Protein AF-0000000085120200 (afdb_homodimer)

Structure (mmCIF, N/CA/C/O backbone):
data_AF-0000000085120200-model_v1
#
loop_
_entity.id
_entity.type
_entity.pdbx_description
1 polymer 'Damage-control phosphatase ARMT1-like metal-binding domain-containing protein'
#
loop_
_atom_site.group_PDB
_atom_site.id
_atom_site.type_symbol
_atom_site.label_atom_id
_atom_site.label_alt_id
_atom_site.label_comp_id
_atom_site.label_asym_id
_atom_site.label_entity_id
_atom_site.label_seq_id
_atom_site.pdbx_PDB_ins_code
_atom_site.Cartn_x
_atom_site.Cartn_y
_atom_site.Cartn_z
_atom_site.occupancy
_atom_site.B_iso_or_equiv
_atom_site.auth_seq_id
_atom_site.auth_comp_id
_atom_site.auth_asym_id
_atom_site.auth_atom_id
_atom_site.pdbx_PDB_model_num
ATOM 1 N N . MET A 1 1 ? 2.83 42.094 -42.969 1 25.25 1 MET A N 1
ATOM 2 C CA . MET A 1 1 ? 2.012 41.875 -41.781 1 25.25 1 MET A CA 1
ATOM 3 C C . MET A 1 1 ? 2.387 40.562 -41.094 1 25.25 1 MET A C 1
ATOM 5 O O . MET A 1 1 ? 2.035 39.469 -41.562 1 25.25 1 MET A O 1
ATOM 9 N N . GLU A 1 2 ? 3.58 40.375 -40.406 1 23.52 2 GLU A N 1
ATOM 10 C CA . GLU A 1 2 ? 4.512 39.312 -40.062 1 23.52 2 GLU A CA 1
ATOM 11 C C . GLU A 1 2 ? 4.051 38.531 -38.812 1 23.52 2 GLU A C 1
ATOM 13 O O . GLU A 1 2 ? 3.889 39.125 -37.75 1 23.52 2 GLU A O 1
ATOM 18 N N . TYR A 1 3 ? 3.156 37.469 -39 1 24.97 3 TYR A N 1
ATOM 19 C CA . TYR A 1 3 ? 2.498 36.562 -38.062 1 24.97 3 TYR A CA 1
ATOM 20 C C . TYR A 1 3 ? 3.52 35.875 -37.188 1 24.97 3 TYR A C 1
ATOM 22 O O . TYR A 1 3 ? 4.375 35.125 -37.656 1 24.97 3 TYR A O 1
ATOM 30 N N . THR A 1 4 ? 4.016 36.5 -36.031 1 23.78 4 THR A N 1
ATOM 31 C CA . THR A 1 4 ? 4.977 36.031 -35.062 1 23.78 4 THR A CA 1
ATOM 32 C C . THR A 1 4 ? 4.445 34.781 -34.344 1 23.78 4 THR A C 1
ATOM 34 O O . THR A 1 4 ? 3.367 34.812 -33.75 1 23.78 4 THR A O 1
ATOM 37 N N . THR A 1 5 ? 4.723 33.562 -34.812 1 23.44 5 THR A N 1
ATOM 38 C CA . THR A 1 5 ? 4.41 32.219 -34.375 1 23.44 5 THR A CA 1
ATOM 39 C C . THR A 1 5 ? 4.852 32 -32.906 1 23.44 5 THR A C 1
ATOM 41 O O . THR A 1 5 ? 6.047 32.062 -32.625 1 23.44 5 THR A O 1
ATOM 44 N N . GLN A 1 6 ? 4.105 32.531 -31.938 1 22.28 6 GLN A N 1
ATOM 45 C CA . GLN A 1 6 ? 4.355 32.406 -30.5 1 22.28 6 GLN A CA 1
ATOM 46 C C . GLN A 1 6 ? 4.516 30.938 -30.094 1 22.28 6 GLN A C 1
ATOM 48 O O . GLN A 1 6 ? 3.645 30.125 -30.375 1 22.28 6 GLN A O 1
ATOM 53 N N . ASN A 1 7 ? 5.715 30.406 -30.016 1 22.16 7 ASN A N 1
ATOM 54 C CA . ASN A 1 7 ? 6.191 29.094 -29.594 1 22.16 7 ASN A CA 1
ATOM 55 C C . ASN A 1 7 ? 5.688 28.734 -28.203 1 22.16 7 ASN A C 1
ATOM 57 O O . ASN A 1 7 ? 6.051 29.375 -27.219 1 22.16 7 ASN A O 1
ATOM 61 N N . ARG A 1 8 ? 4.355 28.281 -28.094 1 25.14 8 ARG A N 1
ATOM 62 C CA . ARG A 1 8 ? 3.734 27.766 -26.875 1 25.14 8 ARG A CA 1
ATOM 63 C C . ARG A 1 8 ? 4.57 26.641 -26.266 1 25.14 8 ARG A C 1
ATOM 65 O O . ARG A 1 8 ? 4.699 25.562 -26.859 1 25.14 8 ARG A O 1
ATOM 72 N N . SER A 1 9 ? 5.723 26.984 -25.594 1 22.52 9 SER A N 1
ATOM 73 C CA . SER A 1 9 ? 6.484 26 -24.844 1 22.52 9 SER A CA 1
ATOM 74 C C . SER A 1 9 ? 5.602 25.25 -23.844 1 22.52 9 SER A C 1
ATOM 76 O O . SER A 1 9 ? 5.039 25.859 -22.938 1 22.52 9 SER A O 1
ATOM 78 N N . ILE A 1 10 ? 4.867 24.328 -24.25 1 23.06 10 ILE A N 1
ATOM 79 C CA . ILE A 1 10 ? 4.074 23.391 -23.469 1 23.06 10 ILE A CA 1
ATOM 80 C C . ILE A 1 10 ? 4.949 22.766 -22.391 1 23.06 10 ILE A C 1
ATOM 82 O O . ILE A 1 10 ? 5.883 22.016 -22.688 1 23.06 10 ILE A O 1
ATOM 86 N N . ILE A 1 11 ? 5.25 23.453 -21.312 1 24.36 11 ILE A N 1
ATOM 87 C CA . ILE A 1 11 ? 5.945 22.844 -20.188 1 24.36 11 ILE A CA 1
ATOM 88 C C . ILE A 1 11 ? 5.148 21.641 -19.672 1 24.36 11 ILE A C 1
ATOM 90 O O . ILE A 1 11 ? 4.035 21.797 -19.172 1 24.36 11 ILE A O 1
ATOM 94 N N . THR A 1 12 ? 5.156 20.469 -20.359 1 23.61 12 THR A N 1
ATOM 95 C CA . THR A 1 12 ? 4.629 19.188 -19.922 1 23.61 12 THR A CA 1
ATOM 96 C C . THR A 1 12 ? 5.086 18.875 -18.5 1 23.61 12 THR A C 1
ATOM 98 O O . THR A 1 12 ? 6.238 19.125 -18.141 1 23.61 12 THR A O 1
ATOM 101 N N . SER A 1 13 ? 4.207 18.922 -17.578 1 26.67 13 SER A N 1
ATOM 102 C CA . SER A 1 13 ? 4.309 18.516 -16.188 1 26.67 13 SER A CA 1
ATOM 103 C C . SER A 1 13 ? 5.051 17.188 -16.047 1 26.67 13 SER A C 1
ATOM 105 O O . SER A 1 13 ? 4.633 16.172 -16.594 1 26.67 13 SER A O 1
ATOM 107 N N . ILE A 1 14 ? 6.332 17.141 -16.094 1 26.02 14 ILE A N 1
ATOM 108 C CA . ILE A 1 14 ? 7.133 15.922 -15.969 1 26.02 14 ILE A CA 1
ATOM 109 C C . ILE A 1 14 ? 6.875 15.289 -14.602 1 26.02 14 ILE A C 1
ATOM 111 O O . ILE A 1 14 ? 7.133 15.906 -13.562 1 26.02 14 ILE A O 1
ATOM 115 N N . PRO A 1 15 ? 5.949 14.406 -14.5 1 27.86 15 PRO A N 1
ATOM 116 C CA . PRO A 1 15 ? 5.938 13.664 -13.234 1 27.86 15 PRO A CA 1
ATOM 117 C C . PRO A 1 15 ? 7.34 13.305 -12.75 1 27.86 15 PRO A C 1
ATOM 119 O O . PRO A 1 15 ? 8.25 13.117 -13.555 1 27.86 15 PRO A O 1
ATOM 122 N N . LEU A 1 16 ? 7.703 13.953 -11.828 1 29.66 16 LEU A N 1
ATOM 123 C CA . LEU A 1 16 ? 8.984 13.531 -11.266 1 29.66 16 LEU A CA 1
ATOM 124 C C . LEU A 1 16 ? 9.109 12.008 -11.305 1 29.66 16 LEU A C 1
ATOM 126 O O . LEU A 1 16 ? 8.492 11.312 -10.492 1 29.66 16 LEU A O 1
ATOM 130 N N . LEU A 1 17 ? 9.102 11.531 -12.5 1 27.16 17 LEU A N 1
ATOM 131 C CA . LEU A 1 17 ? 9.555 10.141 -12.539 1 27.16 17 LEU A CA 1
ATOM 132 C C . LEU A 1 17 ? 10.859 9.977 -11.766 1 27.16 17 LEU A C 1
ATOM 134 O O . LEU A 1 17 ? 11.898 10.516 -12.156 1 27.16 17 LEU A O 1
ATOM 138 N N . ILE A 1 18 ? 10.781 10.094 -10.555 1 27.16 18 ILE A N 1
ATOM 139 C CA . ILE A 1 18 ? 12.008 9.609 -9.93 1 27.16 18 ILE A CA 1
ATOM 140 C C . ILE A 1 18 ? 12.648 8.539 -10.812 1 27.16 18 ILE A C 1
ATOM 142 O O . ILE A 1 18 ? 12.102 7.441 -10.961 1 27.16 18 ILE A O 1
ATOM 146 N N . VAL A 1 19 ? 13.234 9.062 -11.859 1 24.73 19 VAL A N 1
ATOM 147 C CA . VAL A 1 19 ? 14.094 8.164 -12.617 1 24.73 19 VAL A CA 1
ATOM 148 C C . VAL A 1 19 ? 14.977 7.363 -11.656 1 24.73 19 VAL A C 1
ATOM 150 O O . VAL A 1 19 ? 15.812 7.93 -10.961 1 24.73 19 VAL A O 1
ATOM 153 N N . TYR A 1 20 ? 14.406 6.406 -11.07 1 25.09 20 TYR A N 1
ATOM 154 C CA . TYR A 1 20 ? 15.383 5.43 -10.602 1 25.09 20 TYR A CA 1
ATOM 155 C C . TYR A 1 20 ? 16.453 5.191 -11.656 1 25.09 20 TYR A C 1
ATOM 157 O O . TYR A 1 20 ? 16.156 4.887 -12.812 1 25.09 20 TYR A O 1
ATOM 165 N N . SER A 1 21 ? 17.406 6.191 -11.828 1 24.86 21 SER A N 1
ATOM 166 C CA . SER A 1 21 ? 18.516 5.664 -12.617 1 24.86 21 SER A CA 1
ATOM 167 C C . SER A 1 21 ? 18.625 4.148 -12.469 1 24.86 21 SER A C 1
ATOM 169 O O . SER A 1 21 ? 18.594 3.623 -11.359 1 24.86 21 SER A O 1
ATOM 171 N N . PRO A 1 22 ? 18.344 3.547 -13.516 1 24.45 22 PRO A N 1
ATOM 172 C CA . PRO A 1 22 ? 18.828 2.166 -13.477 1 24.45 22 PRO A CA 1
ATOM 173 C C . PRO A 1 22 ? 20.266 2.061 -12.992 1 24.45 22 PRO A C 1
ATOM 175 O O . PRO A 1 22 ? 21.188 2.535 -13.672 1 24.45 22 PRO A O 1
ATOM 178 N N . VAL A 1 23 ? 20.75 2.635 -11.906 1 25.48 23 VAL A N 1
ATOM 179 C CA . VAL A 1 23 ? 22.047 2 -11.688 1 25.48 23 VAL A CA 1
ATOM 180 C C . VAL A 1 23 ? 22.062 0.609 -12.312 1 25.48 23 VAL A C 1
ATOM 182 O O . VAL A 1 23 ? 21.234 -0.239 -11.977 1 25.48 23 VAL A O 1
ATOM 185 N N . GLY A 1 24 ? 22.297 0.597 -13.586 1 23.91 24 GLY A N 1
ATOM 186 C CA . GLY A 1 24 ? 22.656 -0.611 -14.312 1 23.91 24 GLY A CA 1
ATOM 187 C C . GLY A 1 24 ? 23.328 -1.654 -13.445 1 23.91 24 GLY A C 1
ATOM 188 O O . GLY A 1 24 ? 24.562 -1.801 -13.484 1 23.91 24 GLY A O 1
ATOM 189 N N . HIS A 1 25 ? 23.141 -1.604 -12.148 1 26.19 25 HIS A N 1
ATOM 190 C CA . HIS A 1 25 ? 23.766 -2.875 -11.797 1 26.19 25 HIS A CA 1
ATOM 191 C C . HIS A 1 25 ? 23.219 -4.016 -12.648 1 26.19 25 HIS A C 1
ATOM 193 O O . HIS A 1 25 ? 22 -4.199 -12.734 1 26.19 25 HIS A O 1
ATOM 199 N N . HIS A 1 26 ? 23.75 -4.199 -13.82 1 24.19 26 HIS A N 1
ATOM 200 C CA . HIS A 1 26 ? 23.547 -5.523 -14.398 1 24.19 26 HIS A CA 1
ATOM 201 C C . HIS A 1 26 ? 23.062 -6.512 -13.352 1 24.19 26 HIS A C 1
ATOM 203 O O . HIS A 1 26 ? 23.672 -6.645 -12.289 1 24.19 26 HIS A O 1
ATOM 209 N N . ALA A 1 27 ? 21.844 -6.543 -13.383 1 29.69 27 ALA A N 1
ATOM 210 C CA . ALA A 1 27 ? 21.469 -7.77 -12.68 1 29.69 27 ALA A CA 1
ATOM 211 C C . ALA A 1 27 ? 22.516 -8.859 -12.883 1 29.69 27 ALA A C 1
ATOM 213 O O . ALA A 1 27 ? 22.719 -9.336 -14.008 1 29.69 27 ALA A O 1
ATOM 214 N N . GLU A 1 28 ? 23.703 -8.688 -12.336 1 27.97 28 GLU A N 1
ATOM 215 C CA . GLU A 1 28 ? 24.469 -9.922 -12.492 1 27.97 28 GLU A CA 1
ATOM 216 C C . GLU A 1 28 ? 23.547 -11.141 -12.492 1 27.97 28 GLU A C 1
ATOM 218 O O . GLU A 1 28 ? 22.578 -11.188 -11.742 1 27.97 28 GLU A O 1
ATOM 223 N N . PRO A 1 29 ? 23.406 -11.797 -13.617 1 29.69 29 PRO A N 1
ATOM 224 C CA . PRO A 1 29 ? 22.703 -13.07 -13.477 1 29.69 29 PRO A CA 1
ATOM 225 C C . PRO A 1 29 ? 22.734 -13.602 -12.047 1 29.69 29 PRO A C 1
ATOM 227 O O . PRO A 1 29 ? 23.672 -13.305 -11.289 1 29.69 29 PRO A O 1
ATOM 230 N N . CYS A 1 30 ? 21.422 -13.812 -11.484 1 33.12 30 CYS A N 1
ATOM 231 C CA . CYS A 1 30 ? 21.531 -14.633 -10.281 1 33.12 30 CYS A CA 1
ATOM 232 C C . CYS A 1 30 ? 22.781 -15.492 -10.312 1 33.12 30 CYS A C 1
ATOM 234 O O . CYS A 1 30 ? 22.922 -16.375 -11.156 1 33.12 30 CYS A O 1
ATOM 236 N N . GLU A 1 31 ? 23.828 -15.102 -10.297 1 33.31 31 GLU A N 1
ATOM 237 C CA . GLU A 1 31 ? 24.781 -16.172 -10.039 1 33.31 31 GLU A CA 1
ATOM 238 C C . GLU A 1 31 ? 24.125 -17.328 -9.297 1 33.31 31 GLU A C 1
ATOM 240 O O . GLU A 1 31 ? 23.141 -17.141 -8.578 1 33.31 31 GLU A O 1
ATOM 245 N N . GLN A 1 32 ? 24.312 -18.609 -9.594 1 38.47 32 GLN A N 1
ATOM 246 C CA . GLN A 1 32 ? 23.703 -19.906 -9.273 1 38.47 32 GLN A CA 1
ATOM 247 C C . GLN A 1 32 ? 22.891 -19.828 -7.988 1 38.47 32 GLN A C 1
ATOM 249 O O . GLN A 1 32 ? 21.797 -20.391 -7.906 1 38.47 32 GLN A O 1
ATOM 254 N N . GLY A 1 33 ? 23.438 -19.609 -6.625 1 44.25 33 GLY A N 1
ATOM 255 C CA . GLY A 1 33 ? 23.016 -19.984 -5.281 1 44.25 33 GLY A CA 1
ATOM 256 C C . GLY A 1 33 ? 22.109 -18.953 -4.641 1 44.25 33 GLY A C 1
ATOM 257 O O . GLY A 1 33 ? 21.828 -19.031 -3.441 1 44.25 33 GLY A O 1
ATOM 258 N N . ASP A 1 34 ? 21.828 -17.641 -5.016 1 60.22 34 ASP A N 1
ATOM 259 C CA . ASP A 1 34 ? 21.438 -16.625 -4.051 1 60.22 34 ASP A CA 1
ATOM 260 C C . ASP A 1 34 ? 19.922 -16.531 -3.938 1 60.22 34 ASP A C 1
ATOM 262 O O . ASP A 1 34 ? 19.234 -16.234 -4.918 1 60.22 34 ASP A O 1
ATOM 266 N N . ARG A 1 35 ? 19.266 -17.188 -3.014 1 77.5 35 ARG A N 1
ATOM 267 C CA . ARG A 1 35 ? 17.875 -17.125 -2.574 1 77.5 35 ARG A CA 1
ATOM 268 C C . ARG A 1 35 ? 17.391 -15.688 -2.436 1 77.5 35 ARG A C 1
ATOM 270 O O . ARG A 1 35 ? 18.156 -14.812 -2.016 1 77.5 35 ARG A O 1
ATOM 277 N N . VAL A 1 36 ? 16.203 -15.57 -3.1 1 83 36 VAL A N 1
ATOM 278 C CA . VAL A 1 36 ? 15.547 -14.289 -2.828 1 83 36 VAL A CA 1
ATOM 279 C C . VAL A 1 36 ? 15.172 -14.211 -1.35 1 83 36 VAL A C 1
ATOM 281 O O . VAL A 1 36 ? 14.391 -15.023 -0.852 1 83 36 VAL A O 1
ATOM 284 N N . 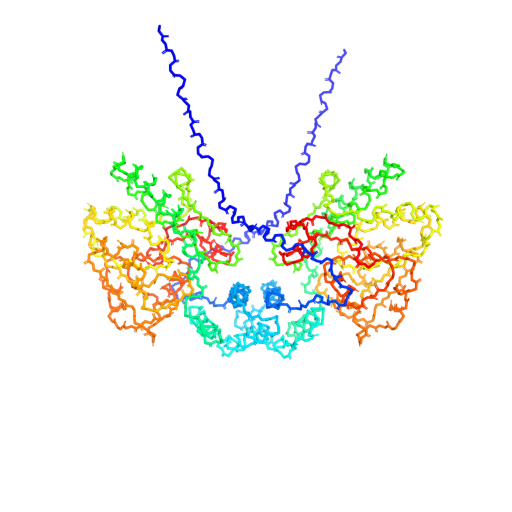LYS A 1 37 ? 15.742 -13.297 -0.727 1 87.75 37 LYS A N 1
ATOM 285 C CA . LYS A 1 37 ? 15.547 -13.18 0.715 1 87.75 37 LYS A CA 1
ATOM 286 C C . LYS A 1 37 ? 14.359 -12.273 1.033 1 87.75 37 LYS A C 1
ATOM 288 O O . LYS A 1 37 ? 14.078 -11.32 0.302 1 87.75 37 LYS A O 1
ATOM 293 N N . VAL A 1 38 ? 13.711 -12.625 2.158 1 90.44 38 VAL A N 1
ATOM 294 C CA . VAL A 1 38 ? 12.641 -11.789 2.68 1 90.44 38 VAL A CA 1
ATOM 295 C C . VAL A 1 38 ? 13.203 -10.445 3.135 1 90.44 38 VAL A C 1
ATOM 297 O O . VAL A 1 38 ? 14.242 -10.398 3.801 1 90.44 38 VAL A O 1
ATOM 300 N N . LYS A 1 39 ? 12.57 -9.422 2.738 1 92 39 LYS A N 1
ATOM 301 C CA . LYS A 1 39 ? 12.93 -8.062 3.135 1 92 39 LYS A CA 1
ATOM 302 C C . LYS A 1 39 ? 11.891 -7.48 4.09 1 92 39 LYS A C 1
ATOM 304 O O . LYS A 1 39 ? 10.789 -8.023 4.23 1 92 39 LYS A O 1
ATOM 309 N N . PRO A 1 40 ? 12.227 -6.355 4.762 1 93.94 40 PRO A N 1
ATOM 310 C CA . PRO A 1 40 ? 11.25 -5.703 5.633 1 93.94 40 PRO A CA 1
ATOM 311 C C . PRO A 1 40 ? 9.93 -5.414 4.922 1 93.94 40 PRO A C 1
ATOM 313 O O . PRO A 1 40 ? 8.859 -5.605 5.496 1 93.94 40 PRO A O 1
ATOM 316 N N . LEU A 1 41 ? 10.062 -5.031 3.697 1 93.44 41 LEU A N 1
ATOM 317 C CA . LEU A 1 41 ? 8.867 -4.703 2.934 1 93.44 41 LEU A CA 1
ATOM 318 C C . LEU A 1 41 ? 7.984 -5.934 2.746 1 93.44 41 LEU A C 1
ATOM 320 O O . LEU A 1 41 ? 6.758 -5.828 2.729 1 93.44 41 LEU A O 1
ATOM 324 N N . CYS A 1 42 ? 8.555 -7.086 2.572 1 94.5 42 CYS A N 1
ATOM 325 C CA . CYS A 1 42 ? 7.793 -8.32 2.459 1 94.5 42 CYS A CA 1
ATOM 326 C C . CYS A 1 42 ? 6.98 -8.586 3.723 1 94.5 42 CYS A C 1
ATOM 328 O O . CYS A 1 42 ? 5.793 -8.906 3.648 1 94.5 42 CYS A O 1
ATOM 330 N N . ALA A 1 43 ? 7.648 -8.453 4.82 1 95.5 43 ALA A N 1
ATOM 331 C CA . ALA A 1 43 ? 6.984 -8.656 6.105 1 95.5 43 ALA A CA 1
ATOM 332 C C . ALA A 1 43 ? 5.875 -7.633 6.32 1 95.5 43 ALA A C 1
ATOM 334 O O . ALA A 1 43 ? 4.785 -7.977 6.777 1 95.5 43 ALA A O 1
ATOM 335 N N . ALA A 1 44 ? 6.172 -6.406 6.023 1 95.75 44 ALA A N 1
ATOM 336 C CA . ALA A 1 44 ? 5.18 -5.344 6.172 1 95.75 44 ALA A CA 1
ATOM 337 C C . ALA A 1 44 ? 3.973 -5.59 5.273 1 95.75 44 ALA A C 1
ATOM 339 O O . ALA A 1 44 ? 2.83 -5.363 5.68 1 95.75 44 ALA A O 1
ATOM 340 N N . CYS A 1 45 ? 4.23 -6.031 4.109 1 95.25 45 CYS A N 1
ATOM 341 C CA . CYS A 1 45 ? 3.145 -6.316 3.176 1 95.25 45 CYS A CA 1
ATOM 342 C C . CYS A 1 45 ? 2.285 -7.473 3.674 1 95.25 45 CYS A C 1
ATOM 344 O O . CYS A 1 45 ? 1.066 -7.469 3.492 1 95.25 45 CYS A O 1
ATOM 346 N N . THR A 1 46 ? 2.924 -8.43 4.215 1 96.31 46 THR A N 1
ATOM 347 C CA . THR A 1 46 ? 2.188 -9.531 4.824 1 96.31 46 THR A CA 1
ATOM 348 C C . THR A 1 46 ? 1.244 -9.016 5.91 1 96.31 46 THR A C 1
ATOM 350 O O . THR A 1 46 ? 0.064 -9.375 5.934 1 96.31 46 THR A O 1
ATOM 353 N N . LEU A 1 47 ? 1.733 -8.164 6.727 1 96.56 47 LEU A N 1
ATOM 354 C CA . LEU A 1 47 ? 0.932 -7.598 7.809 1 96.56 47 LEU A CA 1
ATOM 355 C C . LEU A 1 47 ? -0.173 -6.703 7.258 1 96.56 47 LEU A C 1
ATOM 357 O O . LEU A 1 47 ? -1.282 -6.676 7.797 1 96.56 47 LEU A O 1
ATOM 361 N N . LEU A 1 48 ? 0.178 -5.996 6.258 1 95.31 48 LEU A N 1
ATOM 362 C CA . LEU A 1 48 ? -0.82 -5.148 5.617 1 95.31 48 LEU A CA 1
ATOM 363 C C . LEU A 1 48 ? -1.981 -5.98 5.082 1 95.31 48 LEU A C 1
ATOM 365 O O . LEU A 1 48 ? -3.146 -5.613 5.262 1 95.31 48 LEU A O 1
ATOM 369 N N . THR A 1 49 ? -1.647 -7.082 4.449 1 95.62 49 THR A N 1
ATOM 370 C CA . THR A 1 49 ? -2.676 -7.969 3.918 1 95.62 49 THR A CA 1
ATOM 371 C C . THR A 1 49 ? -3.566 -8.492 5.039 1 95.62 49 THR A C 1
ATOM 373 O O . THR A 1 49 ? -4.793 -8.508 4.91 1 95.62 49 THR A O 1
ATOM 376 N N . ARG A 1 50 ? -2.971 -8.891 6.152 1 96.75 50 ARG A N 1
ATOM 377 C CA . ARG A 1 50 ? -3.734 -9.367 7.301 1 96.75 50 ARG A CA 1
ATOM 378 C C . ARG A 1 50 ? -4.637 -8.266 7.852 1 96.75 50 ARG A C 1
ATOM 380 O O . ARG A 1 50 ? -5.785 -8.531 8.219 1 96.75 50 ARG A O 1
ATOM 387 N N . ALA A 1 51 ? -4.105 -7.062 7.883 1 94.75 51 ALA A N 1
ATOM 388 C CA . ALA A 1 51 ? -4.895 -5.938 8.375 1 94.75 51 ALA A CA 1
ATOM 389 C C . ALA A 1 51 ? -6.121 -5.699 7.496 1 94.75 51 ALA A C 1
ATOM 391 O O . ALA A 1 51 ? -7.219 -5.465 8 1 94.75 51 ALA A O 1
ATOM 392 N N . ARG A 1 52 ? -5.922 -5.773 6.238 1 92.25 52 ARG A N 1
ATOM 393 C CA . ARG A 1 52 ? -7.023 -5.594 5.297 1 92.25 52 ARG A CA 1
ATOM 394 C C . ARG A 1 52 ? -8.078 -6.68 5.477 1 92.25 52 ARG A C 1
ATOM 396 O O . ARG A 1 52 ? -9.281 -6.402 5.406 1 92.25 52 ARG A O 1
ATOM 403 N N . GLU A 1 53 ? -7.621 -7.844 5.688 1 93.94 53 GLU A N 1
ATOM 404 C CA . GLU A 1 53 ? -8.539 -8.961 5.883 1 93.94 53 GLU A CA 1
ATOM 405 C C . GLU A 1 53 ? -9.352 -8.781 7.164 1 93.94 53 GLU A C 1
ATOM 407 O O . GLU A 1 53 ? -10.555 -9.055 7.18 1 93.94 53 GLU A O 1
ATOM 412 N N . LEU A 1 54 ? -8.703 -8.344 8.227 1 92.44 54 LEU A N 1
ATOM 413 C CA . LEU A 1 54 ? -9.406 -8.094 9.477 1 92.44 54 LEU A CA 1
ATOM 414 C C . LEU A 1 54 ? -10.492 -7.035 9.297 1 92.44 54 LEU A C 1
ATOM 416 O O . LEU A 1 54 ? -11.555 -7.121 9.914 1 92.44 54 LEU A O 1
ATOM 420 N N . GLU A 1 55 ? -10.195 -6.055 8.477 1 85.56 55 GLU A N 1
ATOM 421 C CA . GLU A 1 55 ? -11.148 -4.973 8.25 1 85.56 55 GLU A CA 1
ATOM 422 C C . GLU A 1 55 ? -12.398 -5.48 7.531 1 85.56 55 GLU A C 1
ATOM 424 O O . GLU A 1 55 ? -13.492 -4.957 7.742 1 85.56 55 GLU A O 1
ATOM 429 N N . LYS A 1 56 ? -12.195 -6.445 6.73 1 81.69 56 LYS A N 1
ATOM 430 C CA . LYS A 1 56 ? -13.305 -6.961 5.93 1 81.69 56 LYS A CA 1
ATOM 431 C C . LYS A 1 56 ? -14.164 -7.93 6.742 1 81.69 56 LYS A C 1
ATOM 433 O O . LYS A 1 56 ? -15.289 -8.25 6.348 1 81.69 56 LYS A O 1
ATOM 438 N N . LEU A 1 57 ? -13.562 -8.461 7.75 1 81.38 57 LEU A N 1
ATOM 439 C CA . LEU A 1 57 ? -14.297 -9.438 8.539 1 81.38 57 LEU A CA 1
ATOM 440 C C . LEU A 1 57 ? -15.312 -8.758 9.445 1 81.38 57 LEU A C 1
ATOM 442 O O . LEU A 1 57 ? -14.977 -7.816 10.172 1 81.38 57 LEU A O 1
ATOM 446 N N . SER A 1 58 ? -16.516 -8.977 9.078 1 64.5 58 SER A N 1
ATOM 447 C CA . SER A 1 58 ? -17.688 -8.43 9.742 1 64.5 58 SER A CA 1
ATOM 448 C C . SER A 1 58 ? -17.828 -8.969 11.164 1 64.5 58 SER A C 1
ATOM 450 O O . SER A 1 58 ? -17.453 -10.109 11.438 1 64.5 58 SER A O 1
ATOM 452 N N . GLY A 1 59 ? -17.797 -8.039 12.109 1 67.31 59 GLY A N 1
ATOM 453 C CA . GLY A 1 59 ? -18.172 -8.492 13.438 1 67.31 59 GLY A CA 1
ATOM 454 C C . GLY A 1 59 ? -17.172 -8.086 14.508 1 67.31 59 GLY A C 1
ATOM 455 O O . GLY A 1 59 ? -17.438 -8.219 15.703 1 67.31 59 GLY A O 1
ATOM 456 N N . LEU A 1 60 ? -16.094 -7.781 13.984 1 75.81 60 LEU A N 1
ATOM 457 C CA . LEU A 1 60 ? -15.148 -7.359 15.016 1 75.81 60 LEU A CA 1
ATOM 458 C C . LEU A 1 60 ? -15.242 -5.859 15.258 1 75.81 60 LEU A C 1
ATOM 460 O O . LEU A 1 60 ? -15.281 -5.074 14.312 1 75.81 60 LEU A O 1
ATOM 464 N N . ASN A 1 61 ? -15.477 -5.594 16.484 1 83.94 61 ASN A N 1
ATOM 465 C CA . ASN A 1 61 ? -15.328 -4.176 16.781 1 83.94 61 ASN A CA 1
ATOM 466 C C . ASN A 1 61 ? -13.875 -3.727 16.656 1 83.94 61 ASN A C 1
ATOM 468 O O . ASN A 1 61 ? -12.977 -4.555 16.5 1 83.94 61 ASN A O 1
ATOM 472 N N . VAL A 1 62 ? -13.633 -2.494 16.672 1 82.31 62 VAL A N 1
ATOM 473 C CA . VAL A 1 62 ? -12.328 -1.907 16.375 1 82.31 62 VAL A CA 1
ATOM 474 C C . VAL A 1 62 ? -11.305 -2.389 17.406 1 82.31 62 VAL A C 1
ATOM 476 O O . VAL A 1 62 ? -10.172 -2.719 17.047 1 82.31 62 VAL A O 1
ATOM 479 N N . GLU A 1 63 ? -11.688 -2.486 18.641 1 86.56 63 GLU A N 1
ATOM 480 C CA . GLU A 1 63 ? -10.773 -2.9 19.688 1 86.56 63 GLU A CA 1
ATOM 481 C C . GLU A 1 63 ? -10.344 -4.352 19.516 1 86.56 63 GLU A C 1
ATOM 483 O O . GLU A 1 63 ? -9.156 -4.672 19.625 1 86.56 63 GLU A O 1
ATOM 488 N N . ASP A 1 64 ? -11.273 -5.168 19.188 1 89.56 64 ASP A N 1
ATOM 489 C CA . ASP A 1 64 ? -10.969 -6.578 18.953 1 89.56 64 ASP A CA 1
ATOM 490 C C . ASP A 1 64 ? -10.117 -6.766 17.703 1 89.56 64 ASP A C 1
ATOM 492 O O . ASP A 1 64 ? -9.227 -7.617 17.688 1 89.56 64 ASP A O 1
ATOM 496 N N . SER A 1 65 ? -10.438 -6.004 16.766 1 92.19 65 SER A N 1
ATOM 497 C CA . SER A 1 65 ? -9.672 -6.094 15.523 1 92.19 65 SER A CA 1
ATOM 498 C C . SER A 1 65 ? -8.219 -5.676 15.734 1 92.19 65 SER A C 1
ATOM 500 O O . SER A 1 65 ? -7.301 -6.297 15.195 1 92.19 65 SER A O 1
ATOM 502 N N . LEU A 1 66 ? -8.039 -4.648 16.516 1 92.56 66 LEU A N 1
ATOM 503 C CA . LEU A 1 66 ? -6.688 -4.184 16.797 1 92.56 66 LEU A CA 1
ATOM 504 C C . LEU A 1 66 ? -5.926 -5.215 17.625 1 92.56 66 LEU A C 1
ATOM 506 O O . LEU A 1 66 ? -4.742 -5.453 17.391 1 92.56 66 LEU A O 1
ATOM 510 N N . ALA A 1 67 ? -6.617 -5.758 18.594 1 93.19 67 ALA A N 1
ATOM 511 C CA . ALA A 1 67 ? -6.004 -6.809 19.406 1 93.19 67 ALA A CA 1
ATOM 512 C C . ALA A 1 67 ? -5.633 -8.016 18.547 1 93.19 67 ALA A C 1
ATOM 514 O O . ALA A 1 67 ? -4.582 -8.625 18.75 1 93.19 67 ALA A O 1
ATOM 515 N N . SER A 1 68 ? -6.547 -8.359 17.641 1 94.19 68 SER A N 1
ATOM 516 C CA . SER A 1 68 ? -6.273 -9.453 16.703 1 94.19 68 SER A CA 1
ATOM 517 C C . SER A 1 68 ? -5.039 -9.156 15.859 1 94.19 68 SER A C 1
ATOM 519 O O . SER A 1 68 ? -4.18 -10.023 15.688 1 94.19 68 SER A O 1
ATOM 521 N N . PHE A 1 69 ? -4.988 -7.914 15.383 1 96.31 69 PHE A N 1
ATOM 522 C CA . PHE A 1 69 ? -3.846 -7.527 14.562 1 96.31 69 PHE A CA 1
ATOM 523 C C . PHE A 1 69 ? -2.555 -7.594 15.367 1 96.31 69 PHE A C 1
ATOM 525 O O . PHE A 1 69 ? -1.524 -8.047 14.867 1 96.31 69 PHE A O 1
ATOM 532 N N . ARG A 1 70 ? -2.574 -7.145 16.547 1 94.88 70 ARG A N 1
ATOM 533 C CA . ARG A 1 70 ? -1.402 -7.219 17.422 1 94.88 70 ARG A CA 1
ATOM 534 C C . ARG A 1 70 ? -0.917 -8.656 17.562 1 94.88 70 ARG A C 1
ATOM 536 O O . ARG A 1 70 ? 0.282 -8.93 17.469 1 94.88 70 ARG A O 1
ATOM 543 N N . SER A 1 71 ? -1.824 -9.547 17.797 1 94.88 71 SER A N 1
ATOM 544 C CA . SER A 1 71 ? -1.492 -10.961 17.938 1 94.88 71 SER A CA 1
ATOM 545 C C . SER A 1 71 ? -0.867 -11.508 16.656 1 94.88 71 SER A C 1
ATOM 547 O O . SER A 1 71 ? 0.096 -12.281 16.719 1 94.88 71 SER A O 1
ATOM 549 N N . ILE A 1 72 ? -1.397 -11.156 15.57 1 96.06 72 ILE A N 1
ATOM 550 C CA . ILE A 1 72 ? -0.87 -11.594 14.281 1 96.06 72 ILE A CA 1
ATOM 551 C C . ILE A 1 72 ? 0.541 -11.039 14.086 1 96.06 72 ILE A C 1
ATOM 553 O O . ILE A 1 72 ? 1.452 -11.773 13.703 1 96.06 72 ILE A O 1
ATOM 557 N N . ALA A 1 73 ? 0.681 -9.742 14.359 1 95.38 73 ALA A N 1
ATOM 558 C CA . ALA A 1 73 ? 1.989 -9.109 14.227 1 95.38 73 ALA A CA 1
ATOM 559 C C . ALA A 1 73 ? 3.021 -9.789 15.125 1 95.38 73 ALA A C 1
ATOM 561 O O . ALA A 1 73 ? 4.176 -9.969 14.727 1 95.38 73 ALA A O 1
ATOM 562 N N . GLU A 1 74 ? 2.613 -10.164 16.281 1 93.25 74 GLU A N 1
ATOM 563 C CA . GLU A 1 74 ? 3.498 -10.875 17.203 1 93.25 74 GLU A CA 1
ATOM 564 C C . GLU A 1 74 ? 3.936 -12.219 16.609 1 93.25 74 GLU A C 1
ATOM 566 O O . GLU A 1 74 ? 5.105 -12.594 16.719 1 93.25 74 GLU A O 1
ATOM 571 N N . SER A 1 75 ? 3.021 -12.906 16.094 1 92.38 75 SER A N 1
ATOM 572 C CA . SER A 1 75 ? 3.338 -14.195 15.469 1 92.38 75 SER A CA 1
ATOM 573 C C . SER A 1 75 ? 4.332 -14.023 14.328 1 92.38 75 SER A C 1
ATOM 575 O O . SER A 1 75 ? 5.266 -14.82 14.188 1 92.38 75 SER A O 1
ATOM 577 N N . VAL A 1 76 ? 4.102 -13.023 13.523 1 93.12 76 VAL A N 1
ATOM 578 C CA . VAL A 1 76 ? 5.012 -12.727 12.422 1 93.12 76 VAL A CA 1
ATOM 579 C C . VAL A 1 76 ? 6.402 -12.406 12.969 1 93.12 76 VAL A C 1
ATOM 581 O O . VAL A 1 76 ? 7.406 -12.898 12.453 1 93.12 76 VAL A O 1
ATOM 584 N N . GLY A 1 77 ? 6.445 -11.633 14.023 1 91 77 GLY A N 1
ATOM 585 C CA . GLY A 1 77 ? 7.707 -11.242 14.633 1 91 77 GLY A CA 1
ATOM 586 C C . GLY A 1 77 ? 8.531 -12.43 15.109 1 91 77 GLY A C 1
ATOM 587 O O . GLY A 1 77 ? 9.758 -12.422 14.992 1 91 77 GLY A O 1
ATOM 588 N N . VAL A 1 78 ? 7.887 -13.406 15.57 1 90.94 78 VAL A N 1
ATOM 589 C CA . VAL A 1 78 ? 8.555 -14.594 16.094 1 90.94 78 VAL A CA 1
ATOM 590 C C . VAL A 1 78 ? 9.281 -15.32 14.961 1 90.94 78 VAL A C 1
ATOM 592 O O . VAL A 1 78 ? 10.352 -15.883 15.164 1 90.94 78 VAL A O 1
ATOM 595 N N . TYR A 1 79 ? 8.781 -15.258 13.797 1 91.25 79 TYR A N 1
ATOM 596 C CA . TYR A 1 79 ? 9.305 -16.031 12.68 1 91.25 79 TYR A CA 1
ATOM 597 C C . TYR A 1 79 ? 10.289 -15.211 11.859 1 91.25 79 TYR A C 1
ATOM 599 O O . TYR A 1 79 ? 10.992 -15.742 10.992 1 91.25 79 TYR A O 1
ATOM 607 N N . LEU A 1 80 ? 10.289 -13.906 12.148 1 92.44 80 LEU A N 1
ATOM 608 C CA . LEU A 1 80 ? 11.117 -13.031 11.328 1 92.44 80 LEU A CA 1
ATOM 609 C C . LEU A 1 80 ? 12.594 -13.227 11.625 1 92.44 80 LEU A C 1
ATOM 611 O O . LEU A 1 80 ? 13.203 -12.422 12.336 1 92.44 80 LEU A O 1
ATOM 615 N N . GLY A 1 81 ? 13.156 -14.25 11.07 1 89.31 81 GLY A N 1
ATOM 616 C CA . GLY A 1 81 ? 14.578 -14.531 11.117 1 89.31 81 GLY A CA 1
ATOM 617 C C . GLY A 1 81 ? 15.266 -14.391 9.773 1 89.31 81 GLY A C 1
ATOM 618 O O . GLY A 1 81 ? 14.602 -14.219 8.75 1 89.31 81 GLY A O 1
ATOM 619 N N . PRO A 1 82 ? 16.578 -14.406 9.773 1 86.75 82 PRO A N 1
ATOM 620 C CA . PRO A 1 82 ? 17.344 -14.141 8.555 1 86.75 82 PRO A CA 1
ATOM 621 C C . PRO A 1 82 ? 17.062 -15.148 7.445 1 86.75 82 PRO A C 1
ATOM 623 O O . PRO A 1 82 ? 17.25 -14.844 6.262 1 86.75 82 PRO A O 1
ATOM 626 N N . ASP A 1 83 ? 16.578 -16.328 7.805 1 89.06 83 ASP A N 1
ATOM 627 C CA . ASP A 1 83 ? 16.422 -17.375 6.789 1 89.06 83 ASP A CA 1
ATOM 628 C C . ASP A 1 83 ? 14.945 -17.656 6.523 1 89.06 83 ASP A C 1
ATOM 630 O O . ASP A 1 83 ? 14.609 -18.656 5.879 1 89.06 83 ASP A O 1
ATOM 634 N N . ILE A 1 84 ? 14.141 -16.797 7.012 1 92.69 84 ILE A N 1
ATOM 635 C CA . ILE A 1 84 ? 12.711 -17.031 6.863 1 92.69 84 ILE A CA 1
ATOM 636 C C . ILE A 1 84 ? 12.336 -17 5.383 1 92.69 84 ILE A C 1
ATOM 638 O O . ILE A 1 84 ? 12.867 -16.188 4.625 1 92.69 84 ILE A O 1
ATOM 642 N N . GLU A 1 85 ? 11.484 -17.938 5 1 94.38 85 GLU A N 1
ATOM 643 C CA . GLU A 1 85 ? 10.875 -17.906 3.676 1 94.38 85 GLU A CA 1
ATOM 644 C C . GLU A 1 85 ? 9.539 -17.172 3.701 1 94.38 85 GLU A C 1
ATOM 646 O O . GLU A 1 85 ? 8.758 -17.328 4.641 1 94.38 85 GLU A O 1
ATOM 651 N N . LEU A 1 86 ? 9.336 -16.422 2.674 1 95.38 86 LEU A N 1
ATOM 652 C CA . LEU A 1 86 ? 8.117 -15.609 2.619 1 95.38 86 LEU A CA 1
ATOM 653 C C . LEU A 1 86 ? 6.879 -16.5 2.715 1 95.38 86 LEU A C 1
ATOM 655 O O . LEU A 1 86 ? 5.898 -16.125 3.369 1 95.38 86 LEU A O 1
ATOM 659 N N . SER A 1 87 ? 6.895 -17.641 2.012 1 97.38 87 SER A N 1
ATOM 660 C CA . SER A 1 87 ? 5.758 -18.547 2.039 1 97.38 87 SER A CA 1
ATOM 661 C C . SER A 1 87 ? 5.453 -19.016 3.459 1 97.38 87 SER A C 1
ATOM 663 O O . SER A 1 87 ? 4.285 -19.141 3.838 1 97.38 87 SER A O 1
ATOM 665 N N . LEU A 1 88 ? 6.465 -19.281 4.211 1 96.5 88 LEU A N 1
ATOM 666 C CA . LEU A 1 88 ? 6.258 -19.688 5.594 1 96.5 88 LEU A CA 1
ATOM 667 C C . LEU A 1 88 ? 5.695 -18.531 6.426 1 96.5 88 LEU A C 1
ATOM 669 O O . LEU A 1 88 ? 4.77 -18.734 7.215 1 96.5 88 LEU A O 1
ATOM 673 N N . LEU A 1 89 ? 6.238 -17.391 6.258 1 96.38 89 LEU A N 1
ATOM 674 C CA . LEU A 1 89 ? 5.75 -16.203 6.957 1 96.38 89 LEU A CA 1
ATOM 675 C C . LEU A 1 89 ? 4.273 -15.969 6.664 1 96.38 89 LEU A C 1
ATOM 677 O O . LEU A 1 89 ? 3.49 -15.688 7.578 1 96.38 89 LEU A O 1
ATOM 681 N N . ALA A 1 90 ? 3.932 -16.016 5.398 1 97.19 90 ALA A N 1
ATOM 682 C CA . ALA A 1 90 ? 2.543 -15.852 4.984 1 97.19 90 ALA A CA 1
ATOM 683 C C . ALA A 1 90 ? 1.651 -16.922 5.598 1 97.19 90 ALA A C 1
ATOM 685 O O . ALA A 1 90 ? 0.544 -16.641 6.059 1 97.19 90 ALA A O 1
ATOM 686 N N . THR A 1 91 ? 2.131 -18.141 5.605 1 97.81 91 THR A N 1
ATOM 687 C CA . THR A 1 91 ? 1.377 -19.266 6.148 1 97.81 91 THR A CA 1
ATOM 688 C C . THR A 1 91 ? 1.062 -19.047 7.625 1 97.81 91 THR A C 1
ATOM 690 O O . THR A 1 91 ? -0.096 -19.141 8.039 1 97.81 91 THR A O 1
ATOM 693 N N . VAL A 1 92 ? 2.053 -18.688 8.406 1 96.81 92 VAL A N 1
ATOM 694 C CA . VAL A 1 92 ? 1.871 -18.562 9.844 1 96.81 92 VAL A CA 1
ATOM 695 C C . VAL A 1 92 ? 0.975 -17.359 10.156 1 96.81 92 VAL A C 1
ATOM 697 O O . VAL A 1 92 ? 0.129 -17.438 11.047 1 96.81 92 VAL A O 1
ATOM 700 N N . SER A 1 93 ? 1.162 -16.312 9.461 1 97.31 93 SER A N 1
ATOM 701 C CA . SER A 1 93 ? 0.353 -15.125 9.695 1 97.31 93 SER A CA 1
ATOM 702 C C . SER A 1 93 ? -1.119 -15.391 9.398 1 97.31 93 SER A C 1
ATOM 704 O O . SER A 1 93 ? -1.995 -14.984 10.172 1 97.31 93 SER A O 1
ATOM 706 N N . PHE A 1 94 ? -1.399 -16.047 8.312 1 97.94 94 PHE A N 1
ATOM 707 C CA . PHE A 1 94 ? -2.785 -16.297 7.93 1 97.94 94 PHE A CA 1
ATOM 708 C C . PHE A 1 94 ? -3.428 -17.312 8.852 1 97.94 94 PHE A C 1
ATOM 710 O O . PHE A 1 94 ? -4.605 -17.203 9.203 1 97.94 94 PHE A O 1
ATOM 717 N N . ARG A 1 95 ? -2.668 -18.359 9.203 1 97.25 95 ARG A N 1
ATOM 718 C CA . ARG A 1 95 ? -3.174 -19.328 10.164 1 97.25 95 ARG A CA 1
ATOM 719 C C . ARG A 1 95 ? -3.572 -18.656 11.469 1 97.25 95 ARG A C 1
ATOM 721 O O . ARG A 1 95 ? -4.605 -18.984 12.055 1 97.25 95 ARG A O 1
ATOM 728 N N . ARG A 1 96 ? -2.721 -17.766 11.883 1 96.25 96 ARG A N 1
ATOM 729 C CA . ARG A 1 96 ? -3.037 -17.031 13.102 1 96.25 96 ARG A CA 1
ATOM 730 C C . ARG A 1 96 ? -4.316 -16.219 12.938 1 96.25 96 ARG A C 1
ATOM 732 O O . ARG A 1 96 ? -5.16 -16.188 13.836 1 96.25 96 ARG A O 1
ATOM 739 N N . LEU A 1 97 ? -4.477 -15.555 11.812 1 96.5 97 LEU A N 1
ATOM 740 C CA . LEU A 1 97 ? -5.699 -14.805 11.531 1 96.5 97 LEU A CA 1
ATOM 741 C C . LEU A 1 97 ? -6.922 -15.719 11.602 1 96.5 97 LEU A C 1
ATOM 743 O O . LEU A 1 97 ? -7.891 -15.398 12.297 1 96.5 97 LEU A O 1
ATOM 747 N N . LYS A 1 98 ? -6.824 -16.875 10.906 1 96.12 98 LYS A N 1
ATOM 748 C CA . LYS A 1 98 ? -7.938 -17.812 10.906 1 96.12 98 LYS A CA 1
ATOM 749 C C . LYS A 1 98 ? -8.281 -18.266 12.32 1 96.12 98 LYS A C 1
ATOM 751 O O . LYS A 1 98 ? -9.461 -18.359 12.68 1 96.12 98 LYS A O 1
ATOM 756 N N . SER A 1 99 ? -7.258 -18.469 13.062 1 95.31 99 SER A N 1
ATOM 757 C CA . SER A 1 99 ? -7.453 -18.953 14.422 1 95.31 99 SER A CA 1
ATOM 758 C C . SER A 1 99 ? -8.164 -17.906 15.281 1 95.31 99 SER A C 1
ATOM 760 O O . SER A 1 99 ? -9.055 -18.234 16.062 1 95.31 99 SER A O 1
ATOM 762 N N . ILE A 1 100 ? -7.844 -16.688 15.148 1 93.56 100 ILE A N 1
ATOM 763 C CA . ILE A 1 100 ? -8.367 -15.609 15.977 1 93.56 100 ILE A CA 1
ATOM 764 C C . ILE A 1 100 ? -9.812 -15.312 15.578 1 93.56 100 ILE A C 1
ATOM 766 O O . ILE A 1 100 ? -10.68 -15.141 16.438 1 93.56 100 ILE A O 1
ATOM 770 N N . VAL A 1 101 ? -10.055 -15.297 14.289 1 92.69 101 VAL A N 1
ATOM 771 C CA . VAL A 1 101 ? -11.359 -14.836 13.844 1 92.69 101 VAL A CA 1
ATOM 772 C C . VAL A 1 101 ? -12.336 -16.016 13.797 1 92.69 101 VAL A C 1
ATOM 774 O O . VAL A 1 101 ? -13.547 -15.82 13.734 1 92.69 101 VAL A O 1
ATOM 777 N N . GLY A 1 102 ? -11.852 -17.234 13.688 1 92.94 102 GLY A N 1
ATOM 778 C CA . GLY A 1 102 ? -12.68 -18.438 13.672 1 92.94 102 GLY A CA 1
ATOM 779 C C . GLY A 1 102 ? -13.383 -18.656 12.344 1 92.94 102 GLY A C 1
ATOM 780 O O . GLY A 1 102 ? -14.508 -19.156 12.312 1 92.94 102 GLY A O 1
ATOM 781 N N . VAL A 1 103 ? -12.875 -18.141 11.359 1 91.88 103 VAL A N 1
ATOM 782 C CA . VAL A 1 103 ? -13.406 -18.281 10.016 1 91.88 103 VAL A CA 1
ATOM 783 C C . VAL A 1 103 ? -12.375 -18.984 9.125 1 91.88 103 VAL A C 1
ATOM 785 O O . VAL A 1 103 ? -11.211 -18.578 9.07 1 91.88 103 VAL A O 1
ATOM 788 N N . ASP A 1 104 ? -12.766 -19.984 8.531 1 93 104 ASP A N 1
ATOM 789 C CA . ASP A 1 104 ? -11.844 -20.781 7.715 1 93 104 ASP A CA 1
ATOM 790 C C . ASP A 1 104 ? -11.562 -20.094 6.383 1 93 104 ASP A C 1
ATOM 792 O O . ASP A 1 104 ? -10.406 -19.859 6.023 1 93 104 ASP A O 1
ATOM 796 N N . ASP A 1 105 ? -12.641 -19.781 5.66 1 95.19 105 ASP A N 1
ATOM 797 C CA . ASP A 1 105 ? -12.477 -19.094 4.379 1 95.19 105 ASP A CA 1
ATOM 798 C C . ASP A 1 105 ? -12.875 -17.625 4.484 1 95.19 105 ASP A C 1
ATOM 800 O O . ASP A 1 105 ? -14.023 -17.266 4.199 1 95.19 105 ASP A O 1
ATOM 804 N N . VAL A 1 106 ? -11.93 -16.828 4.723 1 93.88 106 VAL A N 1
ATOM 805 C CA . VAL A 1 106 ? -12.102 -15.398 4.945 1 93.88 106 VAL A CA 1
ATOM 806 C C . VAL A 1 106 ? -12.547 -14.727 3.648 1 93.88 106 VAL A C 1
ATOM 808 O O . VAL A 1 106 ? -13.102 -13.625 3.674 1 93.88 106 VAL A O 1
ATOM 811 N N . TYR A 1 107 ? -12.398 -15.375 2.512 1 95.5 107 TYR A N 1
ATOM 812 C CA . TYR A 1 107 ? -12.664 -14.781 1.209 1 95.5 107 TYR A CA 1
ATOM 813 C C . TYR A 1 107 ? -13.93 -15.375 0.59 1 95.5 107 TYR A C 1
ATOM 815 O O . TYR A 1 107 ? -14.219 -15.141 -0.585 1 95.5 107 TYR A O 1
ATOM 823 N N . ALA A 1 108 ? -14.664 -16.109 1.318 1 95.12 108 ALA A N 1
ATOM 824 C CA . ALA A 1 108 ? -15.82 -16.828 0.788 1 95.12 108 ALA A CA 1
ATOM 825 C C . ALA A 1 108 ? -16.812 -15.867 0.149 1 95.12 108 ALA A C 1
ATOM 827 O O . ALA A 1 108 ? -17.266 -16.094 -0.974 1 95.12 108 ALA A O 1
ATOM 828 N N . GLU A 1 109 ? -17.141 -14.781 0.827 1 93.69 109 GLU A N 1
ATOM 829 C CA . GLU A 1 109 ? -18.172 -13.859 0.371 1 93.69 109 GLU A CA 1
ATOM 830 C C . GLU A 1 109 ? -17.75 -13.141 -0.909 1 93.69 109 GLU A C 1
ATOM 832 O O . GLU A 1 109 ? -18.531 -13.047 -1.858 1 93.69 109 GLU A O 1
ATOM 837 N N . ILE A 1 110 ? -16.547 -12.688 -0.898 1 94.81 110 ILE A N 1
ATOM 838 C CA . ILE A 1 110 ? -16.094 -11.938 -2.064 1 94.81 110 ILE A CA 1
ATOM 839 C C . ILE A 1 110 ? -15.953 -12.875 -3.26 1 94.81 110 ILE A C 1
ATOM 841 O O . ILE A 1 110 ? -16.203 -12.477 -4.402 1 94.81 110 ILE A O 1
ATOM 845 N N . LYS A 1 111 ? -15.531 -14.102 -3.068 1 96.44 111 LYS A N 1
ATOM 846 C CA . LYS A 1 111 ? -15.477 -15.086 -4.145 1 96.44 111 LYS A CA 1
ATOM 847 C C . LYS A 1 111 ? -16.859 -15.312 -4.754 1 96.44 111 LYS A C 1
ATOM 849 O O . LYS A 1 111 ? -17.016 -15.312 -5.977 1 96.44 111 LYS A O 1
ATOM 854 N N . LYS A 1 112 ? -17.797 -15.477 -3.879 1 96.75 112 LYS A N 1
ATOM 855 C CA . LYS A 1 112 ? -19.172 -15.688 -4.328 1 96.75 112 LYS A CA 1
ATOM 856 C C . LYS A 1 112 ? -19.688 -14.492 -5.121 1 96.75 112 LYS A C 1
ATOM 858 O O . LYS A 1 112 ? -20.344 -14.664 -6.148 1 96.75 112 LYS A O 1
ATOM 863 N N . GLU A 1 113 ? -19.375 -13.383 -4.672 1 96.38 113 GLU A N 1
ATOM 864 C CA . GLU A 1 113 ? -19.828 -12.148 -5.305 1 96.38 113 GLU A CA 1
ATOM 865 C C . GLU A 1 113 ? -19.234 -11.992 -6.703 1 96.38 113 GLU A C 1
ATOM 867 O O . GLU A 1 113 ? -19.922 -11.555 -7.629 1 96.38 113 GLU A O 1
ATOM 872 N N . LEU A 1 114 ? -18.016 -12.406 -6.895 1 97.62 114 LEU A N 1
ATOM 873 C CA . LEU A 1 114 ? -17.297 -12.125 -8.125 1 97.62 114 LEU A CA 1
ATOM 874 C C . LEU A 1 114 ? -17.469 -13.25 -9.141 1 97.62 114 LEU A C 1
ATOM 876 O O . LEU A 1 114 ? -17.281 -13.055 -10.336 1 97.62 114 LEU A O 1
ATOM 880 N N . GLU A 1 115 ? -17.828 -14.43 -8.719 1 98.31 115 GLU A N 1
ATOM 881 C CA . GLU A 1 115 ? -17.812 -15.633 -9.531 1 98.31 115 GLU A CA 1
ATOM 882 C C . GLU A 1 115 ? -18.641 -15.453 -10.805 1 98.31 115 GLU A C 1
ATOM 884 O O . GLU A 1 115 ? -18.188 -15.773 -11.898 1 98.31 115 GLU A O 1
ATOM 889 N N . PRO A 1 116 ? -19.906 -14.836 -10.711 1 98.5 116 PRO A N 1
ATOM 890 C CA . PRO A 1 116 ? -20.703 -14.703 -11.93 1 98.5 116 PRO A CA 1
ATOM 891 C C . PRO A 1 116 ? -20 -13.852 -12.992 1 98.5 116 PRO A C 1
ATOM 893 O O . PRO A 1 116 ? -19.969 -14.227 -14.164 1 98.5 116 PRO A O 1
ATOM 896 N N . ALA A 1 117 ? -19.438 -12.773 -12.594 1 98.5 117 ALA A N 1
ATOM 897 C CA . ALA A 1 117 ? -18.75 -11.891 -13.531 1 98.5 117 ALA A CA 1
ATOM 898 C C . ALA A 1 117 ? -17.516 -12.57 -14.117 1 98.5 117 ALA A C 1
ATOM 900 O O . ALA A 1 117 ? -17.203 -12.398 -15.297 1 98.5 117 ALA A O 1
ATOM 901 N N . VAL A 1 118 ? -16.844 -13.328 -13.352 1 98.69 118 VAL A N 1
ATOM 902 C CA . VAL A 1 118 ? -15.656 -14.039 -13.805 1 98.69 118 VAL A CA 1
ATOM 903 C C . VAL A 1 118 ? -16.047 -15.094 -14.836 1 98.69 118 VAL A C 1
ATOM 905 O O . VAL A 1 118 ? -15.398 -15.219 -15.883 1 98.69 118 VAL A O 1
ATOM 908 N N . ARG A 1 119 ? -17.062 -15.859 -14.57 1 98.75 119 ARG A N 1
ATOM 909 C CA . ARG A 1 119 ? -17.531 -16.875 -15.5 1 98.75 119 ARG A CA 1
ATOM 910 C C . ARG A 1 119 ? -17.922 -16.266 -16.844 1 98.75 119 ARG A C 1
ATOM 912 O O . ARG A 1 119 ? -17.594 -16.812 -17.906 1 98.75 119 ARG A O 1
ATOM 919 N N . GLU A 1 120 ? -18.625 -15.133 -16.703 1 98.75 120 GLU A N 1
ATOM 920 C CA . GLU A 1 120 ? -19 -14.445 -17.938 1 98.75 120 GLU A CA 1
ATOM 921 C C . GLU A 1 120 ? -17.781 -14.016 -18.734 1 98.75 120 GLU A C 1
ATOM 923 O O . GLU A 1 120 ? -17.734 -14.195 -19.953 1 98.75 120 GLU A O 1
ATOM 928 N N . ALA A 1 121 ? -16.844 -13.469 -18.078 1 98.81 121 ALA A N 1
ATOM 929 C CA . ALA A 1 121 ? -15.625 -13.031 -18.734 1 98.81 121 ALA A CA 1
ATOM 930 C C . ALA A 1 121 ? -14.891 -14.203 -19.375 1 98.81 121 ALA A C 1
ATOM 932 O O . ALA A 1 121 ? -14.477 -14.125 -20.531 1 98.81 121 ALA A O 1
ATOM 933 N N . VAL A 1 122 ? -14.781 -15.281 -18.703 1 98.81 122 VAL A N 1
ATOM 934 C CA . VAL A 1 122 ? -14.078 -16.469 -19.188 1 98.81 122 VAL A CA 1
ATOM 935 C C . VAL A 1 122 ? -14.789 -17.031 -20.406 1 98.81 122 VAL A C 1
ATOM 937 O O . VAL A 1 122 ? -14.141 -17.516 -21.344 1 98.81 122 VAL A O 1
ATOM 940 N N . GLU A 1 123 ? -16.078 -16.938 -20.391 1 98.81 123 GLU A N 1
ATOM 941 C CA . GLU A 1 123 ? -16.844 -17.406 -21.531 1 98.81 123 GLU A CA 1
ATOM 942 C C . GLU A 1 123 ? -16.516 -16.609 -22.797 1 98.81 123 GLU A C 1
ATOM 944 O O . GLU A 1 123 ? -16.391 -17.172 -23.875 1 98.81 123 GLU A O 1
ATOM 949 N N . THR A 1 124 ? -16.406 -15.281 -22.609 1 98.88 124 THR A N 1
ATOM 950 C CA . THR A 1 124 ? -16.047 -14.461 -23.75 1 98.88 124 THR A CA 1
ATOM 951 C C . THR A 1 124 ? -14.664 -14.852 -24.281 1 98.88 124 THR A C 1
ATOM 953 O O . THR A 1 124 ? -14.422 -14.836 -25.484 1 98.88 124 THR A O 1
ATOM 956 N N . ILE A 1 125 ? -13.789 -15.164 -23.453 1 98.94 125 ILE A N 1
ATOM 957 C CA . ILE A 1 125 ? -12.438 -15.578 -23.828 1 98.94 125 ILE A CA 1
ATOM 958 C C . ILE A 1 125 ? -12.492 -16.922 -24.547 1 98.94 125 ILE A C 1
ATOM 960 O O . ILE A 1 125 ? -11.836 -17.109 -25.562 1 98.94 125 ILE A O 1
ATOM 964 N N . ASN A 1 126 ? -13.258 -17.812 -23.984 1 98.81 126 ASN A N 1
ATOM 965 C CA . ASN A 1 126 ? -13.422 -19.125 -24.609 1 98.81 126 ASN A CA 1
ATOM 966 C C . ASN A 1 126 ? -13.969 -19.016 -26.031 1 98.81 126 ASN A C 1
ATOM 968 O O . ASN A 1 126 ? -13.516 -19.719 -26.922 1 98.81 126 ASN A O 1
ATOM 972 N N . GLU A 1 127 ? -14.961 -18.141 -26.203 1 98.75 127 GLU A N 1
ATOM 973 C CA . GLU A 1 127 ? -15.547 -17.938 -27.531 1 98.75 127 GLU A CA 1
ATOM 974 C C . GLU A 1 127 ? -14.484 -17.484 -28.531 1 98.75 127 GLU A C 1
ATOM 976 O O . GLU A 1 127 ? -14.445 -17.969 -29.656 1 98.75 127 GLU A O 1
ATOM 981 N N . LYS A 1 128 ? -13.711 -16.625 -28.094 1 98.62 128 LYS A N 1
ATOM 982 C CA . LYS A 1 128 ? -12.641 -16.156 -28.984 1 98.62 128 LYS A CA 1
ATOM 983 C C . LYS A 1 128 ? -11.617 -17.266 -29.219 1 98.62 128 LYS A C 1
ATOM 985 O O . LYS A 1 128 ? -11.125 -17.438 -30.328 1 98.62 128 LYS A O 1
ATOM 990 N N . LEU A 1 129 ? -11.297 -17.922 -28.188 1 98.56 129 LEU A N 1
ATOM 991 C CA . LEU A 1 129 ? -10.312 -19 -28.25 1 98.56 129 LEU A CA 1
ATOM 992 C C . LEU A 1 129 ? -10.719 -20.047 -29.297 1 98.56 129 LEU A C 1
ATOM 994 O O . LEU A 1 129 ? -9.867 -20.594 -30 1 98.56 129 LEU A O 1
ATOM 998 N N . LEU A 1 130 ? -11.961 -20.328 -29.391 1 98.06 130 LEU A N 1
ATOM 999 C CA . LEU A 1 130 ? -12.492 -21.359 -30.281 1 98.06 130 LEU A CA 1
ATOM 1000 C C . LEU A 1 130 ? -12.273 -20.969 -31.75 1 98.06 130 LEU A C 1
ATOM 1002 O O . LEU A 1 130 ? -12.273 -21.828 -32.625 1 98.06 130 LEU A O 1
ATOM 1006 N N . ARG A 1 131 ? -12.008 -19.719 -31.938 1 98.06 131 ARG A N 1
ATOM 1007 C CA . ARG A 1 131 ? -11.844 -19.234 -33.312 1 98.06 131 ARG A CA 1
ATOM 1008 C C . ARG A 1 131 ? -10.375 -19.203 -33.688 1 98.06 131 ARG A C 1
ATOM 1010 O O . ARG A 1 131 ? -10.039 -18.906 -34.844 1 98.06 131 ARG A O 1
ATOM 1017 N N . LEU A 1 132 ? -9.562 -19.422 -32.812 1 98.31 132 LEU A N 1
ATOM 1018 C CA . LEU A 1 132 ? -8.125 -19.375 -33.031 1 98.31 132 LEU A CA 1
ATOM 1019 C C . LEU A 1 132 ? -7.562 -20.766 -33.25 1 98.31 132 LEU A C 1
ATOM 1021 O O . LEU A 1 132 ? -8.203 -21.766 -32.875 1 98.31 132 LEU A O 1
ATOM 1025 N N . GLU A 1 133 ? -6.352 -20.766 -33.906 1 97.56 133 GLU A N 1
ATOM 1026 C CA . GLU A 1 133 ? -5.707 -22.062 -34.156 1 97.56 133 GLU A CA 1
ATOM 1027 C C . GLU A 1 133 ? -4.195 -21.969 -33.969 1 97.56 133 GLU A C 1
ATOM 1029 O O . GLU A 1 133 ? -3.643 -20.875 -33.844 1 97.56 133 GLU A O 1
ATOM 1034 N N . GLY A 1 134 ? -3.562 -23.141 -33.812 1 96.75 134 GLY A N 1
ATOM 1035 C CA . GLY A 1 134 ? -2.111 -23.219 -33.781 1 96.75 134 GLY A CA 1
ATOM 1036 C C . GLY A 1 134 ? -1.49 -22.422 -32.656 1 96.75 134 GLY A C 1
ATOM 1037 O O . GLY A 1 134 ? -1.963 -22.453 -31.516 1 96.75 134 GLY A O 1
ATOM 1038 N N . THR A 1 135 ? -0.405 -21.75 -33 1 97.5 135 THR A N 1
ATOM 1039 C CA . THR A 1 135 ? 0.37 -20.984 -32 1 97.5 135 THR A CA 1
ATOM 1040 C C . THR A 1 135 ? -0.42 -19.781 -31.516 1 97.5 135 THR A C 1
ATOM 1042 O O . THR A 1 135 ? -0.283 -19.391 -30.359 1 97.5 135 THR A O 1
ATOM 1045 N N . GLU A 1 136 ? -1.287 -19.266 -32.344 1 97.94 136 GLU A N 1
ATOM 1046 C CA . GLU A 1 136 ? -2.104 -18.125 -31.938 1 97.94 136 GLU A CA 1
ATOM 1047 C C . GLU A 1 136 ? -3.062 -18.516 -30.812 1 97.94 136 GLU A C 1
ATOM 1049 O O . GLU A 1 136 ? -3.254 -17.75 -29.859 1 97.94 136 GLU A O 1
ATOM 1054 N N . ARG A 1 137 ? -3.662 -19.688 -31.016 1 98.44 137 ARG A N 1
ATOM 1055 C CA . ARG A 1 137 ? -4.559 -20.203 -29.984 1 98.44 137 ARG A CA 1
ATOM 1056 C C . ARG A 1 137 ? -3.811 -20.469 -28.688 1 98.44 137 ARG A C 1
ATOM 1058 O O . ARG A 1 137 ? -4.281 -20.078 -27.609 1 98.44 137 ARG A O 1
ATOM 1065 N N . PHE A 1 138 ? -2.613 -21.031 -28.812 1 98.69 138 PHE A N 1
ATOM 1066 C CA . PHE A 1 138 ? -1.784 -21.328 -27.656 1 98.69 138 PHE A CA 1
ATOM 1067 C C . PHE A 1 138 ? -1.413 -20.062 -26.906 1 98.69 138 PHE A C 1
ATOM 1069 O O . PHE A 1 138 ? -1.592 -19.984 -25.688 1 98.69 138 PHE A O 1
ATOM 1076 N N . HIS A 1 139 ? -0.978 -19.062 -27.641 1 98.44 139 HIS A N 1
ATOM 1077 C CA . HIS A 1 139 ? -0.53 -17.812 -27.031 1 98.44 139 HIS A CA 1
ATOM 1078 C C . HIS A 1 139 ? -1.689 -17.078 -26.375 1 98.44 139 HIS A C 1
ATOM 1080 O O . HIS A 1 139 ? -1.526 -16.469 -25.312 1 98.44 139 HIS A O 1
ATOM 1086 N N . PHE A 1 140 ? -2.793 -17.094 -27 1 98.81 140 PHE A N 1
ATOM 1087 C CA . PHE A 1 140 ? -3.965 -16.422 -26.453 1 98.81 140 PHE A CA 1
ATOM 1088 C C . PHE A 1 140 ? -4.402 -17.109 -25.156 1 98.81 140 PHE A C 1
ATOM 1090 O O . PHE A 1 140 ? -4.742 -16.422 -24.172 1 98.81 140 PHE A O 1
ATOM 1097 N N . ALA A 1 141 ? -4.402 -18.438 -25.109 1 98.88 141 ALA A N 1
ATOM 1098 C CA . ALA A 1 141 ? -4.75 -19.188 -23.906 1 98.88 141 ALA A CA 1
ATOM 1099 C C . ALA A 1 141 ? -3.758 -18.906 -22.781 1 98.88 141 ALA A C 1
ATOM 1101 O O . ALA A 1 141 ? -4.148 -18.797 -21.609 1 98.88 141 ALA A O 1
ATOM 1102 N N . LEU A 1 142 ? -2.473 -18.844 -23.172 1 98.88 142 LEU A N 1
ATOM 1103 C CA . LEU A 1 142 ? -1.44 -18.484 -22.188 1 98.88 142 LEU A CA 1
ATOM 1104 C C . LEU A 1 142 ? -1.696 -17.109 -21.594 1 98.88 142 LEU A C 1
ATOM 1106 O O . LEU A 1 142 ? -1.639 -16.938 -20.375 1 98.88 142 LEU A O 1
ATOM 1110 N N . LYS A 1 143 ? -2.023 -16.156 -22.438 1 98.88 143 LYS A N 1
ATOM 1111 C CA . LYS A 1 143 ? -2.355 -14.82 -21.969 1 98.88 143 LYS A CA 1
ATOM 1112 C C . LYS A 1 143 ? -3.553 -14.844 -21.016 1 98.88 143 LYS A C 1
ATOM 1114 O O . LYS A 1 143 ? -3.574 -14.117 -20.016 1 98.88 143 LYS A O 1
ATOM 1119 N N . ALA A 1 144 ? -4.5 -15.625 -21.391 1 98.88 144 ALA A N 1
ATOM 1120 C CA . ALA A 1 144 ? -5.691 -15.734 -20.547 1 98.88 144 ALA A CA 1
ATOM 1121 C C . ALA A 1 144 ? -5.336 -16.266 -19.156 1 98.88 144 ALA A C 1
ATOM 1123 O O . ALA A 1 144 ? -5.82 -15.742 -18.141 1 98.88 144 ALA A O 1
ATOM 1124 N N . ALA A 1 145 ? -4.535 -17.297 -19.141 1 98.88 145 ALA A N 1
ATOM 1125 C CA . ALA A 1 145 ? -4.109 -17.859 -17.875 1 98.88 145 ALA A CA 1
ATOM 1126 C C . ALA A 1 145 ? -3.355 -16.828 -17.031 1 98.88 145 ALA A C 1
ATOM 1128 O O . ALA A 1 145 ? -3.562 -16.734 -15.82 1 98.88 145 ALA A O 1
ATOM 1129 N N . VAL A 1 146 ? -2.488 -16.047 -17.641 1 98.88 146 VAL A N 1
ATOM 1130 C CA . VAL A 1 146 ? -1.752 -15.008 -16.938 1 98.88 146 VAL A CA 1
ATOM 1131 C C . VAL A 1 146 ? -2.721 -13.938 -16.453 1 98.88 146 VAL A C 1
ATOM 1133 O O . VAL A 1 146 ? -2.629 -13.484 -15.305 1 98.88 146 VAL A O 1
ATOM 1136 N N . ALA A 1 147 ? -3.662 -13.562 -17.297 1 98.62 147 ALA A N 1
ATOM 1137 C CA . ALA A 1 147 ? -4.637 -12.516 -17 1 98.62 147 ALA A CA 1
ATOM 1138 C C . ALA A 1 147 ? -5.457 -12.875 -15.766 1 98.62 147 ALA A C 1
ATOM 1140 O O . ALA A 1 147 ? -5.84 -12 -14.984 1 98.62 147 ALA A O 1
ATOM 1141 N N . GLY A 1 148 ? -5.727 -14.156 -15.586 1 98.56 148 GLY A N 1
ATOM 1142 C CA . GLY A 1 148 ? -6.504 -14.594 -14.438 1 98.56 148 GLY A CA 1
ATOM 1143 C C . GLY A 1 148 ? -5.883 -14.203 -13.109 1 98.56 148 GLY A C 1
ATOM 1144 O O . GLY A 1 148 ? -6.59 -13.992 -12.125 1 98.56 148 GLY A O 1
ATOM 1145 N N . ASN A 1 149 ? -4.582 -14.062 -13.125 1 98 149 ASN A N 1
ATOM 1146 C CA . ASN A 1 149 ? -3.875 -13.75 -11.883 1 98 149 ASN A CA 1
ATOM 1147 C C . ASN A 1 149 ? -4.172 -12.336 -11.414 1 98 149 ASN A C 1
ATOM 1149 O O . ASN A 1 149 ? -3.926 -12 -10.25 1 98 149 ASN A O 1
ATOM 1153 N N . ALA A 1 150 ? -4.719 -11.5 -12.219 1 97.06 150 ALA A N 1
ATOM 1154 C CA . ALA A 1 150 ? -5.145 -10.164 -11.836 1 97.06 150 ALA A CA 1
ATOM 1155 C C . ALA A 1 150 ? -6.285 -10.219 -10.82 1 97.06 150 ALA A C 1
ATOM 1157 O O . ALA A 1 150 ? -6.613 -9.219 -10.188 1 97.06 150 ALA A O 1
ATOM 1158 N N . LEU A 1 151 ? -6.848 -11.352 -10.633 1 96.06 151 LEU A N 1
ATOM 1159 C CA . LEU A 1 151 ? -7.977 -11.523 -9.719 1 96.06 151 LEU A CA 1
ATOM 1160 C C . LEU A 1 151 ? -7.488 -11.812 -8.305 1 96.06 151 LEU A C 1
ATOM 1162 O O . LEU A 1 151 ? -8.297 -11.93 -7.375 1 96.06 151 LEU A O 1
ATOM 1166 N N . ASP A 1 152 ? -6.242 -11.961 -8.109 1 92.12 152 ASP A N 1
ATOM 1167 C CA . ASP A 1 152 ? -5.738 -12.195 -6.762 1 92.12 152 ASP A CA 1
ATOM 1168 C C . ASP A 1 152 ? -6.281 -11.156 -5.785 1 92.12 152 ASP A C 1
ATOM 1170 O O . ASP A 1 152 ? -5.977 -9.969 -5.902 1 92.12 152 ASP A O 1
ATOM 1174 N N . LEU A 1 153 ? -7.016 -11.617 -4.844 1 92 153 LEU A N 1
ATOM 1175 C CA . LEU A 1 153 ? -7.77 -10.75 -3.939 1 92 153 LEU A CA 1
ATOM 1176 C C . LEU A 1 153 ? -6.918 -10.344 -2.74 1 92 153 LEU A C 1
ATOM 1178 O O . LEU A 1 153 ? -7.32 -9.492 -1.948 1 92 153 LEU A O 1
ATOM 1182 N N . ALA A 1 154 ? -5.805 -10.898 -2.582 1 88.44 154 ALA A N 1
ATOM 1183 C CA . ALA A 1 154 ? -5.004 -10.695 -1.379 1 88.44 154 ALA A CA 1
ATOM 1184 C C . ALA A 1 154 ? -3.83 -9.758 -1.656 1 88.44 154 ALA A C 1
ATOM 1186 O O . ALA A 1 154 ? -2.93 -9.617 -0.826 1 88.44 154 ALA A O 1
ATOM 1187 N N . ARG A 1 155 ? -3.875 -9.008 -2.721 1 84.88 155 ARG A N 1
ATOM 1188 C CA . ARG A 1 155 ? -2.756 -8.141 -3.072 1 84.88 155 ARG A CA 1
ATOM 1189 C C . ARG A 1 155 ? -2.875 -6.785 -2.383 1 84.88 155 ARG A C 1
ATOM 1191 O O . ARG A 1 155 ? -3.938 -6.16 -2.406 1 84.88 155 ARG A O 1
ATOM 1198 N N . PRO A 1 156 ? -1.74 -6.328 -1.954 1 73.44 156 PRO A N 1
ATOM 1199 C CA . PRO A 1 156 ? -1.822 -5.07 -1.211 1 73.44 156 PRO A CA 1
ATOM 1200 C C . PRO A 1 156 ? -1.8 -3.846 -2.121 1 73.44 156 PRO A C 1
ATOM 1202 O O . PRO A 1 156 ? -2.299 -2.781 -1.744 1 73.44 156 PRO A O 1
ATOM 1205 N N . TYR A 1 157 ? -1.291 -3.922 -3.287 1 72.06 157 TYR A N 1
ATOM 1206 C CA . TYR A 1 157 ? -0.99 -2.701 -4.023 1 72.06 157 TYR A CA 1
ATOM 1207 C C . TYR A 1 157 ? -1.808 -2.625 -5.309 1 72.06 157 TYR A C 1
ATOM 1209 O O . TYR A 1 157 ? -1.815 -1.595 -5.988 1 72.06 157 TYR A O 1
ATOM 1217 N N . LEU A 1 158 ? -2.393 -3.752 -5.676 1 77.25 158 LEU A N 1
ATOM 1218 C CA . LEU A 1 158 ? -3.121 -3.775 -6.941 1 77.25 158 LEU A CA 1
ATOM 1219 C C . LEU A 1 158 ? -4.562 -4.223 -6.73 1 77.25 158 LEU A C 1
ATOM 1221 O O . LEU A 1 158 ? -4.812 -5.281 -6.145 1 77.25 158 LEU A O 1
ATOM 1225 N N . ASP A 1 159 ? -5.402 -3.396 -7.203 1 85.19 159 ASP A N 1
ATOM 1226 C CA . ASP A 1 159 ? -6.801 -3.809 -7.145 1 85.19 159 ASP A CA 1
ATOM 1227 C C . ASP A 1 159 ? -7.07 -4.969 -8.102 1 85.19 159 ASP A C 1
ATOM 1229 O O . ASP A 1 159 ? -6.527 -5.008 -9.211 1 85.19 159 ASP A O 1
ATOM 1233 N N . PRO A 1 160 ? -7.918 -5.902 -7.652 1 90.94 160 PRO A N 1
ATOM 1234 C CA . PRO A 1 160 ? -8.289 -6.992 -8.555 1 90.94 160 PRO A CA 1
ATOM 1235 C C . PRO A 1 160 ? -9.008 -6.5 -9.812 1 90.94 160 PRO A C 1
ATOM 1237 O O . PRO A 1 160 ? -9.68 -5.469 -9.773 1 90.94 160 PRO A O 1
ATOM 1240 N N . TYR A 1 161 ? -8.781 -7.34 -10.852 1 93.5 161 TYR A N 1
ATOM 1241 C CA . TYR A 1 161 ? -9.344 -6.988 -12.148 1 93.5 161 TYR A CA 1
ATOM 1242 C C . TYR A 1 161 ? -9.836 -8.227 -12.883 1 93.5 161 TYR A C 1
ATOM 1244 O O . TYR A 1 161 ? -9.18 -9.273 -12.867 1 93.5 161 TYR A O 1
ATOM 1252 N N . ILE A 1 162 ? -11.031 -8.078 -13.484 1 97.62 162 ILE A N 1
ATOM 1253 C CA . ILE A 1 162 ? -11.594 -9.156 -14.289 1 97.62 162 ILE A CA 1
ATOM 1254 C C . ILE A 1 162 ? -11.336 -8.875 -15.773 1 97.62 162 ILE A C 1
ATOM 1256 O O . ILE A 1 162 ? -11.891 -7.926 -16.328 1 97.62 162 ILE A O 1
ATOM 1260 N N . HIS A 1 163 ? -10.602 -9.703 -16.375 1 98.06 163 HIS A N 1
ATOM 1261 C CA . HIS A 1 163 ? -10.297 -9.562 -17.797 1 98.06 163 HIS A CA 1
ATOM 1262 C C . HIS A 1 163 ? -11.312 -10.312 -18.656 1 98.06 163 HIS A C 1
ATOM 1264 O O . HIS A 1 163 ? -11.656 -11.461 -18.359 1 98.06 163 HIS A O 1
ATOM 1270 N N . ASP A 1 164 ? -11.773 -9.648 -19.656 1 98.38 164 ASP A N 1
ATOM 1271 C CA . ASP A 1 164 ? -12.547 -10.328 -20.688 1 98.38 164 ASP A CA 1
ATOM 1272 C C . ASP A 1 164 ? -11.711 -10.547 -21.938 1 98.38 164 ASP A C 1
ATOM 1274 O O . ASP A 1 164 ? -10.492 -10.352 -21.922 1 98.38 164 ASP A O 1
ATOM 1278 N N . ALA A 1 165 ? -12.398 -11.047 -23.016 1 98.56 165 ALA A N 1
ATOM 1279 C CA . ALA A 1 165 ? -11.68 -11.375 -24.25 1 98.56 165 ALA A CA 1
ATOM 1280 C C . ALA A 1 165 ? -10.961 -10.156 -24.812 1 98.56 165 ALA A C 1
ATOM 1282 O O . ALA A 1 165 ? -9.82 -10.25 -25.25 1 98.56 165 ALA A O 1
ATOM 1283 N N . THR A 1 166 ? -11.625 -9.062 -24.797 1 98.06 166 THR A N 1
ATOM 1284 C CA . THR A 1 166 ? -11.07 -7.828 -25.344 1 98.06 166 THR A CA 1
ATOM 1285 C C . THR A 1 166 ? -9.836 -7.395 -24.562 1 98.06 166 THR A C 1
ATOM 1287 O O . THR A 1 166 ? -8.797 -7.09 -25.141 1 98.06 166 THR A O 1
ATOM 1290 N N . SER A 1 167 ? -9.93 -7.395 -23.297 1 98.12 167 SER A N 1
ATOM 1291 C CA . SER A 1 167 ? -8.812 -6.953 -22.484 1 98.12 167 SER A CA 1
ATOM 1292 C C . SER A 1 167 ? -7.668 -7.957 -22.516 1 98.12 167 SER A C 1
ATOM 1294 O O . SER A 1 167 ? -6.496 -7.574 -22.484 1 98.12 167 SER A O 1
ATOM 1296 N N . VAL A 1 168 ? -7.934 -9.266 -22.594 1 98.5 168 VAL A N 1
ATOM 1297 C CA . VAL A 1 168 ? -6.891 -10.281 -22.719 1 98.5 168 VAL A CA 1
ATOM 1298 C C . VAL A 1 168 ? -6.113 -10.062 -24.016 1 98.5 168 VAL A C 1
ATOM 1300 O O . VAL A 1 168 ? -4.887 -10.188 -24.031 1 98.5 168 VAL A O 1
ATOM 1303 N N . SER A 1 169 ? -6.805 -9.695 -25.031 1 98.06 169 SER A N 1
ATOM 1304 C CA . SER A 1 169 ? -6.172 -9.477 -26.328 1 98.06 169 SER A CA 1
ATOM 1305 C C . SER A 1 169 ? -5.176 -8.328 -26.266 1 98.06 169 SER A C 1
ATOM 1307 O O . SER A 1 169 ? -4.195 -8.305 -27.016 1 98.06 169 SER A O 1
ATOM 1309 N N . ARG A 1 170 ? -5.391 -7.43 -25.391 1 97.44 170 ARG A N 1
ATOM 1310 C CA . ARG A 1 170 ? -4.566 -6.227 -25.297 1 97.44 170 ARG A CA 1
ATOM 1311 C C . ARG A 1 170 ? -3.383 -6.441 -24.359 1 97.44 170 ARG A C 1
ATOM 1313 O O . ARG A 1 170 ? -2.455 -5.629 -24.328 1 97.44 170 ARG A O 1
ATOM 1320 N N . ILE A 1 171 ? -3.383 -7.594 -23.672 1 97.62 171 ILE A N 1
ATOM 1321 C CA . ILE A 1 171 ? -2.301 -7.863 -22.734 1 97.62 171 ILE A CA 1
ATOM 1322 C C . ILE A 1 171 ? -1.007 -8.133 -23.5 1 97.62 171 ILE A C 1
ATOM 1324 O O . ILE A 1 171 ? -0.995 -8.906 -24.469 1 97.62 171 ILE A O 1
ATOM 1328 N N . GLU A 1 172 ? 0.003 -7.406 -23.094 1 97.62 172 GLU A N 1
ATOM 1329 C CA . GLU A 1 172 ? 1.364 -7.684 -23.547 1 97.62 172 GLU A CA 1
ATOM 1330 C C . GLU A 1 172 ? 2.176 -8.383 -22.453 1 97.62 172 GLU A C 1
ATOM 1332 O O . GLU A 1 172 ? 2.365 -7.832 -21.359 1 97.62 172 GLU A O 1
ATOM 1337 N N . LEU A 1 173 ? 2.576 -9.609 -22.781 1 98.44 173 LEU A N 1
ATOM 1338 C CA . LEU A 1 173 ? 3.469 -10.297 -21.859 1 98.44 173 LEU A CA 1
ATOM 1339 C C . LEU A 1 173 ? 4.879 -9.727 -21.938 1 98.44 173 LEU A C 1
ATOM 1341 O O . LEU A 1 173 ? 5.609 -10 -22.891 1 98.44 173 LEU A O 1
ATOM 1345 N N . ARG A 1 174 ? 5.281 -9.055 -20.859 1 98.25 174 ARG A N 1
ATOM 1346 C CA . ARG A 1 174 ? 6.582 -8.383 -20.875 1 98.25 174 ARG A CA 1
ATOM 1347 C C . ARG A 1 174 ? 7.719 -9.398 -20.891 1 98.25 174 ARG A C 1
ATOM 1349 O O . ARG A 1 174 ? 8.789 -9.133 -21.438 1 98.25 174 ARG A O 1
ATOM 1356 N N . ARG A 1 175 ? 7.562 -10.484 -20.281 1 98 175 ARG A N 1
ATOM 1357 C CA . ARG A 1 175 ? 8.367 -11.695 -20.391 1 98 175 ARG A CA 1
ATOM 1358 C C . ARG A 1 175 ? 7.492 -12.898 -20.719 1 98 175 ARG A C 1
ATOM 1360 O O . ARG A 1 175 ? 6.457 -13.117 -20.094 1 98 175 ARG A O 1
ATOM 1367 N N . ASN A 1 176 ? 7.898 -13.648 -21.719 1 98.31 176 ASN A N 1
ATOM 1368 C CA . ASN A 1 176 ? 7.016 -14.688 -22.234 1 98.31 176 ASN A CA 1
ATOM 1369 C C . ASN A 1 176 ? 7.777 -15.977 -22.547 1 98.31 176 ASN A C 1
ATOM 1371 O O . ASN A 1 176 ? 7.582 -16.578 -23.594 1 98.31 176 ASN A O 1
ATOM 1375 N N . GLU A 1 177 ? 8.602 -16.422 -21.719 1 98.06 177 GLU A N 1
ATOM 1376 C CA . GLU A 1 177 ? 9.406 -17.625 -21.906 1 98.06 177 GLU A CA 1
ATOM 1377 C C . GLU A 1 177 ? 8.531 -18.859 -21.984 1 98.06 177 GLU A C 1
ATOM 1379 O O . GLU A 1 177 ? 8.906 -19.859 -22.625 1 98.06 177 GLU A O 1
ATOM 1384 N N . ALA A 1 178 ? 7.383 -18.828 -21.391 1 97.88 178 ALA A N 1
ATOM 1385 C CA . ALA A 1 178 ? 6.488 -19.984 -21.406 1 97.88 178 ALA A CA 1
ATOM 1386 C C . ALA A 1 178 ? 6.012 -20.312 -22.812 1 97.88 178 ALA A C 1
ATOM 1388 O O . ALA A 1 178 ? 5.5 -21.406 -23.078 1 97.88 178 ALA A O 1
ATOM 1389 N N . ALA A 1 179 ? 6.117 -19.391 -23.75 1 97.12 179 ALA A N 1
ATOM 1390 C CA . ALA A 1 179 ? 5.723 -19.609 -25.141 1 97.12 179 ALA A CA 1
ATOM 1391 C C . ALA A 1 179 ? 6.484 -20.781 -25.734 1 97.12 179 ALA A C 1
ATOM 1393 O O . ALA A 1 179 ? 5.992 -21.453 -26.656 1 97.12 179 ALA A O 1
ATOM 1394 N N . GLU A 1 180 ? 7.621 -21.062 -25.219 1 98.19 180 GLU A N 1
ATOM 1395 C CA . GLU A 1 180 ? 8.438 -22.141 -25.75 1 98.19 180 GLU A CA 1
ATOM 1396 C C . GLU A 1 180 ? 7.766 -23.5 -25.531 1 98.19 180 GLU A C 1
ATOM 1398 O O . GLU A 1 180 ? 8.117 -24.484 -26.188 1 98.19 180 GLU A O 1
ATOM 1403 N N . LEU A 1 181 ? 6.848 -23.594 -24.625 1 98.25 181 LEU A N 1
ATOM 1404 C CA . LEU A 1 181 ? 6.168 -24.844 -24.297 1 98.25 181 LEU A CA 1
ATOM 1405 C C . LEU A 1 181 ? 5.477 -25.422 -25.531 1 98.25 181 LEU A C 1
ATOM 1407 O O . LEU A 1 181 ? 5.398 -26.641 -25.688 1 98.25 181 LEU A O 1
ATOM 1411 N N . TYR A 1 182 ? 4.953 -24.516 -26.375 1 98.38 182 TYR A N 1
ATOM 1412 C CA . TYR A 1 182 ? 4.293 -24.984 -27.594 1 98.38 182 TYR A CA 1
ATOM 1413 C C . TYR A 1 182 ? 5.215 -25.906 -28.391 1 98.38 182 TYR A C 1
ATOM 1415 O O . TYR A 1 182 ? 4.84 -27.031 -28.734 1 98.38 182 TYR A O 1
ATOM 1423 N N . ASN A 1 183 ? 6.383 -25.391 -28.672 1 98.19 183 ASN A N 1
ATOM 1424 C CA . ASN A 1 183 ? 7.348 -26.172 -29.438 1 98.19 183 ASN A CA 1
ATOM 1425 C C . ASN A 1 183 ? 7.824 -27.391 -28.672 1 98.19 183 ASN A C 1
ATOM 1427 O O . ASN A 1 183 ? 8.047 -28.453 -29.266 1 98.19 183 ASN A O 1
ATOM 1431 N N . LEU A 1 184 ? 8.039 -27.297 -27.406 1 98.31 184 LEU A N 1
ATOM 1432 C CA . LEU A 1 184 ? 8.516 -28.406 -26.594 1 98.31 184 LEU A CA 1
ATOM 1433 C C . LEU A 1 184 ? 7.5 -29.547 -26.594 1 98.31 184 LEU A C 1
ATOM 1435 O O . LEU A 1 184 ? 7.883 -30.719 -26.625 1 98.31 184 LEU A O 1
ATOM 1439 N N . LEU A 1 185 ? 6.238 -29.188 -26.547 1 98.19 185 LEU A N 1
ATOM 1440 C CA . LEU A 1 185 ? 5.176 -30.188 -26.594 1 98.19 185 LEU A CA 1
ATOM 1441 C C . LEU A 1 185 ? 5.188 -30.922 -27.938 1 98.19 185 LEU A C 1
ATOM 1443 O O . LEU A 1 185 ? 5.156 -32.156 -27.953 1 98.19 185 LEU A O 1
ATOM 1447 N N . HIS A 1 186 ? 5.32 -30.234 -28.984 1 97.81 186 HIS A N 1
ATOM 1448 C CA . HIS A 1 186 ? 5.262 -30.828 -30.312 1 97.81 186 HIS A CA 1
ATOM 1449 C C . HIS A 1 186 ? 6.535 -31.609 -30.625 1 97.81 186 HIS A C 1
ATOM 1451 O O . HIS A 1 186 ? 6.516 -32.531 -31.438 1 97.81 186 HIS A O 1
ATOM 1457 N N . ALA A 1 187 ? 7.59 -31.25 -29.938 1 98.06 187 ALA A N 1
ATOM 1458 C CA . ALA A 1 187 ? 8.852 -31.969 -30.125 1 98.06 187 ALA A CA 1
ATOM 1459 C C . ALA A 1 187 ? 8.906 -33.219 -29.234 1 98.06 187 ALA A C 1
ATOM 1461 O O . ALA A 1 187 ? 9.867 -33.969 -29.297 1 98.06 187 ALA A O 1
ATOM 1462 N N . GLY A 1 188 ? 7.961 -33.375 -28.328 1 97.25 188 GLY A N 1
ATOM 1463 C CA . GLY A 1 188 ? 7.93 -34.531 -27.438 1 97.25 188 GLY A CA 1
ATOM 1464 C C . GLY A 1 188 ? 8.883 -34.375 -26.266 1 97.25 188 GLY A C 1
ATOM 1465 O O . GLY A 1 188 ? 9.203 -35.375 -25.609 1 97.25 188 GLY A O 1
ATOM 1466 N N . LYS A 1 189 ? 9.312 -33.25 -26 1 97.75 189 LYS A N 1
ATOM 1467 C CA . LYS A 1 189 ? 10.25 -33 -24.906 1 97.75 189 LYS A CA 1
ATOM 1468 C C . LYS A 1 189 ? 9.508 -32.781 -23.594 1 97.75 189 LYS A C 1
ATOM 1470 O O . LYS A 1 189 ? 10.086 -32.938 -22.516 1 97.75 189 LYS A O 1
ATOM 1475 N N . VAL A 1 190 ? 8.312 -32.344 -23.688 1 98.19 190 VAL A N 1
ATOM 1476 C CA . VAL A 1 190 ? 7.414 -32.188 -22.547 1 98.19 190 VAL A CA 1
ATOM 1477 C C . VAL A 1 190 ? 6.148 -33 -22.766 1 98.19 190 VAL A C 1
ATOM 1479 O O . VAL A 1 190 ? 5.461 -32.844 -23.781 1 98.19 190 VAL A O 1
ATOM 1482 N N . ASN A 1 191 ? 5.848 -33.844 -21.891 1 98.38 191 ASN A N 1
ATOM 1483 C CA . ASN A 1 191 ? 4.668 -34.719 -21.984 1 98.38 191 ASN A CA 1
ATOM 1484 C C . ASN A 1 191 ? 3.76 -34.531 -20.766 1 98.38 191 ASN A C 1
ATOM 1486 O O . ASN A 1 191 ? 2.533 -34.562 -20.906 1 98.38 191 ASN A O 1
ATOM 1490 N N . VAL A 1 192 ? 4.391 -34.469 -19.609 1 98.75 192 VAL A N 1
ATOM 1491 C CA . VAL A 1 192 ? 3.66 -34.312 -18.359 1 98.75 192 VAL A CA 1
ATOM 1492 C C . VAL A 1 192 ? 3.943 -32.938 -17.75 1 98.75 192 VAL A C 1
ATOM 1494 O O . VAL A 1 192 ? 5.102 -32.594 -17.547 1 98.75 192 VAL A O 1
ATOM 1497 N N . ILE A 1 193 ? 2.893 -32.219 -17.469 1 98.88 193 ILE A N 1
ATOM 1498 C CA . ILE A 1 193 ? 3.004 -30.875 -16.875 1 98.88 193 ILE A CA 1
ATOM 1499 C C . ILE A 1 193 ? 2.289 -30.859 -15.523 1 98.88 193 ILE A C 1
ATOM 1501 O O . ILE A 1 193 ? 1.121 -31.25 -15.43 1 98.88 193 ILE A O 1
ATOM 1505 N N . ALA A 1 194 ? 2.984 -30.531 -14.461 1 98.94 194 ALA A N 1
ATOM 1506 C CA . ALA A 1 194 ? 2.35 -30.188 -13.188 1 98.94 194 ALA A CA 1
ATOM 1507 C C . ALA A 1 194 ? 1.878 -28.75 -13.172 1 98.94 194 ALA A C 1
ATOM 1509 O O . ALA A 1 194 ? 2.645 -27.828 -13.492 1 98.94 194 ALA A O 1
ATOM 1510 N N . TYR A 1 195 ? 0.641 -28.516 -12.898 1 98.94 195 TYR A N 1
ATOM 1511 C CA . TYR A 1 195 ? 0.028 -27.188 -12.852 1 98.94 195 TYR A CA 1
ATOM 1512 C C . TYR A 1 195 ? -0.306 -26.797 -11.422 1 98.94 195 TYR A C 1
ATOM 1514 O O . TYR A 1 195 ? -1.252 -27.328 -10.828 1 98.94 195 TYR A O 1
ATOM 1522 N N . VAL A 1 196 ? 0.435 -25.859 -10.828 1 98.88 196 VAL A N 1
ATOM 1523 C CA . VAL A 1 196 ? 0.265 -25.422 -9.445 1 98.88 196 VAL A CA 1
ATOM 1524 C C . VAL A 1 196 ? -0.68 -24.219 -9.398 1 98.88 196 VAL A C 1
ATOM 1526 O O . VAL A 1 196 ? -0.339 -23.125 -9.883 1 98.88 196 VAL A O 1
ATOM 1529 N N . PHE A 1 197 ? -1.804 -24.438 -8.773 1 98.81 197 PHE A N 1
ATOM 1530 C CA . PHE A 1 197 ? -2.852 -23.422 -8.758 1 98.81 197 PHE A CA 1
ATOM 1531 C C . PHE A 1 197 ? -2.566 -22.375 -7.699 1 98.81 197 PHE A C 1
ATOM 1533 O O . PHE A 1 197 ? -1.841 -22.625 -6.738 1 98.81 197 PHE A O 1
ATOM 1540 N N . ASP A 1 198 ? -3.135 -21.203 -7.871 1 98.19 198 ASP A N 1
ATOM 1541 C CA . ASP A 1 198 ? -3.088 -20.078 -6.934 1 98.19 198 ASP A CA 1
ATOM 1542 C C . ASP A 1 198 ? -4.492 -19.672 -6.492 1 98.19 198 ASP A C 1
ATOM 1544 O O . ASP A 1 198 ? -5.156 -20.406 -5.758 1 98.19 198 ASP A O 1
ATOM 1548 N N . SER A 1 199 ? -5.109 -18.609 -7.062 1 97.38 199 SER A N 1
ATOM 1549 C CA . SER A 1 199 ? -6.418 -18.125 -6.629 1 97.38 199 SER A CA 1
ATOM 1550 C C . SER A 1 199 ? -7.535 -19 -7.184 1 97.38 199 SER A C 1
ATOM 1552 O O . SER A 1 199 ? -7.449 -19.484 -8.312 1 97.38 199 SER A O 1
ATOM 1554 N N . SER A 1 200 ? -8.555 -19.125 -6.438 1 97.69 200 SER A N 1
ATOM 1555 C CA . SER A 1 200 ? -9.664 -20 -6.801 1 97.69 200 SER A CA 1
ATOM 1556 C C . SER A 1 200 ? -10.336 -19.547 -8.086 1 97.69 200 SER A C 1
ATOM 1558 O O . SER A 1 200 ? -10.508 -20.328 -9.023 1 97.69 200 SER A O 1
ATOM 1560 N N . LEU A 1 201 ? -10.719 -18.281 -8.156 1 98.19 201 LEU A N 1
ATOM 1561 C CA . LEU A 1 201 ? -11.438 -17.797 -9.328 1 98.19 201 LEU A CA 1
ATOM 1562 C C . LEU A 1 201 ? -10.5 -17.703 -10.531 1 98.19 201 LEU A C 1
ATOM 1564 O O . LEU A 1 201 ? -10.938 -17.828 -11.68 1 98.19 201 LEU A O 1
ATOM 1568 N N . GLU A 1 202 ? -9.258 -17.484 -10.258 1 98.56 202 GLU A N 1
ATOM 1569 C CA . GLU A 1 202 ? -8.227 -17.531 -11.297 1 98.56 202 GLU A CA 1
ATOM 1570 C C . GLU A 1 202 ? -8.234 -18.891 -12.016 1 98.56 202 GLU A C 1
ATOM 1572 O O . GLU A 1 202 ? -7.988 -18.953 -13.219 1 98.56 202 GLU A O 1
ATOM 1577 N N . ALA A 1 203 ? -8.555 -19.906 -11.328 1 98.81 203 ALA A N 1
ATOM 1578 C CA . ALA A 1 203 ? -8.531 -21.266 -11.859 1 98.81 203 ALA A CA 1
ATOM 1579 C C . ALA A 1 203 ? -9.5 -21.406 -13.039 1 98.81 203 ALA A C 1
ATOM 1581 O O . ALA A 1 203 ? -9.297 -22.266 -13.914 1 98.81 203 ALA A O 1
ATOM 1582 N N . LEU A 1 204 ? -10.531 -20.609 -13.07 1 98.88 204 LEU A N 1
ATOM 1583 C CA . LEU A 1 204 ? -11.453 -20.625 -14.195 1 98.88 204 LEU A CA 1
ATOM 1584 C C . LEU A 1 204 ? -10.758 -20.188 -15.477 1 98.88 204 LEU A C 1
ATOM 1586 O O . LEU A 1 204 ? -10.977 -20.766 -16.547 1 98.88 204 LEU A O 1
ATOM 1590 N N . TYR A 1 205 ? -9.914 -19.172 -15.391 1 98.88 205 TYR A N 1
ATOM 1591 C CA . TYR A 1 205 ? -9.086 -18.766 -16.516 1 98.88 205 TYR A CA 1
ATOM 1592 C C . TYR A 1 205 ? -8.109 -19.859 -16.906 1 98.88 205 TYR A C 1
ATOM 1594 O O . TYR A 1 205 ? -7.883 -20.094 -18.094 1 98.88 205 TYR A O 1
ATOM 1602 N N . ASP A 1 206 ? -7.59 -20.516 -15.914 1 98.94 206 ASP A N 1
ATOM 1603 C CA . ASP A 1 206 ? -6.57 -21.531 -16.125 1 98.94 206 ASP A CA 1
ATOM 1604 C C . ASP A 1 206 ? -7.121 -22.703 -16.953 1 98.94 206 ASP A C 1
ATOM 1606 O O . ASP A 1 206 ? -6.375 -23.344 -17.688 1 98.94 206 ASP A O 1
ATOM 1610 N N . THR A 1 207 ? -8.422 -22.984 -16.828 1 98.88 207 THR A N 1
ATOM 1611 C CA . THR A 1 207 ? -9.008 -24.094 -17.562 1 98.88 207 THR A CA 1
ATOM 1612 C C . THR A 1 207 ? -8.789 -23.938 -19.062 1 98.88 207 THR A C 1
ATOM 1614 O O . THR A 1 207 ? -8.594 -24.922 -19.781 1 98.88 207 THR A O 1
ATOM 1617 N N . LEU A 1 208 ? -8.805 -22.734 -19.531 1 98.94 208 LEU A N 1
ATOM 1618 C CA . LEU A 1 208 ? -8.641 -22.469 -20.953 1 98.94 208 LEU A CA 1
ATOM 1619 C C . LEU A 1 208 ? -7.246 -22.875 -21.438 1 98.94 208 LEU A C 1
ATOM 1621 O O . LEU A 1 208 ? -7.102 -23.5 -22.484 1 98.94 208 LEU A O 1
ATOM 1625 N N . PHE A 1 209 ? -6.254 -22.516 -20.672 1 98.94 209 PHE A N 1
ATOM 1626 C CA . PHE A 1 209 ? -4.887 -22.859 -21.047 1 98.94 209 PHE A CA 1
ATOM 1627 C C . PHE A 1 209 ? -4.641 -24.359 -20.859 1 98.94 209 PHE A C 1
ATOM 1629 O O . PHE A 1 209 ? -3.973 -24.984 -21.672 1 98.94 209 PHE A O 1
ATOM 1636 N N . ILE A 1 210 ? -5.141 -24.922 -19.797 1 98.94 210 ILE A N 1
ATOM 1637 C CA . ILE A 1 210 ? -5.023 -26.359 -19.531 1 98.94 210 ILE A CA 1
ATOM 1638 C C . ILE A 1 210 ? -5.605 -27.141 -20.703 1 98.94 210 ILE A C 1
ATOM 1640 O O . ILE A 1 210 ? -4.992 -28.094 -21.188 1 98.94 210 ILE A O 1
ATOM 1644 N N . LYS A 1 211 ? -6.781 -26.719 -21.156 1 98.75 211 LYS A N 1
ATOM 1645 C CA . LYS A 1 211 ? -7.418 -27.359 -22.312 1 98.75 211 LYS A CA 1
ATOM 1646 C C . LYS A 1 211 ? -6.492 -27.328 -23.531 1 98.75 211 LYS A C 1
ATOM 1648 O O . LYS A 1 211 ? -6.312 -28.359 -24.188 1 98.75 211 LYS A O 1
ATOM 1653 N N . VAL A 1 212 ? -5.957 -26.219 -23.766 1 98.81 212 VAL A N 1
ATOM 1654 C CA . VAL A 1 212 ? -5.094 -26.047 -24.938 1 98.81 212 VAL A CA 1
ATOM 1655 C C . VAL A 1 212 ? -3.834 -26.891 -24.766 1 98.81 212 VAL A C 1
ATOM 1657 O O . VAL A 1 212 ? -3.359 -27.5 -25.734 1 98.81 212 VAL A O 1
ATOM 1660 N N . LEU A 1 213 ? -3.23 -26.922 -23.578 1 98.81 213 LEU A N 1
ATOM 1661 C CA . LEU A 1 213 ? -2.076 -27.781 -23.312 1 98.81 213 LEU A CA 1
ATOM 1662 C C . LEU A 1 213 ? -2.389 -29.234 -23.625 1 98.81 213 LEU A C 1
ATOM 1664 O O . LEU A 1 213 ? -1.606 -29.906 -24.297 1 98.81 213 LEU A O 1
ATOM 1668 N N . ARG A 1 214 ? -3.51 -29.672 -23.188 1 98.69 214 ARG A N 1
ATOM 1669 C CA . ARG A 1 214 ? -3.912 -31.062 -23.375 1 98.69 214 ARG A CA 1
ATOM 1670 C C . ARG A 1 214 ? -4.164 -31.359 -24.859 1 98.69 214 ARG A C 1
ATOM 1672 O O . ARG A 1 214 ? -3.793 -32.406 -25.359 1 98.69 214 ARG A O 1
ATOM 1679 N N . GLU A 1 215 ? -4.781 -30.406 -25.547 1 98.06 215 GLU A N 1
ATOM 1680 C CA . GLU A 1 215 ? -5.02 -30.531 -26.984 1 98.06 215 GLU A CA 1
ATOM 1681 C C . GLU A 1 215 ? -3.707 -30.625 -27.75 1 98.06 215 GLU A C 1
ATOM 1683 O O . GLU A 1 215 ? -3.676 -31.141 -28.875 1 98.06 215 GLU A O 1
ATOM 1688 N N . ASN A 1 216 ? -2.707 -30.141 -27.203 1 98.06 216 ASN A N 1
ATOM 1689 C CA . ASN A 1 216 ? -1.397 -30.172 -27.844 1 98.06 216 ASN A CA 1
ATOM 1690 C C . ASN A 1 216 ? -0.54 -31.312 -27.297 1 98.06 216 ASN A C 1
ATOM 1692 O O . ASN A 1 216 ? 0.686 -31.297 -27.422 1 98.06 216 ASN A O 1
ATOM 1696 N N . GLY A 1 217 ? -1.141 -32.25 -26.516 1 97.88 217 GLY A N 1
ATOM 1697 C CA . GLY A 1 217 ? -0.491 -33.5 -26.234 1 97.88 217 GLY A CA 1
ATOM 1698 C C . GLY A 1 217 ? -0.044 -33.656 -24.797 1 97.88 217 GLY A C 1
ATOM 1699 O O . GLY A 1 217 ? 0.511 -34.688 -24.406 1 97.88 217 GLY A O 1
ATOM 1700 N N . ALA A 1 218 ? -0.263 -32.688 -23.969 1 98.62 218 ALA A N 1
ATOM 1701 C CA . ALA A 1 218 ? 0.221 -32.75 -22.594 1 98.62 218 ALA A CA 1
ATOM 1702 C C . ALA A 1 218 ? -0.749 -33.5 -21.703 1 98.62 218 ALA A C 1
ATOM 1704 O O . ALA A 1 218 ? -1.967 -33.438 -21.875 1 98.62 218 ALA A O 1
ATOM 1705 N N . THR A 1 219 ? -0.199 -34.281 -20.828 1 98.88 219 THR A N 1
ATOM 1706 C CA . THR A 1 219 ? -0.905 -34.688 -19.609 1 98.88 219 THR A CA 1
ATOM 1707 C C . THR A 1 219 ? -0.729 -33.625 -18.516 1 98.88 219 THR A C 1
ATOM 1709 O O . THR A 1 219 ? 0.399 -33.281 -18.156 1 98.88 219 THR A O 1
ATOM 1712 N N . VAL A 1 220 ? -1.839 -33.125 -18 1 98.94 220 VAL A N 1
ATOM 1713 C CA . VAL A 1 220 ? -1.748 -32.062 -17.031 1 98.94 220 VAL A CA 1
ATOM 1714 C C . VAL A 1 220 ? -2.227 -32.562 -15.664 1 98.94 220 VAL A C 1
ATOM 1716 O O . VAL A 1 220 ? -3.379 -32.969 -15.516 1 98.94 220 VAL A O 1
ATOM 1719 N N . ILE A 1 221 ? -1.359 -32.531 -14.688 1 98.94 221 ILE A N 1
ATOM 1720 C CA . ILE A 1 221 ? -1.678 -32.875 -13.305 1 98.94 221 ILE A CA 1
ATOM 1721 C C . ILE A 1 221 ? -1.794 -31.594 -12.469 1 98.94 221 ILE A C 1
ATOM 1723 O O . ILE A 1 221 ? -0.823 -30.844 -12.328 1 98.94 221 ILE A O 1
ATOM 1727 N N . GLY A 1 222 ? -2.98 -31.391 -11.914 1 98.88 222 GLY A N 1
ATOM 1728 C CA . GLY A 1 222 ? -3.168 -30.234 -11.039 1 98.88 222 GLY A CA 1
ATOM 1729 C C . GLY A 1 222 ? -2.621 -30.469 -9.641 1 98.88 222 GLY A C 1
ATOM 1730 O O . GLY A 1 222 ? -2.762 -31.547 -9.078 1 98.88 222 GLY A O 1
ATOM 1731 N N . VAL A 1 223 ? -1.941 -29.516 -9.133 1 98.88 223 VAL A N 1
ATOM 1732 C CA . VAL A 1 223 ? -1.494 -29.484 -7.742 1 98.88 223 VAL A CA 1
ATOM 1733 C C . VAL A 1 223 ? -2.225 -28.375 -6.996 1 98.88 223 VAL A C 1
ATOM 1735 O O . VAL A 1 223 ? -2.127 -27.203 -7.367 1 98.88 223 VAL A O 1
ATOM 1738 N N . VAL A 1 224 ? -2.934 -28.734 -5.957 1 98.81 224 VAL A N 1
ATOM 1739 C CA . VAL A 1 224 ? -3.824 -27.766 -5.324 1 98.81 224 VAL A CA 1
ATOM 1740 C C . VAL A 1 224 ? -3.816 -27.969 -3.812 1 98.81 224 VAL A C 1
ATOM 1742 O O . VAL A 1 224 ? -3.549 -29.062 -3.328 1 98.81 224 VAL A O 1
ATOM 1745 N N . LYS A 1 225 ? -4.113 -26.953 -3.111 1 98.62 225 LYS A N 1
ATOM 1746 C CA . LYS A 1 225 ? -4.133 -26.984 -1.651 1 98.62 225 LYS A CA 1
ATOM 1747 C C . LYS A 1 225 ? -5.332 -27.766 -1.133 1 98.62 225 LYS A C 1
ATOM 1749 O O . LYS A 1 225 ? -6.391 -27.781 -1.763 1 98.62 225 LYS A O 1
ATOM 1754 N N . SER A 1 226 ? -5.141 -28.344 0.05 1 98.5 226 SER A N 1
ATOM 1755 C CA . SER A 1 226 ? -6.219 -29.094 0.683 1 98.5 226 SER A CA 1
ATOM 1756 C C . SER A 1 226 ? -7.102 -28.188 1.533 1 98.5 226 SER A C 1
ATOM 1758 O O . SER A 1 226 ? -8.305 -28.422 1.661 1 98.5 226 SER A O 1
ATOM 1760 N N . ASP A 1 227 ? -6.465 -27.219 2.107 1 97.75 227 ASP A N 1
ATOM 1761 C CA . ASP A 1 227 ? -7.172 -26.312 3.008 1 97.75 227 ASP A CA 1
ATOM 1762 C C . ASP A 1 227 ? -6.945 -24.859 2.613 1 97.75 227 ASP A C 1
ATOM 1764 O O . ASP A 1 227 ? -6.09 -24.562 1.776 1 97.75 227 ASP A O 1
ATOM 1768 N N . THR A 1 228 ? -7.68 -24 3.268 1 97.88 228 THR A N 1
ATOM 1769 C CA . THR A 1 228 ? -7.805 -22.625 2.77 1 97.88 228 THR A CA 1
ATOM 1770 C C . THR A 1 228 ? -6.582 -21.797 3.15 1 97.88 228 THR A C 1
ATOM 1772 O O . THR A 1 228 ? -6.129 -21.844 4.297 1 97.88 228 THR A O 1
ATOM 1775 N N . PHE A 1 229 ? -6.035 -21.156 2.193 1 98.19 229 PHE A N 1
ATOM 1776 C CA . PHE A 1 229 ? -5.066 -20.078 2.336 1 98.19 229 PHE A CA 1
ATOM 1777 C C . PHE A 1 229 ? -5.473 -18.875 1.497 1 98.19 229 PHE A C 1
ATOM 1779 O O . PHE A 1 229 ? -5.418 -18.922 0.266 1 98.19 229 PHE A O 1
ATOM 1786 N N . GLU A 1 230 ? -5.793 -17.766 2.178 1 97.5 230 GLU A N 1
ATOM 1787 C CA . GLU A 1 230 ? -6.277 -16.562 1.509 1 97.5 230 GLU A CA 1
ATOM 1788 C C . GLU A 1 230 ? -7.301 -16.906 0.432 1 97.5 230 GLU A C 1
ATOM 1790 O O . GLU A 1 230 ? -8.32 -17.531 0.717 1 97.5 230 GLU A O 1
ATOM 1795 N N . ASP A 1 231 ? -7.121 -16.438 -0.775 1 97.69 231 ASP A N 1
ATOM 1796 C CA . ASP A 1 231 ? -8.117 -16.703 -1.806 1 97.69 231 ASP A CA 1
ATOM 1797 C C . ASP A 1 231 ? -7.664 -17.844 -2.725 1 97.69 231 ASP A C 1
ATOM 1799 O O . ASP A 1 231 ? -8.203 -18.016 -3.82 1 97.69 231 ASP A O 1
ATOM 1803 N N . ASP A 1 232 ? -6.688 -18.609 -2.322 1 98.31 232 ASP A N 1
ATOM 1804 C CA . ASP A 1 232 ? -6.133 -19.703 -3.123 1 98.31 232 ASP A CA 1
ATOM 1805 C C . ASP A 1 232 ? -7.168 -20.797 -3.354 1 98.31 232 ASP A C 1
ATOM 1807 O O . ASP A 1 232 ? -8.07 -21 -2.533 1 98.31 232 ASP A O 1
ATOM 1811 N N . ALA A 1 233 ? -6.988 -21.484 -4.402 1 98.38 233 ALA A N 1
ATOM 1812 C CA . ALA A 1 233 ? -7.863 -22.609 -4.727 1 98.38 233 ALA A CA 1
ATOM 1813 C C . ALA A 1 233 ? -7.594 -23.797 -3.812 1 98.38 233 ALA A C 1
ATOM 1815 O O . ALA A 1 233 ? -6.441 -24.094 -3.49 1 98.38 233 ALA A O 1
ATOM 1816 N N . THR A 1 234 ? -8.633 -24.422 -3.418 1 98.5 234 THR A N 1
ATOM 1817 C CA . THR A 1 234 ? -8.578 -25.719 -2.746 1 98.5 234 THR A CA 1
ATOM 1818 C C . THR A 1 234 ? -9.188 -26.812 -3.625 1 98.5 234 THR A C 1
ATOM 1820 O O . THR A 1 234 ? -9.836 -26.516 -4.637 1 98.5 234 THR A O 1
ATOM 1823 N N . ILE A 1 235 ? -8.938 -28.016 -3.188 1 98.5 235 ILE A N 1
ATOM 1824 C CA . ILE A 1 235 ? -9.508 -29.141 -3.934 1 98.5 235 ILE A CA 1
ATOM 1825 C C . ILE A 1 235 ? -11.031 -29.016 -3.957 1 98.5 235 ILE A C 1
ATOM 1827 O O . ILE A 1 235 ? -11.672 -29.328 -4.969 1 98.5 235 ILE A O 1
ATOM 1831 N N . LYS A 1 236 ? -11.625 -28.594 -2.881 1 98.12 236 LYS A N 1
ATOM 1832 C CA . LYS A 1 236 ? -13.07 -28.375 -2.82 1 98.12 236 LYS A CA 1
ATOM 1833 C C . LYS A 1 236 ? -13.516 -27.312 -3.826 1 98.12 236 LYS A C 1
ATOM 1835 O O . LYS A 1 236 ? -14.531 -27.484 -4.504 1 98.12 236 LYS A O 1
ATOM 1840 N N . GLU A 1 237 ? -12.758 -26.312 -3.912 1 98.06 237 GLU A N 1
ATOM 1841 C CA . GLU A 1 237 ? -13.086 -25.234 -4.836 1 98.06 237 GLU A CA 1
ATOM 1842 C C . GLU A 1 237 ? -12.945 -25.688 -6.285 1 98.06 237 GLU A C 1
ATOM 1844 O O . GLU A 1 237 ? -13.766 -25.328 -7.137 1 98.06 237 GLU A O 1
ATOM 1849 N N . LEU A 1 238 ? -11.867 -26.406 -6.582 1 98.69 238 LEU A N 1
ATOM 1850 C CA . LEU A 1 238 ? -11.688 -26.891 -7.945 1 98.69 238 LEU A CA 1
ATOM 1851 C C . LEU A 1 238 ? -12.875 -27.75 -8.375 1 98.69 238 LEU A C 1
ATOM 1853 O O . LEU A 1 238 ? -13.32 -27.688 -9.516 1 98.69 238 LEU A O 1
ATOM 1857 N N . LYS A 1 239 ? -13.352 -28.547 -7.469 1 98.5 239 LYS A N 1
ATOM 1858 C CA . LYS A 1 239 ? -14.516 -29.391 -7.746 1 98.5 239 LYS A CA 1
ATOM 1859 C C . LYS A 1 239 ? -15.766 -28.531 -7.949 1 98.5 239 LYS A C 1
ATOM 1861 O O . LYS A 1 239 ? -16.484 -28.703 -8.945 1 98.5 239 LYS A O 1
ATOM 1866 N N . ARG A 1 240 ? -15.969 -27.656 -7.016 1 98.19 240 ARG A N 1
ATOM 1867 C CA . ARG A 1 240 ? -17.156 -26.812 -7.051 1 98.19 240 ARG A CA 1
ATOM 1868 C C . ARG A 1 240 ? -17.203 -25.969 -8.328 1 98.19 240 ARG A C 1
ATOM 1870 O O . ARG A 1 240 ? -18.266 -25.781 -8.914 1 98.19 240 ARG A O 1
ATOM 1877 N N . LEU A 1 241 ? -16.109 -25.547 -8.773 1 98.44 241 LEU A N 1
ATOM 1878 C CA . LEU A 1 241 ? -16.016 -24.656 -9.93 1 98.44 241 LEU A CA 1
ATOM 1879 C C . LEU A 1 241 ? -15.984 -25.438 -11.227 1 98.44 241 LEU A C 1
ATOM 1881 O O . LEU A 1 241 ? -16.047 -24.859 -12.312 1 98.44 241 LEU A O 1
ATOM 1885 N N . GLY A 1 242 ? -15.82 -26.734 -11.18 1 98.56 242 GLY A N 1
ATOM 1886 C CA . GLY A 1 242 ? -15.758 -27.594 -12.359 1 98.56 242 GLY A CA 1
ATOM 1887 C C . GLY A 1 242 ? -14.391 -27.609 -13.008 1 98.56 242 GLY A C 1
ATOM 1888 O O . GLY A 1 242 ? -14.234 -28.109 -14.125 1 98.56 242 GLY A O 1
ATOM 1889 N N . VAL A 1 243 ? -13.43 -27.078 -12.344 1 98.81 243 VAL A N 1
ATOM 1890 C CA . VAL A 1 243 ? -12.078 -26.969 -12.875 1 98.81 243 VAL A CA 1
ATOM 1891 C C . VAL A 1 243 ? -11.438 -28.359 -12.93 1 98.81 243 VAL A C 1
ATOM 1893 O O . VAL A 1 243 ? -10.672 -28.672 -13.844 1 98.81 243 VAL A O 1
ATOM 1896 N N . ILE A 1 244 ? -11.766 -29.156 -12 1 98.31 244 ILE A N 1
ATOM 1897 C CA . ILE A 1 244 ? -11.156 -30.484 -11.836 1 98.31 244 ILE A CA 1
ATOM 1898 C C . ILE A 1 244 ? -11.406 -31.328 -13.086 1 98.31 244 ILE A C 1
ATOM 1900 O O . ILE A 1 244 ? -10.594 -32.188 -13.438 1 98.31 244 ILE A O 1
ATOM 1904 N N . ASP A 1 245 ? -12.453 -31.109 -13.836 1 98.38 245 ASP A N 1
ATOM 1905 C CA . ASP A 1 245 ? -12.844 -31.875 -15.008 1 98.38 245 ASP A CA 1
ATOM 1906 C C . ASP A 1 245 ? -11.898 -31.625 -16.188 1 98.38 245 ASP A C 1
ATOM 1908 O O . ASP A 1 245 ? -11.883 -32.375 -17.156 1 98.38 245 ASP A O 1
ATOM 1912 N N . TYR A 1 246 ? -11.148 -30.609 -16.109 1 98.69 246 TYR A N 1
ATOM 1913 C CA . TYR A 1 246 ? -10.227 -30.25 -17.188 1 98.69 246 TYR A CA 1
ATOM 1914 C C . TYR A 1 246 ? -8.875 -30.922 -16.984 1 98.69 246 TYR A C 1
ATOM 1916 O O . TYR A 1 246 ? -8.039 -30.938 -17.891 1 98.69 246 TYR A O 1
ATOM 1924 N N . LEU A 1 247 ? -8.664 -31.516 -15.852 1 98.88 247 LEU A N 1
ATOM 1925 C CA . LEU A 1 247 ? -7.367 -32.062 -15.477 1 98.88 247 LEU A CA 1
ATOM 1926 C C . LEU A 1 247 ? -7.328 -33.562 -15.727 1 98.88 247 LEU A C 1
ATOM 1928 O O . LEU A 1 247 ? -8.352 -34.25 -15.602 1 98.88 247 LEU A O 1
ATOM 1932 N N . ASP A 1 248 ? -6.156 -34.062 -16.109 1 98.81 248 ASP A N 1
ATOM 1933 C CA . ASP A 1 248 ? -5.977 -35.5 -16.234 1 98.81 248 ASP A CA 1
ATOM 1934 C C . ASP A 1 248 ? -5.883 -36.188 -14.867 1 98.81 248 ASP A C 1
ATOM 1936 O O . ASP A 1 248 ? -6.277 -37.344 -14.711 1 98.81 248 ASP A O 1
ATOM 1940 N N . ASP A 1 249 ? -5.301 -35.5 -13.953 1 98.5 249 ASP A N 1
ATOM 1941 C CA . ASP A 1 249 ? -5.195 -35.906 -12.562 1 98.5 249 ASP A CA 1
ATOM 1942 C C . ASP A 1 249 ? -5.035 -34.688 -11.648 1 98.5 249 ASP A C 1
ATOM 1944 O O . ASP A 1 249 ? -4.746 -33.594 -12.109 1 98.5 249 ASP A O 1
ATOM 1948 N N . VAL A 1 250 ? -5.328 -34.906 -10.344 1 98.62 250 VAL A N 1
ATOM 1949 C CA . VAL A 1 250 ? -5.188 -33.812 -9.375 1 98.62 250 VAL A CA 1
ATOM 1950 C C . VAL A 1 250 ? -4.582 -34.344 -8.086 1 98.62 250 VAL A C 1
ATOM 1952 O O . VAL A 1 250 ? -4.973 -35.406 -7.602 1 98.62 250 VAL A O 1
ATOM 1955 N N . ILE A 1 251 ? -3.613 -33.656 -7.578 1 98.44 251 ILE A N 1
ATOM 1956 C CA . ILE A 1 251 ? -2.988 -33.969 -6.301 1 98.44 251 ILE A CA 1
ATOM 1957 C C . ILE A 1 251 ? -3.213 -32.844 -5.312 1 98.44 251 ILE A C 1
ATOM 1959 O O . ILE A 1 251 ? -2.953 -31.672 -5.633 1 98.44 251 ILE A O 1
ATOM 1963 N N . GLU A 1 252 ? -3.764 -33.125 -4.168 1 97.88 252 GLU A N 1
ATOM 1964 C CA . GLU A 1 252 ? -3.852 -32.156 -3.1 1 97.88 252 GLU A CA 1
ATOM 1965 C C . GLU A 1 252 ? -2.592 -32.156 -2.24 1 97.88 252 GLU A C 1
ATOM 1967 O O . GLU A 1 252 ? -1.95 -33.188 -2.072 1 97.88 252 GLU A O 1
ATOM 1972 N N . THR A 1 253 ? -2.271 -31.031 -1.646 1 98.38 253 THR A N 1
ATOM 1973 C CA . THR A 1 253 ? -1.001 -30.875 -0.947 1 98.38 253 THR A CA 1
ATOM 1974 C C . THR A 1 253 ? -1.101 -31.406 0.482 1 98.38 253 THR A C 1
ATOM 1976 O O . THR A 1 253 ? -0.081 -31.625 1.138 1 98.38 253 THR A O 1
ATOM 1979 N N . GLY A 1 254 ? -2.281 -31.547 1.013 1 98.25 254 GLY A N 1
ATOM 1980 C CA . GLY A 1 254 ? -2.479 -31.953 2.395 1 98.25 254 GLY A CA 1
ATOM 1981 C C . GLY A 1 254 ? -2.324 -30.812 3.383 1 98.25 254 GLY A C 1
ATOM 1982 O O . GLY A 1 254 ? -2.271 -31.031 4.594 1 98.25 254 GLY A O 1
ATOM 1983 N N . SER A 1 255 ? -2.307 -29.625 2.895 1 98.12 255 SER A N 1
ATOM 1984 C CA . SER A 1 255 ? -1.982 -28.5 3.77 1 98.12 255 SER A CA 1
ATOM 1985 C C . SER A 1 255 ? -2.674 -27.219 3.307 1 98.12 255 SER A C 1
ATOM 1987 O O . SER A 1 255 ? -3.27 -27.188 2.229 1 98.12 255 SER A O 1
ATOM 1989 N N . ASP A 1 256 ? -2.723 -26.266 4.211 1 98.12 256 ASP A N 1
ATOM 1990 C CA . ASP A 1 256 ? -3.166 -24.906 3.883 1 98.12 256 ASP A CA 1
ATOM 1991 C C . ASP A 1 256 ? -1.977 -23.984 3.656 1 98.12 256 ASP A C 1
ATOM 1993 O O . ASP A 1 256 ? -2.135 -22.766 3.619 1 98.12 256 ASP A O 1
ATOM 1997 N N . ALA A 1 257 ? -0.834 -24.562 3.48 1 98.44 257 ALA A N 1
ATOM 1998 C CA . ALA A 1 257 ? 0.372 -23.75 3.35 1 98.44 257 ALA A CA 1
ATOM 1999 C C . ALA A 1 257 ? 0.333 -22.906 2.078 1 98.44 257 ALA A C 1
ATOM 2001 O O . ALA A 1 257 ? -0.239 -23.328 1.067 1 98.44 257 ALA A O 1
ATOM 2002 N N . ALA A 1 258 ? 0.987 -21.75 2.143 1 98.12 258 ALA A N 1
ATOM 2003 C CA . ALA A 1 258 ? 0.939 -20.766 1.077 1 98.12 258 ALA A CA 1
ATOM 2004 C C . ALA A 1 258 ? 1.583 -21.281 -0.201 1 98.12 258 ALA A C 1
ATOM 2006 O O . ALA A 1 258 ? 1.352 -20.75 -1.288 1 98.12 258 ALA A O 1
ATOM 2007 N N . SER A 1 259 ? 2.445 -22.234 -0.097 1 98.38 259 SER A N 1
ATOM 2008 C CA . SER A 1 259 ? 3.123 -22.891 -1.214 1 98.38 259 SER A CA 1
ATOM 2009 C C . SER A 1 259 ? 3.523 -24.312 -0.863 1 98.38 259 SER A C 1
ATOM 2011 O O . SER A 1 259 ? 3.021 -24.891 0.106 1 98.38 259 SER A O 1
ATOM 2013 N N . LEU A 1 260 ? 4.363 -24.906 -1.717 1 98 260 LEU A N 1
ATOM 2014 C CA . LEU A 1 260 ? 4.797 -26.281 -1.488 1 98 260 LEU A CA 1
ATOM 2015 C C . LEU A 1 260 ? 5.969 -26.328 -0.514 1 98 260 LEU A C 1
ATOM 2017 O O . LEU A 1 260 ? 7.066 -26.75 -0.875 1 98 260 LEU A O 1
ATOM 2021 N N . ILE A 1 261 ? 5.691 -25.938 0.705 1 97.5 261 ILE A N 1
ATOM 2022 C CA . ILE A 1 261 ? 6.676 -26.016 1.776 1 97.5 261 ILE A CA 1
ATOM 2023 C C . ILE A 1 261 ? 6.867 -27.484 2.184 1 97.5 261 ILE A C 1
ATOM 2025 O O . ILE A 1 261 ? 5.941 -28.109 2.705 1 97.5 261 ILE A O 1
ATOM 2029 N N . VAL A 1 262 ? 8.023 -27.984 2.002 1 94.5 262 VAL A N 1
ATOM 2030 C CA . VAL A 1 262 ? 8.328 -29.422 2.076 1 94.5 262 VAL A CA 1
ATOM 2031 C C . VAL A 1 262 ? 7.855 -29.984 3.414 1 94.5 262 VAL A C 1
ATOM 2033 O O . VAL A 1 262 ? 7.297 -31.078 3.469 1 94.5 262 VAL A O 1
ATOM 2036 N N . ASP A 1 263 ? 8.008 -29.281 4.5 1 94.38 263 ASP A N 1
ATOM 2037 C CA . ASP A 1 263 ? 7.66 -29.766 5.828 1 94.38 263 ASP A CA 1
ATOM 2038 C C . ASP A 1 263 ? 6.16 -29.641 6.082 1 94.38 263 ASP A C 1
ATOM 2040 O O . ASP A 1 263 ? 5.652 -30.125 7.098 1 94.38 263 ASP A O 1
ATOM 2044 N N . GLU A 1 264 ? 5.441 -29.031 5.133 1 96.12 264 GLU A N 1
ATOM 2045 C CA . GLU A 1 264 ? 4.023 -28.75 5.34 1 96.12 264 GLU A CA 1
ATOM 2046 C C . GLU A 1 264 ? 3.148 -29.625 4.445 1 96.12 264 GLU A C 1
ATOM 2048 O O . GLU A 1 264 ? 1.968 -29.844 4.734 1 96.12 264 GLU A O 1
ATOM 2053 N N . VAL A 1 265 ? 3.744 -30.109 3.334 1 97.5 265 VAL A N 1
ATOM 2054 C CA . VAL A 1 265 ? 2.902 -30.734 2.322 1 97.5 265 VAL A CA 1
ATOM 2055 C C . VAL A 1 265 ? 3.234 -32.219 2.221 1 97.5 265 VAL A C 1
ATOM 2057 O O . VAL A 1 265 ? 4.277 -32.656 2.705 1 97.5 265 VAL A O 1
ATOM 2060 N N . ASN A 1 266 ? 2.305 -32.969 1.571 1 96.38 266 ASN A N 1
ATOM 2061 C CA . ASN A 1 266 ? 2.555 -34.406 1.394 1 96.38 266 ASN A CA 1
ATOM 2062 C C . ASN A 1 266 ? 3.676 -34.656 0.388 1 96.38 266 ASN A C 1
ATOM 2064 O O . ASN A 1 266 ? 3.85 -33.875 -0.559 1 96.38 266 ASN A O 1
ATOM 2068 N N . GLU A 1 267 ? 4.348 -35.719 0.595 1 96.75 267 GLU A N 1
ATOM 2069 C CA . GLU A 1 267 ? 5.488 -36.094 -0.24 1 96.75 267 GLU A CA 1
ATOM 2070 C C . GLU A 1 267 ? 5.066 -36.281 -1.692 1 96.75 267 GLU A C 1
ATOM 2072 O O . GLU A 1 267 ? 5.832 -36 -2.613 1 96.75 267 GLU A O 1
ATOM 2077 N N . GLU A 1 268 ? 3.924 -36.719 -1.841 1 97.5 268 GLU A N 1
ATOM 2078 C CA . GLU A 1 268 ? 3.426 -37 -3.186 1 97.5 268 GLU A CA 1
ATOM 2079 C C . GLU A 1 268 ? 3.344 -35.719 -4.012 1 97.5 268 GLU A C 1
ATOM 2081 O O . GLU A 1 268 ? 3.627 -35.719 -5.211 1 97.5 268 GLU A O 1
ATOM 2086 N N . ALA A 1 269 ? 2.896 -34.688 -3.406 1 98.19 269 ALA A N 1
ATOM 2087 C CA . ALA A 1 269 ? 2.82 -33.406 -4.117 1 98.19 269 ALA A CA 1
ATOM 2088 C C . ALA A 1 269 ? 4.199 -32.969 -4.598 1 98.19 269 ALA A C 1
ATOM 2090 O O . ALA A 1 269 ? 4.352 -32.5 -5.73 1 98.19 269 ALA A O 1
ATOM 2091 N N . ILE A 1 270 ? 5.168 -33.125 -3.762 1 98.12 270 ILE A N 1
ATOM 2092 C CA . ILE A 1 270 ? 6.539 -32.75 -4.109 1 98.12 270 ILE A CA 1
ATOM 2093 C C . ILE A 1 270 ? 7.035 -33.656 -5.242 1 98.12 270 ILE A C 1
ATOM 2095 O O . ILE A 1 270 ? 7.66 -33.188 -6.191 1 98.12 270 ILE A O 1
ATOM 2099 N N . LYS A 1 271 ? 6.754 -34.875 -5.152 1 98.25 271 LYS A N 1
ATOM 2100 C CA . LYS A 1 271 ? 7.18 -35.844 -6.152 1 98.25 271 LYS A CA 1
ATOM 2101 C C . LYS A 1 271 ? 6.594 -35.5 -7.523 1 98.25 271 LYS A C 1
ATOM 2103 O O . LYS A 1 271 ? 7.297 -35.562 -8.531 1 98.25 271 LYS A O 1
ATOM 2108 N N . VAL A 1 272 ? 5.328 -35.219 -7.551 1 98.38 272 VAL A N 1
ATOM 2109 C CA . VAL A 1 272 ? 4.641 -34.906 -8.797 1 98.38 272 VAL A CA 1
ATOM 2110 C C . VAL A 1 272 ? 5.301 -33.719 -9.469 1 98.38 272 VAL A C 1
ATOM 2112 O O . VAL A 1 272 ? 5.555 -33.719 -10.68 1 98.38 272 VAL A O 1
ATOM 2115 N N . VAL A 1 273 ? 5.609 -32.75 -8.703 1 98.56 273 VAL A N 1
ATOM 2116 C CA . VAL A 1 273 ? 6.223 -31.531 -9.219 1 98.56 273 VAL A CA 1
ATOM 2117 C C . VAL A 1 273 ? 7.633 -31.828 -9.719 1 98.56 273 VAL A C 1
ATOM 2119 O O . VAL A 1 273 ? 8.008 -31.406 -10.812 1 98.56 273 VAL A O 1
ATOM 2122 N N . ASN A 1 274 ? 8.367 -32.594 -9.016 1 98.25 274 ASN A N 1
ATOM 2123 C CA . ASN A 1 274 ? 9.758 -32.875 -9.375 1 98.25 274 ASN A CA 1
ATOM 2124 C C . ASN A 1 274 ? 9.844 -33.844 -10.562 1 98.25 274 ASN A C 1
ATOM 2126 O O . ASN A 1 274 ? 10.797 -33.781 -11.344 1 98.25 274 ASN A O 1
ATOM 2130 N N . ASP A 1 275 ? 8.883 -34.656 -10.734 1 98.38 275 ASP A N 1
ATOM 2131 C CA . ASP A 1 275 ? 8.914 -35.688 -11.773 1 98.38 275 ASP A CA 1
ATOM 2132 C C . ASP A 1 275 ? 8.359 -35.156 -13.094 1 98.38 275 ASP A C 1
ATOM 2134 O O . ASP A 1 275 ? 8.578 -35.75 -14.148 1 98.38 275 ASP A O 1
ATOM 2138 N N . ALA A 1 276 ? 7.562 -34.125 -13.039 1 98.75 276 ALA A N 1
ATOM 2139 C CA . ALA A 1 276 ? 6.961 -33.594 -14.258 1 98.75 276 ALA A CA 1
ATOM 2140 C C . ALA A 1 276 ? 8.031 -33.062 -15.219 1 98.75 276 ALA A C 1
ATOM 2142 O O . ALA A 1 276 ? 9.133 -32.719 -14.797 1 98.75 276 ALA A O 1
ATOM 2143 N N . ASP A 1 277 ? 7.707 -33.125 -16.516 1 98.69 277 ASP A N 1
ATOM 2144 C CA . ASP A 1 277 ? 8.633 -32.594 -17.531 1 98.69 277 ASP A CA 1
ATOM 2145 C C . ASP A 1 277 ? 8.703 -31.078 -17.5 1 98.69 277 ASP A C 1
ATOM 2147 O O . ASP A 1 277 ? 9.688 -30.5 -17.969 1 98.69 277 ASP A O 1
ATOM 2151 N N . ALA A 1 278 ? 7.691 -30.469 -17.062 1 98.75 278 ALA A N 1
ATOM 2152 C CA . ALA A 1 278 ? 7.59 -29.031 -16.844 1 98.75 278 ALA A CA 1
ATOM 2153 C C . ALA A 1 278 ? 6.582 -28.703 -15.742 1 98.75 278 ALA A C 1
ATOM 2155 O O . ALA A 1 278 ? 5.719 -29.531 -15.43 1 98.75 278 ALA A O 1
ATOM 2156 N N . VAL A 1 279 ? 6.758 -27.578 -15.156 1 98.88 279 VAL A N 1
ATOM 2157 C CA . VAL A 1 279 ? 5.852 -27.109 -14.109 1 98.88 279 VAL A CA 1
ATOM 2158 C C . VAL A 1 279 ? 5.355 -25.703 -14.438 1 98.88 279 VAL A C 1
ATOM 2160 O O . VAL A 1 279 ? 6.141 -24.844 -14.836 1 98.88 279 VAL A O 1
ATOM 2163 N N . ILE A 1 280 ? 4.094 -25.516 -14.398 1 98.94 280 ILE A N 1
ATOM 2164 C CA . ILE A 1 280 ? 3.498 -24.188 -14.43 1 98.94 280 ILE A CA 1
ATOM 2165 C C . ILE A 1 280 ? 3.107 -23.766 -13.016 1 98.94 280 ILE A C 1
ATOM 2167 O O . ILE A 1 280 ? 2.375 -24.484 -12.328 1 98.94 280 ILE A O 1
ATOM 2171 N N . VAL A 1 281 ? 3.617 -22.703 -12.617 1 98.69 281 VAL A N 1
ATOM 2172 C CA . VAL A 1 281 ? 3.373 -22.156 -11.289 1 98.69 281 VAL A CA 1
ATOM 2173 C C . VAL A 1 281 ? 2.625 -20.828 -11.398 1 98.69 281 VAL A C 1
ATOM 2175 O O . VAL A 1 281 ? 3.096 -19.891 -12.055 1 98.69 281 VAL A O 1
ATOM 2178 N N . LYS A 1 282 ? 1.47 -20.75 -10.742 1 98.75 282 LYS A N 1
ATOM 2179 C CA . LYS A 1 282 ? 0.688 -19.516 -10.781 1 98.75 282 LYS A CA 1
ATOM 2180 C C . LYS A 1 282 ? 0.958 -18.656 -9.555 1 98.75 282 LYS A C 1
ATOM 2182 O O . LYS A 1 282 ? 0.995 -19.156 -8.43 1 98.75 282 LYS A O 1
ATOM 2187 N N . GLY A 1 283 ? 1.225 -17.312 -9.797 1 97.56 283 GLY A N 1
ATOM 2188 C CA . GLY A 1 283 ? 1.285 -16.359 -8.703 1 97.56 283 GLY A CA 1
ATOM 2189 C C . GLY A 1 283 ? 2.693 -16.125 -8.188 1 97.56 283 GLY A C 1
ATOM 2190 O O . GLY A 1 283 ? 3.572 -16.969 -8.367 1 97.56 283 GLY A O 1
ATOM 2191 N N . ALA A 1 284 ? 2.912 -15.086 -7.512 1 96.38 284 ALA A N 1
ATOM 2192 C CA . ALA A 1 284 ? 4.219 -14.617 -7.062 1 96.38 284 ALA A CA 1
ATOM 2193 C C . ALA A 1 284 ? 4.73 -15.453 -5.891 1 96.38 284 ALA A C 1
ATOM 2195 O O . ALA A 1 284 ? 5.922 -15.758 -5.816 1 96.38 284 ALA A O 1
ATOM 2196 N N . MET A 1 285 ? 3.863 -15.781 -4.941 1 96.19 285 MET A N 1
ATOM 2197 C CA . MET A 1 285 ? 4.281 -16.562 -3.777 1 96.19 285 MET A CA 1
ATOM 2198 C C . MET A 1 285 ? 4.832 -17.922 -4.199 1 96.19 285 MET A C 1
ATOM 2200 O O . MET A 1 285 ? 5.883 -18.344 -3.713 1 96.19 285 MET A O 1
ATOM 2204 N N . ASN A 1 286 ? 4.117 -18.547 -5.055 1 97.75 286 ASN A N 1
ATOM 2205 C CA . ASN A 1 286 ? 4.609 -19.812 -5.586 1 97.75 286 ASN A CA 1
ATOM 2206 C C . ASN A 1 286 ? 5.91 -19.625 -6.359 1 97.75 286 ASN A C 1
ATOM 2208 O O . ASN A 1 286 ? 6.855 -20.406 -6.191 1 97.75 286 ASN A O 1
ATOM 2212 N N . HIS A 1 287 ? 5.984 -18.625 -7.152 1 97.25 287 HIS A N 1
ATOM 2213 C CA . HIS A 1 287 ? 7.199 -18.344 -7.906 1 97.25 287 HIS A CA 1
ATOM 2214 C C . HIS A 1 287 ? 8.414 -18.25 -6.988 1 97.25 287 HIS A C 1
ATOM 2216 O O . HIS A 1 287 ? 9.406 -18.938 -7.195 1 97.25 287 HIS A O 1
ATOM 2222 N N . LEU A 1 288 ? 8.281 -17.438 -5.988 1 96.31 288 LEU A N 1
ATOM 2223 C CA . LEU A 1 288 ? 9.398 -17.203 -5.082 1 96.31 288 LEU A CA 1
ATOM 2224 C C . LEU A 1 288 ? 9.797 -18.484 -4.363 1 96.31 288 LEU A C 1
ATOM 2226 O O . LEU A 1 288 ? 10.984 -18.781 -4.23 1 96.31 288 LEU A O 1
ATOM 2230 N N . HIS A 1 289 ? 8.828 -19.203 -3.939 1 97.31 289 HIS A N 1
ATOM 2231 C CA . HIS A 1 289 ? 9.117 -20.422 -3.205 1 97.31 289 HIS A CA 1
ATOM 2232 C C . HIS A 1 289 ? 9.805 -21.453 -4.102 1 97.31 289 HIS A C 1
ATOM 2234 O O . HIS A 1 289 ? 10.773 -22.094 -3.689 1 97.31 289 HIS A O 1
ATOM 2240 N N . PHE A 1 290 ? 9.32 -21.609 -5.289 1 97.44 290 PHE A N 1
ATOM 2241 C CA . PHE A 1 290 ? 9.883 -22.578 -6.219 1 97.44 290 PHE A CA 1
ATOM 2242 C C . PHE A 1 290 ? 11.312 -22.203 -6.598 1 97.44 290 PHE A C 1
ATOM 2244 O O . PHE A 1 290 ? 12.188 -23.078 -6.66 1 97.44 290 PHE A O 1
ATOM 2251 N N . VAL A 1 291 ? 11.523 -20.969 -6.828 1 95.44 291 VAL A N 1
ATOM 2252 C CA . VAL A 1 291 ? 12.859 -20.5 -7.18 1 95.44 291 VAL A CA 1
ATOM 2253 C C . VAL A 1 291 ? 13.82 -20.734 -6.012 1 95.44 291 VAL A C 1
ATOM 2255 O O . VAL A 1 291 ? 14.906 -21.297 -6.191 1 95.44 291 VAL A O 1
ATOM 2258 N N . ASN A 1 292 ? 13.398 -20.375 -4.836 1 95 292 ASN A N 1
ATOM 2259 C CA . ASN A 1 292 ? 14.258 -20.453 -3.656 1 95 292 ASN A CA 1
ATOM 2260 C C . ASN A 1 292 ? 14.602 -21.891 -3.309 1 95 292 ASN A C 1
ATOM 2262 O O . ASN A 1 292 ? 15.672 -22.172 -2.764 1 95 292 ASN A O 1
ATOM 2266 N N . ASN A 1 293 ? 13.703 -22.781 -3.645 1 95.44 293 ASN A N 1
ATOM 2267 C CA . ASN A 1 293 ? 13.891 -24.156 -3.215 1 95.44 293 ASN A CA 1
ATOM 2268 C C . ASN A 1 293 ? 14.18 -25.078 -4.398 1 95.44 293 ASN A C 1
ATOM 2270 O O . ASN A 1 293 ? 14.266 -26.297 -4.234 1 95.44 293 ASN A O 1
ATOM 2274 N N . ARG A 1 294 ? 14.242 -24.562 -5.582 1 95.25 294 ARG A N 1
ATOM 2275 C CA . ARG A 1 294 ? 14.562 -25.266 -6.812 1 95.25 294 ARG A CA 1
ATOM 2276 C C . ARG A 1 294 ? 13.648 -26.484 -7 1 95.25 294 ARG A C 1
ATOM 2278 O O . ARG A 1 294 ? 14.125 -27.594 -7.191 1 95.25 294 ARG A O 1
ATOM 2285 N N . LEU A 1 295 ? 12.398 -26.219 -6.863 1 96.94 295 LEU A N 1
ATOM 2286 C CA . LEU A 1 295 ? 11.406 -27.281 -7.035 1 96.94 295 LEU A CA 1
ATOM 2287 C C . LEU A 1 295 ? 11.031 -27.438 -8.508 1 96.94 295 LEU A C 1
ATOM 2289 O O . LEU A 1 295 ? 10.586 -26.484 -9.148 1 96.94 295 LEU A O 1
ATOM 2293 N N . GLY A 1 296 ? 11.258 -28.672 -9.031 1 97 296 GLY A N 1
ATOM 2294 C CA . GLY A 1 296 ? 10.828 -28.984 -10.391 1 97 296 GLY A CA 1
ATOM 2295 C C . GLY A 1 296 ? 11.859 -28.609 -11.438 1 97 296 GLY A C 1
ATOM 2296 O O . GLY A 1 296 ? 12.906 -28.047 -11.109 1 97 296 GLY A O 1
ATOM 2297 N N . LYS A 1 297 ? 11.609 -29.078 -12.656 1 95.94 297 LYS A N 1
ATOM 2298 C CA . LYS A 1 297 ? 12.383 -28.719 -13.836 1 95.94 297 LYS A CA 1
ATOM 2299 C C . LYS A 1 297 ? 11.531 -27.953 -14.844 1 95.94 297 LYS A C 1
ATOM 2301 O O . LYS A 1 297 ? 10.32 -28.156 -14.93 1 95.94 297 LYS A O 1
ATOM 2306 N N . ARG A 1 298 ? 12.141 -27.031 -15.609 1 97.38 298 ARG A N 1
ATOM 2307 C CA . ARG A 1 298 ? 11.438 -26.203 -16.578 1 97.38 298 ARG A CA 1
ATOM 2308 C C . ARG A 1 298 ? 10.195 -25.562 -15.961 1 97.38 298 ARG A C 1
ATOM 2310 O O . ARG A 1 298 ? 9.07 -25.828 -16.391 1 97.38 298 ARG A O 1
ATOM 2317 N N . VAL A 1 299 ? 10.445 -24.766 -14.922 1 98.62 299 VAL A N 1
ATOM 2318 C CA . VAL A 1 299 ? 9.359 -24.141 -14.172 1 98.62 299 VAL A CA 1
ATOM 2319 C C . VAL A 1 299 ? 9.008 -22.781 -14.797 1 98.62 299 VAL A C 1
ATOM 2321 O O . VAL A 1 299 ? 9.875 -21.906 -14.938 1 98.62 299 VAL A O 1
ATOM 2324 N N . TYR A 1 300 ? 7.754 -22.641 -15.234 1 98.81 300 TYR A N 1
ATOM 2325 C CA . TYR A 1 300 ? 7.238 -21.391 -15.797 1 98.81 300 TYR A CA 1
ATOM 2326 C C . TYR A 1 300 ? 6.258 -20.734 -14.836 1 98.81 300 TYR A C 1
ATOM 2328 O O . TYR A 1 300 ? 5.234 -21.312 -14.477 1 98.81 300 TYR A O 1
ATOM 2336 N N . SER A 1 301 ? 6.539 -19.516 -14.445 1 98.75 301 SER A N 1
ATOM 2337 C CA . SER A 1 301 ? 5.672 -18.75 -13.562 1 98.75 301 SER A CA 1
ATOM 2338 C C . SER A 1 301 ? 4.773 -17.797 -14.352 1 98.75 301 SER A C 1
ATOM 2340 O O . SER A 1 301 ? 5.258 -17.016 -15.164 1 98.75 301 SER A O 1
ATOM 2342 N N . LEU A 1 302 ? 3.504 -17.906 -14.125 1 98.88 302 LEU A N 1
ATOM 2343 C CA . LEU A 1 302 ? 2.508 -17.031 -14.727 1 98.88 302 LEU A CA 1
ATOM 2344 C C . LEU A 1 302 ? 1.917 -16.094 -13.68 1 98.88 302 LEU A C 1
ATOM 2346 O O . LEU A 1 302 ? 1.332 -16.547 -12.695 1 98.88 302 LEU A O 1
ATOM 2350 N N . MET A 1 303 ? 2.078 -14.75 -13.898 1 98.25 303 MET A N 1
ATOM 2351 C CA . MET A 1 303 ? 1.564 -13.836 -12.883 1 98.25 303 MET A CA 1
ATOM 2352 C C . MET A 1 303 ? 1.47 -12.414 -13.414 1 98.25 303 MET A C 1
ATOM 2354 O O . MET A 1 303 ? 2.053 -12.102 -14.453 1 98.25 303 MET A O 1
ATOM 2358 N N . ARG A 1 304 ? 0.654 -11.656 -12.758 1 98.06 304 ARG A N 1
ATOM 2359 C CA . ARG A 1 304 ? 0.781 -10.203 -12.742 1 98.06 304 ARG A CA 1
ATOM 2360 C C . ARG A 1 304 ? 1.682 -9.742 -11.602 1 98.06 304 ARG A C 1
ATOM 2362 O O . ARG A 1 304 ? 1.373 -9.969 -10.43 1 98.06 304 ARG A O 1
ATOM 2369 N N . VAL A 1 305 ? 2.812 -9.117 -11.938 1 96.81 305 VAL A N 1
ATOM 2370 C CA . VAL A 1 305 ? 3.846 -8.805 -10.953 1 96.81 305 VAL A CA 1
ATOM 2371 C C . VAL A 1 305 ? 3.281 -7.859 -9.891 1 96.81 305 VAL A C 1
ATOM 2373 O O . VAL A 1 305 ? 2.916 -6.723 -10.195 1 96.81 305 VAL A O 1
ATOM 2376 N N . PRO A 1 306 ? 3.283 -8.297 -8.617 1 94.56 306 PRO A N 1
ATOM 2377 C CA . PRO A 1 306 ? 2.439 -7.605 -7.637 1 94.56 306 PRO A CA 1
ATOM 2378 C C . PRO A 1 306 ? 3.211 -6.566 -6.828 1 94.56 306 PRO A C 1
ATOM 2380 O O . PRO A 1 306 ? 2.609 -5.797 -6.07 1 94.56 306 PRO A O 1
ATOM 2383 N N . CYS A 1 307 ? 4.5 -6.496 -6.91 1 91.88 307 CYS A N 1
ATOM 2384 C CA . CYS A 1 307 ? 5.234 -5.562 -6.066 1 91.88 307 CYS A CA 1
ATOM 2385 C C . CYS A 1 307 ? 6.516 -5.098 -6.75 1 91.88 307 CYS A C 1
ATOM 2387 O O . CYS A 1 307 ? 7 -5.746 -7.676 1 91.88 307 CYS A O 1
ATOM 2389 N N . LYS A 1 308 ? 7.031 -4.004 -6.289 1 86 308 LYS A N 1
ATOM 2390 C CA . LYS A 1 308 ? 8.195 -3.369 -6.902 1 86 308 LYS A CA 1
ATOM 2391 C C . LYS A 1 308 ? 9.438 -4.242 -6.766 1 86 308 LYS A C 1
ATOM 2393 O O . LYS A 1 308 ? 10.297 -4.258 -7.652 1 86 308 LYS A O 1
ATOM 2398 N N . PHE A 1 309 ? 9.516 -4.91 -5.719 1 86.69 309 PHE A N 1
ATOM 2399 C CA . PHE A 1 309 ? 10.664 -5.777 -5.484 1 86.69 309 PHE A CA 1
ATOM 2400 C C . PHE A 1 309 ? 10.758 -6.852 -6.559 1 86.69 309 PHE A C 1
ATOM 2402 O O . PHE A 1 309 ? 11.805 -7.023 -7.184 1 86.69 309 PHE A O 1
ATOM 2409 N N . LEU A 1 310 ? 9.68 -7.559 -6.738 1 92 310 LEU A N 1
ATOM 2410 C CA . LEU A 1 310 ? 9.672 -8.609 -7.754 1 92 310 LEU A CA 1
ATOM 2411 C C . LEU A 1 310 ? 9.828 -8.016 -9.148 1 92 310 LEU A C 1
ATOM 2413 O O . LEU A 1 310 ? 10.453 -8.633 -10.016 1 92 310 LEU A O 1
ATOM 2417 N N . ALA A 1 311 ? 9.203 -6.84 -9.344 1 94.06 311 ALA A N 1
ATOM 2418 C CA . ALA A 1 311 ? 9.367 -6.141 -10.609 1 94.06 311 ALA A CA 1
ATOM 2419 C C . ALA A 1 311 ? 10.852 -5.914 -10.922 1 94.06 311 ALA A C 1
ATOM 2421 O O . ALA A 1 311 ? 11.305 -6.176 -12.039 1 94.06 311 ALA A O 1
ATOM 2422 N N . GLN A 1 312 ? 11.555 -5.52 -9.906 1 90.12 312 GLN A N 1
ATOM 2423 C CA . GLN A 1 312 ? 12.984 -5.297 -10.07 1 90.12 312 GLN A CA 1
ATOM 2424 C C . GLN A 1 312 ? 13.719 -6.609 -10.336 1 90.12 312 GLN A C 1
ATOM 2426 O O . GLN A 1 312 ? 14.57 -6.68 -11.219 1 90.12 312 GLN A O 1
ATOM 2431 N N . GLU A 1 313 ? 13.398 -7.609 -9.609 1 90.38 313 GLU A N 1
ATOM 2432 C CA . GLU A 1 313 ? 14.031 -8.914 -9.758 1 90.38 313 GLU A CA 1
ATOM 2433 C C . GLU A 1 313 ? 13.828 -9.469 -11.164 1 90.38 313 GLU A C 1
ATOM 2435 O O . GLU A 1 313 ? 14.719 -10.125 -11.711 1 90.38 313 GLU A O 1
ATOM 2440 N N . LEU A 1 314 ? 12.703 -9.164 -11.719 1 94.94 314 LEU A N 1
ATOM 2441 C CA . LEU A 1 314 ? 12.352 -9.742 -13.016 1 94.94 314 LEU A CA 1
ATOM 2442 C C . LEU A 1 314 ? 12.672 -8.781 -14.148 1 94.94 314 LEU A C 1
ATOM 2444 O O . LEU A 1 314 ? 12.555 -9.133 -15.328 1 94.94 314 LEU A O 1
ATOM 2448 N N . GLY A 1 315 ? 13.078 -7.582 -13.844 1 95 315 GLY A N 1
ATOM 2449 C CA . GLY A 1 315 ? 13.398 -6.586 -14.852 1 95 315 GLY A CA 1
ATOM 2450 C C . GLY A 1 315 ? 12.188 -6.086 -15.609 1 95 315 GLY A C 1
ATOM 2451 O O . GLY A 1 315 ? 12.227 -5.945 -16.844 1 95 315 GLY A O 1
ATOM 2452 N N . VAL A 1 316 ? 11.047 -5.918 -14.945 1 97.38 316 VAL A N 1
ATOM 2453 C CA . VAL A 1 316 ? 9.812 -5.43 -15.555 1 97.38 316 VAL A CA 1
ATOM 2454 C C . VAL A 1 316 ? 9.18 -4.363 -14.664 1 97.38 316 VAL A C 1
ATOM 2456 O O . VAL A 1 316 ? 9.703 -4.051 -13.594 1 97.38 316 VAL A O 1
ATOM 2459 N N . ASN A 1 317 ? 8.078 -3.775 -15.125 1 95 317 ASN A N 1
ATOM 2460 C CA . ASN A 1 317 ? 7.355 -2.793 -14.328 1 95 317 ASN A CA 1
ATOM 2461 C C . ASN A 1 317 ? 6.352 -3.461 -13.391 1 95 317 ASN A C 1
ATOM 2463 O O . ASN A 1 317 ? 5.875 -4.562 -13.672 1 95 317 ASN A O 1
ATOM 2467 N N . LEU A 1 318 ? 6.113 -2.766 -12.297 1 94.06 318 LEU A N 1
ATOM 2468 C CA . LEU A 1 318 ? 5.023 -3.186 -11.43 1 94.06 318 LEU A CA 1
ATOM 2469 C C . LEU A 1 318 ? 3.736 -3.379 -12.219 1 94.06 318 LEU A C 1
ATOM 2471 O O . LEU A 1 318 ? 3.402 -2.561 -13.078 1 94.06 318 LEU A O 1
ATOM 2475 N N . GLY A 1 319 ? 3.07 -4.496 -12 1 96 319 GLY A N 1
ATOM 2476 C CA . GLY A 1 319 ? 1.792 -4.758 -12.641 1 96 319 GLY A CA 1
ATOM 2477 C C . GLY A 1 319 ? 1.933 -5.422 -14 1 96 319 GLY A C 1
ATOM 2478 O O . GLY A 1 319 ? 0.934 -5.785 -14.625 1 96 319 GLY A O 1
ATOM 2479 N N . SER A 1 320 ? 3.156 -5.613 -14.43 1 97.75 320 SER A N 1
ATOM 2480 C CA . SER A 1 320 ? 3.369 -6.293 -15.695 1 97.75 320 SER A CA 1
ATOM 2481 C C . SER A 1 320 ? 2.844 -7.723 -15.656 1 97.75 320 SER A C 1
ATOM 2483 O O . SER A 1 320 ? 2.945 -8.398 -14.625 1 97.75 320 SER A O 1
ATOM 2485 N N . TYR A 1 321 ? 2.279 -8.141 -16.766 1 98.56 321 TYR A N 1
ATOM 2486 C CA . TYR A 1 321 ? 1.933 -9.547 -16.953 1 98.56 321 TYR A CA 1
ATOM 2487 C C . TYR A 1 321 ? 3.111 -10.328 -17.516 1 98.56 321 TYR A C 1
ATOM 2489 O O . TYR A 1 321 ? 3.746 -9.906 -18.484 1 98.56 321 TYR A O 1
ATOM 2497 N N . VAL A 1 322 ? 3.406 -11.5 -16.859 1 98.81 322 VAL A N 1
ATOM 2498 C CA . VAL A 1 322 ? 4.594 -12.227 -17.297 1 98.81 322 VAL A CA 1
ATOM 2499 C C . VAL A 1 322 ? 4.316 -13.727 -17.281 1 98.81 322 VAL A C 1
ATOM 2501 O O . VAL A 1 322 ? 3.496 -14.203 -16.5 1 98.81 322 VAL A O 1
ATOM 2504 N N . ALA A 1 323 ? 4.957 -14.438 -18.141 1 98.81 323 ALA A N 1
ATOM 2505 C CA . ALA A 1 323 ? 5.098 -15.891 -18.188 1 98.81 323 ALA A CA 1
ATOM 2506 C C . ALA A 1 323 ? 6.566 -16.297 -18.266 1 98.81 323 ALA A C 1
ATOM 2508 O O . ALA A 1 323 ? 7.051 -16.719 -19.312 1 98.81 323 ALA A O 1
ATOM 2509 N N . VAL A 1 324 ? 7.191 -16.375 -17.125 1 98.31 324 VAL A N 1
ATOM 2510 C CA . VAL A 1 324 ? 8.648 -16.406 -17.109 1 98.31 324 VAL A CA 1
ATOM 2511 C C . VAL A 1 324 ? 9.125 -17.812 -16.75 1 98.31 324 VAL A C 1
ATOM 2513 O O . VAL A 1 324 ? 8.477 -18.516 -15.977 1 98.31 324 VAL A O 1
ATOM 2516 N N . ARG A 1 325 ? 10.25 -18.234 -17.297 1 97.06 325 ARG A N 1
ATOM 2517 C CA . ARG A 1 325 ? 10.922 -19.453 -16.859 1 97.06 325 ARG A CA 1
ATOM 2518 C C . ARG A 1 325 ? 11.719 -19.234 -15.586 1 97.06 325 ARG A C 1
ATOM 2520 O O . ARG A 1 325 ? 12.742 -18.547 -15.602 1 97.06 325 ARG A O 1
ATOM 2527 N N . ALA A 1 326 ? 11.312 -19.812 -14.547 1 92 326 ALA A N 1
ATOM 2528 C CA . ALA A 1 326 ? 11.844 -19.547 -13.219 1 92 326 ALA A CA 1
ATOM 2529 C C . ALA A 1 326 ? 13.031 -20.453 -12.906 1 92 326 ALA A C 1
ATOM 2531 O O . ALA A 1 326 ? 13.906 -20.094 -12.117 1 92 326 ALA A O 1
ATOM 2532 N N . ILE A 1 327 ? 13.008 -21.609 -13.383 1 87.81 327 ILE A N 1
ATOM 2533 C CA . ILE A 1 327 ? 14.078 -22.578 -13.203 1 87.81 327 ILE A CA 1
ATOM 2534 C C . ILE A 1 327 ? 14.422 -23.234 -14.547 1 87.81 327 ILE A C 1
ATOM 2536 O O . ILE A 1 327 ? 13.531 -23.609 -15.305 1 87.81 327 ILE A O 1
ATOM 2540 N N . MET B 1 1 ? -31.328 -1.22 -51.219 1 24.45 1 MET B N 1
ATOM 2541 C CA . MET B 1 1 ? -30.031 -1.756 -50.812 1 24.45 1 MET B CA 1
ATOM 2542 C C . MET B 1 1 ? -29.641 -1.256 -49.438 1 24.45 1 MET B C 1
ATOM 2544 O O . MET B 1 1 ? -29.141 -0.141 -49.281 1 24.45 1 MET B O 1
ATOM 2548 N N . GLU B 1 2 ? -30.391 -1.507 -48.312 1 23.31 2 GLU B N 1
ATOM 2549 C CA . GLU B 1 2 ? -30.672 -0.925 -47 1 23.31 2 GLU B CA 1
ATOM 2550 C C . GLU B 1 2 ? -29.594 -1.273 -46 1 23.31 2 GLU B C 1
ATOM 2552 O O . GLU B 1 2 ? -29.312 -2.449 -45.75 1 23.31 2 GLU B O 1
ATOM 2557 N N . TYR B 1 3 ? -28.531 -0.321 -45.812 1 24.84 3 TYR B N 1
ATOM 2558 C CA . TYR B 1 3 ? -27.297 -0.309 -45.031 1 24.84 3 TYR B CA 1
ATOM 2559 C C . TYR B 1 3 ? -27.609 -0.498 -43.531 1 24.84 3 TYR B C 1
ATOM 2561 O O . TYR B 1 3 ? -28.297 0.323 -42.938 1 24.84 3 TYR B O 1
ATOM 2569 N N . THR B 1 4 ? -27.797 -1.766 -43 1 23.59 4 THR B N 1
ATOM 2570 C CA . THR B 1 4 ? -28.109 -2.154 -41.625 1 23.59 4 THR B CA 1
ATOM 2571 C C . THR B 1 4 ? -26.969 -1.761 -40.688 1 23.59 4 THR B C 1
ATOM 2573 O O . THR B 1 4 ? -25.812 -2.178 -40.906 1 23.59 4 THR B O 1
ATOM 2576 N N . THR B 1 5 ? -26.984 -0.562 -40.094 1 23.66 5 THR B N 1
ATOM 2577 C CA . THR B 1 5 ? -26.078 0.079 -39.156 1 23.66 5 THR B CA 1
ATOM 2578 C C . THR B 1 5 ? -25.844 -0.817 -37.938 1 23.66 5 THR B C 1
ATOM 2580 O O . THR B 1 5 ? -26.781 -1.13 -37.188 1 23.66 5 THR B O 1
ATOM 2583 N N . GLN B 1 6 ? -24.938 -1.816 -38.031 1 22.19 6 GLN B N 1
ATOM 2584 C CA . GLN B 1 6 ? -24.547 -2.756 -37 1 22.19 6 GLN B CA 1
ATOM 2585 C C . GLN B 1 6 ? -24.078 -2.02 -35.75 1 22.19 6 GLN B C 1
ATOM 2587 O O . GLN B 1 6 ? -23.188 -1.171 -35.812 1 22.19 6 GLN B O 1
ATOM 2592 N N . ASN B 1 7 ? -24.906 -1.789 -34.75 1 22.11 7 ASN B N 1
ATOM 2593 C CA . ASN B 1 7 ? -24.75 -1.184 -33.438 1 22.11 7 ASN B CA 1
ATOM 2594 C C . ASN B 1 7 ? -23.625 -1.85 -32.656 1 22.11 7 ASN B C 1
ATOM 2596 O O . ASN B 1 7 ? -23.703 -3.035 -32.312 1 22.11 7 ASN B O 1
ATOM 2600 N N . ARG B 1 8 ? -22.312 -1.407 -32.875 1 25.19 8 ARG B N 1
ATOM 2601 C CA . ARG B 1 8 ? -21.109 -1.785 -32.156 1 25.19 8 ARG B CA 1
ATOM 2602 C C . ARG B 1 8 ? -21.266 -1.589 -30.656 1 25.19 8 ARG B C 1
ATOM 2604 O O . ARG B 1 8 ? -21.406 -0.459 -30.188 1 25.19 8 ARG B O 1
ATOM 2611 N N . SER B 1 9 ? -22.016 -2.516 -29.969 1 22.14 9 SER B N 1
ATOM 2612 C CA . SER B 1 9 ? -22.094 -2.479 -28.516 1 22.14 9 SER B CA 1
ATOM 2613 C C . SER B 1 9 ? -20.703 -2.508 -27.891 1 22.14 9 SER B C 1
ATOM 2615 O O . SER B 1 9 ? -19.938 -3.449 -28.109 1 22.14 9 SER B O 1
ATOM 2617 N N . ILE B 1 10 ? -20.016 -1.446 -27.828 1 23.69 10 ILE B N 1
ATOM 2618 C CA . ILE B 1 10 ? -18.75 -1.219 -27.125 1 23.69 10 ILE B CA 1
ATOM 2619 C C . ILE B 1 10 ? -18.859 -1.703 -25.688 1 23.69 10 ILE B C 1
ATOM 2621 O O . ILE B 1 10 ? -19.625 -1.138 -24.891 1 23.69 10 ILE B O 1
ATOM 2625 N N . ILE B 1 11 ? -18.766 -2.99 -25.422 1 24.38 11 ILE B N 1
ATOM 2626 C CA . ILE B 1 11 ? -18.672 -3.486 -24.062 1 24.38 11 ILE B CA 1
ATOM 2627 C C . ILE B 1 11 ? -17.5 -2.83 -23.344 1 24.38 11 ILE B C 1
ATOM 2629 O O . ILE B 1 11 ? -16.344 -3.045 -23.719 1 24.38 11 ILE B O 1
ATOM 2633 N N . THR B 1 12 ? -17.594 -1.544 -22.953 1 23.3 12 THR B N 1
ATOM 2634 C CA . THR B 1 12 ? -16.656 -0.849 -22.094 1 23.3 12 THR B CA 1
ATOM 2635 C C . THR B 1 12 ? -16.312 -1.696 -20.875 1 23.3 12 THR B C 1
ATOM 2637 O O . THR B 1 12 ? -17.188 -2.355 -20.297 1 23.3 12 THR B O 1
ATOM 2640 N N . SER B 1 13 ? -15.125 -2.154 -20.812 1 26.59 13 SER B N 1
ATOM 2641 C CA . SER B 1 13 ? -14.461 -2.852 -19.719 1 26.59 13 SER B CA 1
ATOM 2642 C C . SER B 1 13 ? -14.789 -2.203 -18.375 1 26.59 13 SER B C 1
ATOM 2644 O O . SER B 1 13 ? -14.5 -1.021 -18.172 1 26.59 13 SER B O 1
ATOM 2646 N N . ILE B 1 14 ? -15.906 -2.391 -17.797 1 25.55 14 ILE B N 1
ATOM 2647 C CA . ILE B 1 14 ? -16.297 -1.817 -16.516 1 25.55 14 ILE B CA 1
ATOM 2648 C C . ILE B 1 14 ? -15.312 -2.271 -15.438 1 25.55 14 ILE B C 1
ATOM 2650 O O . ILE B 1 14 ? -15.18 -3.471 -15.172 1 25.55 14 ILE B O 1
ATOM 2654 N N . PRO B 1 15 ? -14.273 -1.562 -15.203 1 28.2 15 PRO B N 1
ATOM 2655 C CA . PRO B 1 15 ? -13.539 -1.917 -13.992 1 28.2 15 PRO B CA 1
ATOM 2656 C C . PRO B 1 15 ? -14.453 -2.291 -12.828 1 28.2 15 PRO B C 1
ATOM 2658 O O . PRO B 1 15 ? -15.57 -1.776 -12.734 1 28.2 15 PRO B O 1
ATOM 2661 N N . LEU B 1 16 ? -14.523 -3.469 -12.625 1 29.72 16 LEU B N 1
ATOM 2662 C CA . LEU B 1 16 ? -15.289 -3.814 -11.43 1 29.72 16 LEU B CA 1
ATOM 2663 C C . LEU B 1 16 ? -15.086 -2.771 -10.336 1 29.72 16 LEU B C 1
ATOM 2665 O O . LEU B 1 16 ? -14.039 -2.736 -9.688 1 29.72 16 LEU B O 1
ATOM 2669 N N . LEU B 1 17 ? -15.516 -1.624 -10.664 1 27.45 17 LEU B N 1
ATOM 2670 C CA . LEU B 1 17 ? -15.633 -0.739 -9.508 1 27.45 17 LEU B CA 1
ATOM 2671 C C . LEU B 1 17 ? -16.359 -1.431 -8.359 1 27.45 17 LEU B C 1
ATOM 2673 O O . LEU B 1 17 ? -17.562 -1.734 -8.477 1 27.45 17 LEU B O 1
ATOM 2677 N N . ILE B 1 18 ? -15.766 -2.359 -7.809 1 27.42 18 ILE B N 1
ATOM 2678 C CA . ILE B 1 18 ? -16.438 -2.715 -6.562 1 27.42 18 ILE B CA 1
ATOM 2679 C C . ILE B 1 18 ? -17.188 -1.502 -6.016 1 27.42 18 ILE B C 1
ATOM 2681 O O . ILE B 1 18 ? -16.562 -0.519 -5.602 1 27.42 18 ILE B O 1
ATOM 2685 N N . VAL B 1 19 ? -18.281 -1.295 -6.672 1 24.66 19 VAL B N 1
ATOM 2686 C CA . VAL B 1 19 ? -19.203 -0.334 -6.07 1 24.66 19 VAL B CA 1
ATOM 2687 C C . VAL B 1 19 ? -19.344 -0.62 -4.578 1 24.66 19 VAL B C 1
ATOM 2689 O O . VAL B 1 19 ? -19.859 -1.673 -4.188 1 24.66 19 VAL B O 1
ATOM 2692 N N . TYR B 1 20 ? -18.406 -0.248 -3.863 1 25.38 20 TYR B N 1
ATOM 2693 C CA . TYR B 1 20 ? -18.828 -0.096 -2.473 1 25.38 20 TYR B CA 1
ATOM 2694 C C . TYR B 1 20 ? -20.203 0.552 -2.385 1 25.38 20 TYR B C 1
ATOM 2696 O O . TYR B 1 20 ? -20.438 1.614 -2.965 1 25.38 20 TYR B O 1
ATOM 2704 N N . SER B 1 21 ? -21.297 -0.257 -2.721 1 24.75 21 SER B N 1
ATOM 2705 C CA . SER B 1 21 ? -22.531 0.411 -2.279 1 24.75 21 SER B CA 1
ATOM 2706 C C . SER B 1 21 ? -22.234 1.379 -1.135 1 24.75 21 SER B C 1
ATOM 2708 O O . SER B 1 21 ? -21.562 1.025 -0.17 1 24.75 21 SER B O 1
ATOM 2710 N N . PRO B 1 22 ? -22.391 2.541 -1.482 1 24 22 PRO B N 1
ATOM 2711 C CA . PRO B 1 22 ? -22.484 3.398 -0.3 1 24 22 PRO B CA 1
ATOM 2712 C C . PRO B 1 22 ? -23.453 2.85 0.75 1 24 22 PRO B C 1
ATOM 2714 O O . PRO B 1 22 ? -24.656 2.797 0.513 1 24 22 PRO B O 1
ATOM 2717 N N . VAL B 1 23 ? -23.469 1.6 1.203 1 26.59 23 VAL B N 1
ATOM 2718 C CA . VAL B 1 23 ? -24.328 1.603 2.383 1 26.59 23 VAL B CA 1
ATOM 2719 C C . VAL B 1 23 ? -24.391 3.008 2.973 1 26.59 23 VAL B C 1
ATOM 2721 O O . VAL B 1 23 ? -23.359 3.578 3.348 1 26.59 23 VAL B O 1
ATOM 2724 N N . GLY B 1 24 ? -25.203 3.793 2.416 1 24.42 24 GLY B N 1
ATOM 2725 C CA . GLY B 1 24 ? -25.625 5.07 2.969 1 24.42 24 GLY B CA 1
ATOM 2726 C C . GLY B 1 24 ? -25.594 5.105 4.484 1 24.42 24 GLY B C 1
ATOM 2727 O O . GLY B 1 24 ? -26.641 4.988 5.141 1 24.42 24 GLY B O 1
ATOM 2728 N N . HIS B 1 25 ? -24.812 4.242 5.094 1 26.47 25 HIS B N 1
ATOM 2729 C CA . HIS B 1 25 ? -24.922 4.797 6.441 1 26.47 25 HIS B CA 1
ATOM 2730 C C . HIS B 1 25 ? -24.656 6.297 6.441 1 26.47 25 HIS B C 1
ATOM 2732 O O . HIS B 1 25 ? -23.625 6.754 5.934 1 26.47 25 HIS B O 1
ATOM 2738 N N . HIS B 1 26 ? -25.625 7.109 6.141 1 24.69 26 HIS B N 1
ATOM 2739 C CA . HIS B 1 26 ? -25.516 8.5 6.578 1 24.69 26 HIS B CA 1
ATOM 2740 C C . HIS B 1 26 ? -24.422 8.672 7.621 1 24.69 26 HIS B C 1
ATOM 2742 O O . HIS B 1 26 ? -24.328 7.887 8.562 1 24.69 26 HIS B O 1
ATOM 2748 N N . ALA B 1 27 ? -23.391 9.242 7.082 1 28.55 27 ALA B N 1
ATOM 2749 C CA . ALA B 1 27 ? -22.5 9.766 8.117 1 28.55 27 ALA B CA 1
ATOM 2750 C C . ALA B 1 27 ? -23.297 10.305 9.297 1 28.55 27 ALA B C 1
ATOM 2752 O O . ALA B 1 27 ? -24.016 11.297 9.172 1 28.55 27 ALA B O 1
ATOM 2753 N N . GLU B 1 28 ? -24.062 9.477 10 1 28.5 28 GLU B N 1
ATOM 2754 C CA . GLU B 1 28 ? -24.5 10.25 11.156 1 28.5 28 GLU B CA 1
ATOM 2755 C C . GLU B 1 28 ? -23.453 11.289 11.555 1 28.5 28 GLU B C 1
ATOM 2757 O O . GLU B 1 28 ? -22.25 11.031 11.508 1 28.5 28 GLU B O 1
ATOM 2762 N N . PRO B 1 29 ? -23.734 12.531 11.398 1 28.98 29 PRO B N 1
ATOM 2763 C CA . PRO B 1 29 ? -22.797 13.477 12 1 28.98 29 PRO B CA 1
ATOM 2764 C C . PRO B 1 29 ? -21.984 12.859 13.141 1 28.98 29 PRO B C 1
ATOM 2766 O O . PRO B 1 29 ? -22.469 11.93 13.805 1 28.98 29 PRO B O 1
ATOM 2769 N N . CYS B 1 30 ? -20.578 12.93 12.984 1 32.91 30 CYS B N 1
ATOM 2770 C CA . CYS B 1 30 ? -19.875 12.68 14.242 1 32.91 30 CYS B CA 1
ATOM 2771 C C . CYS B 1 30 ? -20.781 13.016 15.43 1 32.91 30 CYS B C 1
ATOM 2773 O O . CYS B 1 30 ? -21.109 14.18 15.656 1 32.91 30 CYS B O 1
ATOM 2775 N N . GLU B 1 31 ? -21.734 12.516 15.695 1 33.25 31 GLU B N 1
ATOM 2776 C CA . GLU B 1 31 ? -22.156 12.891 17.047 1 33.25 31 GLU B CA 1
ATOM 2777 C C . GLU B 1 31 ? -20.953 13.266 17.906 1 33.25 31 GLU B C 1
ATOM 2779 O O . GLU B 1 31 ? -19.844 12.781 17.672 1 33.25 31 GLU B O 1
ATOM 2784 N N . GLN B 1 32 ? -20.906 14.328 18.703 1 38.31 32 GLN B N 1
ATOM 2785 C CA . GLN B 1 32 ? -19.938 15.094 19.484 1 38.31 32 GLN B CA 1
ATOM 2786 C C . GLN B 1 32 ? -18.688 14.258 19.797 1 38.31 32 GLN B C 1
ATOM 2788 O O . GLN B 1 32 ? -17.562 14.766 19.719 1 38.31 32 GLN B O 1
ATOM 2793 N N . GLY B 1 33 ? -18.625 13.031 20.594 1 44.31 33 GLY B N 1
ATOM 2794 C CA . GLY B 1 33 ? -17.578 12.398 21.375 1 44.31 33 GLY B CA 1
ATOM 2795 C C . GLY B 1 33 ? -16.703 11.453 20.578 1 44.31 33 GLY B C 1
ATOM 2796 O O . GLY B 1 33 ? -15.906 10.703 21.141 1 44.31 33 GLY B O 1
ATOM 2797 N N . ASP B 1 34 ? -16.938 10.875 19.312 1 60.38 34 ASP B N 1
ATOM 2798 C CA . ASP B 1 34 ? -16.375 9.586 18.938 1 60.38 34 ASP B CA 1
ATOM 2799 C C . ASP B 1 34 ? -15.031 9.758 18.234 1 60.38 34 ASP B C 1
ATOM 2801 O O . ASP B 1 34 ? -14.961 10.359 17.156 1 60.38 34 ASP B O 1
ATOM 2805 N N . ARG B 1 35 ? -13.906 9.711 18.906 1 77.25 35 ARG B N 1
ATOM 2806 C CA . ARG B 1 35 ? -12.516 9.664 18.469 1 77.25 35 ARG B CA 1
ATOM 2807 C C . ARG B 1 35 ? -12.336 8.672 17.328 1 77.25 35 ARG B C 1
ATOM 2809 O O . ARG B 1 35 ? -12.977 7.613 17.312 1 77.25 35 ARG B O 1
ATOM 2816 N N . VAL B 1 36 ? -11.648 9.297 16.328 1 82.94 36 VAL B N 1
ATOM 2817 C CA . VAL B 1 36 ? -11.219 8.359 15.289 1 82.94 36 VAL B CA 1
ATOM 2818 C C . VAL B 1 36 ? -10.219 7.367 15.875 1 82.94 36 VAL B C 1
ATOM 2820 O O . VAL B 1 36 ? -9.148 7.758 16.344 1 82.94 36 VAL B O 1
ATOM 2823 N N . LYS B 1 37 ? -10.609 6.188 15.875 1 87.62 37 LYS B N 1
ATOM 2824 C CA . LYS B 1 37 ? -9.789 5.156 16.5 1 87.62 37 LYS B CA 1
ATOM 2825 C C . LYS B 1 37 ? -8.805 4.559 15.492 1 87.62 37 LYS B C 1
ATOM 2827 O O . LYS B 1 37 ? -9.109 4.453 14.305 1 87.62 37 LYS B O 1
ATOM 2832 N N . VAL B 1 38 ? -7.645 4.172 16.062 1 90.44 38 VAL B N 1
ATOM 2833 C CA . VAL B 1 38 ? -6.648 3.457 15.266 1 90.44 38 VAL B CA 1
ATOM 2834 C C . VAL B 1 38 ? -7.199 2.092 14.859 1 90.44 38 VAL B C 1
ATOM 2836 O O . VAL B 1 38 ? -7.781 1.381 15.688 1 90.44 38 VAL B O 1
ATOM 2839 N N . LYS B 1 39 ? -7.062 1.789 13.633 1 92.06 39 LYS B N 1
ATOM 2840 C CA . LYS B 1 39 ? -7.465 0.496 13.086 1 92.06 39 LYS B CA 1
ATOM 2841 C C . LYS B 1 39 ? -6.246 -0.351 12.727 1 92.06 39 LYS B C 1
ATOM 2843 O O . LYS B 1 39 ? -5.125 0.16 12.656 1 92.06 39 LYS B O 1
ATOM 2848 N N . PRO B 1 40 ? -6.457 -1.664 12.492 1 94 40 PRO B N 1
ATOM 2849 C CA . PRO B 1 40 ? -5.344 -2.514 12.062 1 94 40 PRO B CA 1
ATOM 2850 C C . PRO B 1 40 ? -4.605 -1.956 10.852 1 94 40 PRO B C 1
ATOM 2852 O O . PRO B 1 40 ? -3.375 -1.996 10.797 1 94 40 PRO B O 1
ATOM 2855 N N . LEU B 1 41 ? -5.375 -1.414 9.969 1 93.5 41 LEU B N 1
ATOM 2856 C CA . LEU B 1 41 ? -4.773 -0.871 8.758 1 93.5 41 LEU B CA 1
ATOM 2857 C C . LEU B 1 41 ? -3.85 0.299 9.086 1 93.5 41 LEU B C 1
ATOM 2859 O O . LEU B 1 41 ? -2.828 0.494 8.422 1 93.5 41 LEU B O 1
ATOM 2863 N N . CYS B 1 42 ? -4.18 1.11 10.055 1 94.44 42 CYS B N 1
ATOM 2864 C CA . CYS B 1 42 ? -3.322 2.209 10.477 1 94.44 42 CYS B CA 1
ATOM 2865 C C . CYS B 1 42 ? -1.978 1.688 10.977 1 94.44 42 CYS B C 1
ATOM 2867 O O . CYS B 1 42 ? -0.927 2.213 10.594 1 94.44 42 CYS B O 1
ATOM 2869 N N . ALA B 1 43 ? -2.062 0.697 11.805 1 95.56 43 ALA B N 1
ATOM 2870 C CA . ALA B 1 43 ? -0.844 0.096 12.344 1 95.56 43 ALA B CA 1
ATOM 2871 C C . ALA B 1 43 ? -0.007 -0.534 11.234 1 95.56 43 ALA B C 1
ATOM 2873 O O . ALA B 1 43 ? 1.217 -0.38 11.211 1 95.56 43 ALA B O 1
ATOM 2874 N N . ALA B 1 44 ? -0.654 -1.246 10.367 1 95.81 44 ALA B N 1
ATOM 2875 C CA . ALA B 1 44 ? 0.044 -1.88 9.25 1 95.81 44 ALA B CA 1
ATOM 2876 C C . ALA B 1 44 ? 0.709 -0.838 8.359 1 95.81 44 ALA B C 1
ATOM 2878 O O . ALA B 1 44 ? 1.832 -1.038 7.891 1 95.81 44 ALA B O 1
ATOM 2879 N N . CYS B 1 45 ? 0.031 0.215 8.141 1 95.31 45 CYS B N 1
ATOM 2880 C CA . CYS B 1 45 ? 0.577 1.28 7.309 1 95.31 45 CYS B CA 1
ATOM 2881 C C . CYS B 1 45 ? 1.788 1.926 7.973 1 95.31 45 CYS B C 1
ATOM 2883 O O . CYS B 1 45 ? 2.744 2.303 7.293 1 95.31 45 CYS B O 1
ATOM 2885 N N . THR B 1 46 ? 1.697 2.086 9.234 1 96.31 46 THR B N 1
ATOM 2886 C CA . THR B 1 46 ? 2.846 2.59 9.977 1 96.31 46 THR B CA 1
ATOM 2887 C C . THR B 1 46 ? 4.059 1.683 9.781 1 96.31 46 THR B C 1
ATOM 2889 O O . THR B 1 46 ? 5.156 2.158 9.484 1 96.31 46 THR B O 1
ATOM 2892 N N . LEU B 1 47 ? 3.846 0.426 9.875 1 96.62 47 LEU B N 1
ATOM 2893 C CA . LEU B 1 47 ? 4.926 -0.542 9.711 1 96.62 47 LEU B CA 1
ATOM 2894 C C . LEU B 1 47 ? 5.426 -0.559 8.273 1 96.62 47 LEU B C 1
ATOM 2896 O O . LEU B 1 47 ? 6.625 -0.722 8.031 1 96.62 47 LEU B O 1
ATOM 2900 N N . LEU B 1 48 ? 4.512 -0.435 7.395 1 95.31 48 LEU B N 1
ATOM 2901 C CA . LEU B 1 48 ? 4.895 -0.382 5.988 1 95.31 48 LEU B CA 1
ATOM 2902 C C . LEU B 1 48 ? 5.809 0.807 5.719 1 95.31 48 LEU B C 1
ATOM 2904 O O . LEU B 1 48 ? 6.816 0.673 5.02 1 95.31 48 LEU B O 1
ATOM 2908 N N . THR B 1 49 ? 5.449 1.941 6.277 1 95.56 49 THR B N 1
ATOM 2909 C CA . THR B 1 49 ? 6.266 3.139 6.113 1 95.56 49 THR B CA 1
ATOM 2910 C C . THR B 1 49 ? 7.668 2.922 6.676 1 95.56 49 THR B C 1
ATOM 2912 O O . THR B 1 49 ? 8.664 3.275 6.039 1 95.56 49 THR B O 1
ATOM 2915 N N . ARG B 1 50 ? 7.758 2.314 7.848 1 96.69 50 ARG B N 1
ATOM 2916 C CA . ARG B 1 50 ? 9.055 2.02 8.453 1 96.69 50 ARG B CA 1
ATOM 2917 C C . ARG B 1 50 ? 9.859 1.063 7.578 1 96.69 50 ARG B C 1
ATOM 2919 O O . ARG B 1 50 ? 11.07 1.232 7.418 1 96.69 50 ARG B O 1
ATOM 2926 N N . ALA B 1 51 ? 9.172 0.088 7.012 1 94.75 51 ALA B N 1
ATOM 2927 C CA . ALA B 1 51 ? 9.844 -0.869 6.141 1 94.75 51 ALA B CA 1
ATOM 2928 C C . ALA B 1 51 ? 10.43 -0.175 4.914 1 94.75 51 ALA B C 1
ATOM 2930 O O . ALA B 1 51 ? 11.562 -0.458 4.512 1 94.75 51 ALA B O 1
ATOM 2931 N N . ARG B 1 52 ? 9.68 0.7 4.367 1 92.19 52 ARG B N 1
ATOM 2932 C CA . ARG B 1 52 ? 10.148 1.45 3.203 1 92.19 52 ARG B CA 1
ATOM 2933 C C . ARG B 1 52 ? 11.359 2.301 3.549 1 92.19 52 ARG B C 1
ATOM 2935 O O . ARG B 1 52 ? 12.297 2.404 2.754 1 92.19 52 ARG B O 1
ATOM 2942 N N . GLU B 1 53 ? 11.312 2.869 4.672 1 93.81 53 GLU B N 1
ATOM 2943 C CA . GLU B 1 53 ? 12.422 3.703 5.117 1 93.81 53 GLU B CA 1
ATOM 2944 C C . GLU B 1 53 ? 13.688 2.871 5.32 1 93.81 53 GLU B C 1
ATOM 2946 O O . GLU B 1 53 ? 14.781 3.295 4.949 1 93.81 53 GLU B O 1
ATOM 2951 N N . LEU B 1 54 ? 13.539 1.705 5.91 1 92.38 54 LEU B N 1
ATOM 2952 C CA . LEU B 1 54 ? 14.672 0.813 6.109 1 92.38 54 LEU B CA 1
ATOM 2953 C C . LEU B 1 54 ? 15.297 0.426 4.77 1 92.38 54 LEU B C 1
ATOM 2955 O O . LEU B 1 54 ? 16.516 0.282 4.672 1 92.38 54 LEU B O 1
ATOM 2959 N N . GLU B 1 55 ? 14.461 0.248 3.789 1 85.5 55 GLU B N 1
ATOM 2960 C CA . GLU B 1 55 ? 14.945 -0.154 2.473 1 85.5 55 GLU B CA 1
ATOM 2961 C C . GLU B 1 55 ? 15.789 0.95 1.834 1 85.5 55 GLU B C 1
ATOM 2963 O O . GLU B 1 55 ? 16.719 0.67 1.074 1 85.5 55 GLU B O 1
ATOM 2968 N N . LYS B 1 56 ? 15.438 2.131 2.148 1 81.62 56 LYS B N 1
ATOM 2969 C CA . LYS B 1 56 ? 16.125 3.266 1.535 1 81.62 56 LYS B CA 1
ATOM 2970 C C . LYS B 1 56 ? 17.438 3.564 2.246 1 81.62 56 LYS B C 1
ATOM 2972 O O . LYS B 1 56 ? 18.281 4.289 1.719 1 81.62 56 LYS B O 1
ATOM 2977 N N . LEU B 1 57 ? 17.516 3.115 3.455 1 81.25 57 LEU B N 1
ATOM 2978 C CA . LEU B 1 57 ? 18.719 3.412 4.227 1 81.25 57 LEU B CA 1
ATOM 2979 C C . LEU B 1 57 ? 19.875 2.525 3.785 1 81.25 57 LEU B C 1
ATOM 2981 O O . LEU B 1 57 ? 19.734 1.303 3.707 1 81.25 57 LEU B O 1
ATOM 2985 N N . SER B 1 58 ? 20.766 3.178 3.172 1 64.69 58 SER B N 1
ATOM 2986 C CA . SER B 1 58 ? 21.969 2.588 2.607 1 64.69 58 SER B CA 1
ATOM 2987 C C . SER B 1 58 ? 22.875 2.023 3.701 1 64.69 58 SER B C 1
ATOM 2989 O O . SER B 1 58 ? 22.938 2.566 4.805 1 64.69 58 SER B O 1
ATOM 2991 N N . GLY B 1 59 ? 23.078 0.725 3.619 1 67.31 59 GLY B N 1
ATOM 2992 C CA . GLY B 1 59 ? 24.125 0.203 4.496 1 67.31 59 GLY B CA 1
ATOM 2993 C C . GLY B 1 59 ? 23.688 -1.02 5.277 1 67.31 59 GLY B C 1
ATOM 2994 O O . GLY B 1 59 ? 24.5 -1.685 5.91 1 67.31 59 GLY B O 1
ATOM 2995 N N . LEU B 1 60 ? 22.453 -1.108 5.262 1 76.31 60 LEU B N 1
ATOM 2996 C CA . LEU B 1 60 ? 22.047 -2.307 5.992 1 76.31 60 LEU B CA 1
ATOM 2997 C C . LEU B 1 60 ? 21.938 -3.502 5.051 1 76.31 60 LEU B C 1
ATOM 2999 O O . LEU B 1 60 ? 21.344 -3.393 3.967 1 76.31 60 LEU B O 1
ATOM 3003 N N . ASN B 1 61 ? 22.656 -4.48 5.43 1 84.06 61 ASN B N 1
ATOM 3004 C CA . ASN B 1 61 ? 22.375 -5.711 4.695 1 84.06 61 ASN B CA 1
ATOM 3005 C C . ASN B 1 61 ? 20.984 -6.238 5 1 84.06 61 ASN B C 1
ATOM 3007 O O . ASN B 1 61 ? 20.297 -5.742 5.902 1 84.06 61 ASN B O 1
ATOM 3011 N N . VAL B 1 62 ? 20.531 -7.156 4.277 1 82.44 62 VAL B N 1
ATOM 3012 C CA . VAL B 1 62 ? 19.156 -7.641 4.328 1 82.44 62 VAL B CA 1
ATOM 3013 C C . VAL B 1 62 ? 18.859 -8.219 5.707 1 82.44 62 VAL B C 1
ATOM 3015 O O . VAL B 1 62 ? 17.781 -7.984 6.273 1 82.44 62 VAL B O 1
ATOM 3018 N N . GLU B 1 63 ? 19.781 -8.906 6.27 1 86.69 63 GLU B N 1
ATOM 3019 C CA . GLU B 1 63 ? 19.578 -9.531 7.574 1 86.69 63 GLU B CA 1
ATOM 3020 C C . GLU B 1 63 ? 19.422 -8.484 8.672 1 86.69 63 GLU B C 1
ATOM 3022 O O . GLU B 1 63 ? 18.516 -8.586 9.508 1 86.69 63 GLU B O 1
ATOM 3027 N N . ASP B 1 64 ? 20.234 -7.508 8.617 1 89.44 64 ASP B N 1
ATOM 3028 C CA . ASP B 1 64 ? 20.172 -6.43 9.602 1 89.44 64 ASP B CA 1
ATOM 3029 C C . ASP B 1 64 ? 18.891 -5.621 9.438 1 89.44 64 ASP B C 1
ATOM 3031 O O . ASP B 1 64 ? 18.281 -5.195 10.422 1 89.44 64 ASP B O 1
ATOM 3035 N N . SER B 1 65 ? 18.547 -5.438 8.227 1 92.06 65 SER B N 1
ATOM 3036 C CA . SER B 1 65 ? 17.328 -4.688 7.965 1 92.06 65 SER B CA 1
ATOM 3037 C C . SER B 1 65 ? 16.094 -5.426 8.484 1 92.06 65 SER B C 1
ATOM 3039 O O . SER B 1 65 ? 15.188 -4.812 9.039 1 92.06 65 SER B O 1
ATOM 3041 N N . LEU B 1 66 ? 16.109 -6.711 8.289 1 92.62 66 LEU B N 1
ATOM 3042 C CA . LEU B 1 66 ? 14.992 -7.512 8.766 1 92.62 66 LEU B CA 1
ATOM 3043 C C . LEU B 1 66 ? 14.938 -7.52 10.289 1 92.62 66 LEU B C 1
ATOM 3045 O O . LEU B 1 66 ? 13.859 -7.434 10.883 1 92.62 66 LEU B O 1
ATOM 3049 N N . ALA B 1 67 ? 16.094 -7.66 10.883 1 93.25 67 ALA B N 1
ATOM 3050 C CA . ALA B 1 67 ? 16.156 -7.605 12.344 1 93.25 67 ALA B CA 1
ATOM 3051 C C . ALA B 1 67 ? 15.695 -6.254 12.867 1 93.25 67 ALA B C 1
ATOM 3053 O O . ALA B 1 67 ? 15.016 -6.184 13.891 1 93.25 67 ALA B O 1
ATOM 3054 N N . SER B 1 68 ? 16.125 -5.199 12.172 1 94.19 68 SER B N 1
ATOM 3055 C CA . SER B 1 68 ? 15.672 -3.857 12.531 1 94.19 68 SER B CA 1
ATOM 3056 C C . SER B 1 68 ? 14.156 -3.738 12.438 1 94.19 68 SER B C 1
ATOM 3058 O O . SER B 1 68 ? 13.516 -3.189 13.336 1 94.19 68 SER B O 1
ATOM 3060 N N . PHE B 1 69 ? 13.633 -4.281 11.344 1 96.25 69 PHE B N 1
ATOM 3061 C CA . PHE B 1 69 ? 12.18 -4.227 11.164 1 96.25 69 PHE B CA 1
ATOM 3062 C C . PHE B 1 69 ? 11.469 -5.004 12.266 1 96.25 69 PHE B C 1
ATOM 3064 O O . PHE B 1 69 ? 10.438 -4.559 12.781 1 96.25 69 PHE B O 1
ATOM 3071 N N . ARG B 1 70 ? 11.953 -6.125 12.594 1 94.88 70 ARG B N 1
ATOM 3072 C CA . ARG B 1 70 ? 11.367 -6.914 13.672 1 94.88 70 ARG B CA 1
ATOM 3073 C C . ARG B 1 70 ? 11.312 -6.113 14.969 1 94.88 70 ARG B C 1
ATOM 3075 O O . ARG B 1 70 ? 10.297 -6.109 15.664 1 94.88 70 ARG B O 1
ATOM 3082 N N . SER B 1 71 ? 12.391 -5.465 15.289 1 94.81 71 SER B N 1
ATOM 3083 C CA . SER B 1 71 ? 12.461 -4.645 16.5 1 94.81 71 SER B CA 1
ATOM 3084 C C . SER B 1 71 ? 11.438 -3.518 16.453 1 94.81 71 SER B C 1
ATOM 3086 O O . SER B 1 71 ? 10.797 -3.221 17.469 1 94.81 71 SER B O 1
ATOM 3088 N N . ILE B 1 72 ? 11.305 -2.91 15.352 1 96 72 ILE B N 1
ATOM 3089 C CA . ILE B 1 72 ? 10.336 -1.833 15.188 1 96 72 ILE B CA 1
ATOM 3090 C C . ILE B 1 72 ? 8.922 -2.379 15.367 1 96 72 ILE B C 1
ATOM 3092 O O . ILE B 1 72 ? 8.109 -1.791 16.078 1 96 72 ILE B O 1
ATOM 3096 N N . ALA B 1 73 ? 8.664 -3.494 14.703 1 95.38 73 ALA B N 1
ATOM 3097 C CA . ALA B 1 73 ? 7.348 -4.117 14.805 1 95.38 73 ALA B CA 1
ATOM 3098 C C . ALA B 1 73 ? 7.023 -4.477 16.25 1 95.38 73 ALA B C 1
ATOM 3100 O O . ALA B 1 73 ? 5.887 -4.316 16.703 1 95.38 73 ALA B O 1
ATOM 3101 N N . GLU B 1 74 ? 7.9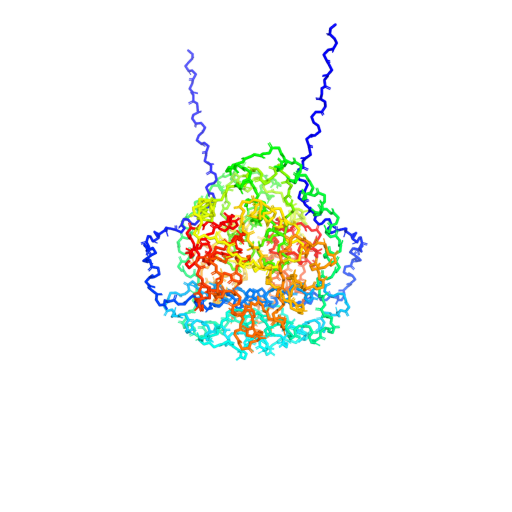96 -4.922 16.953 1 93.25 74 GLU B N 1
ATOM 3102 C CA . GLU B 1 74 ? 7.816 -5.242 18.375 1 93.25 74 GLU B CA 1
ATOM 3103 C C . GLU B 1 74 ? 7.445 -3.998 19.172 1 93.25 74 GLU B C 1
ATOM 3105 O O . GLU B 1 74 ? 6.566 -4.051 20.031 1 93.25 74 GLU B O 1
ATOM 3110 N N . SER B 1 75 ? 8.125 -2.959 18.938 1 92.38 75 SER B N 1
ATOM 3111 C CA . SER B 1 75 ? 7.828 -1.707 19.625 1 92.38 75 SER B CA 1
ATOM 3112 C C . SER B 1 75 ? 6.402 -1.242 19.344 1 92.38 75 SER B C 1
ATOM 3114 O O . SER B 1 75 ? 5.699 -0.791 20.25 1 92.38 75 SER B O 1
ATOM 3116 N N . VAL B 1 76 ? 6.016 -1.341 18.094 1 93.06 76 VAL B N 1
ATOM 3117 C CA . VAL B 1 76 ? 4.656 -0.98 17.703 1 93.06 76 VAL B CA 1
ATOM 3118 C C . VAL B 1 76 ? 3.654 -1.87 18.438 1 93.06 76 VAL B C 1
ATOM 3120 O O . VAL B 1 76 ? 2.652 -1.383 18.969 1 93.06 76 VAL B O 1
ATOM 3123 N N . GLY B 1 77 ? 3.953 -3.15 18.516 1 91.06 77 GLY B N 1
ATOM 3124 C CA . GLY B 1 77 ? 3.076 -4.102 19.172 1 91.06 77 GLY B CA 1
ATOM 3125 C C . GLY B 1 77 ? 2.838 -3.771 20.641 1 91.06 77 GLY B C 1
ATOM 3126 O O . GLY B 1 77 ? 1.728 -3.945 21.141 1 91.06 77 GLY B O 1
ATOM 3127 N N . VAL B 1 78 ? 3.816 -3.275 21.266 1 90.94 78 VAL B N 1
ATOM 3128 C CA . VAL B 1 78 ? 3.734 -2.943 22.688 1 90.94 78 VAL B CA 1
ATOM 3129 C C . VAL B 1 78 ? 2.732 -1.809 22.891 1 90.94 78 VAL B C 1
ATOM 3131 O O . VAL B 1 78 ? 2.025 -1.775 23.906 1 90.94 78 VAL B O 1
ATOM 3134 N N . TYR B 1 79 ? 2.6 -0.954 21.969 1 91.31 79 TYR B N 1
ATOM 3135 C CA . TYR B 1 79 ? 1.786 0.246 22.141 1 91.31 79 TYR B CA 1
ATOM 3136 C C . TYR B 1 79 ? 0.385 0.035 21.578 1 91.31 79 TYR B C 1
ATOM 3138 O O . TYR B 1 79 ? -0.508 0.858 21.781 1 91.31 79 TYR B O 1
ATOM 3146 N N . LEU B 1 80 ? 0.247 -1.08 20.844 1 92.5 80 LEU B N 1
ATOM 3147 C CA . LEU B 1 80 ? -1.03 -1.3 20.188 1 92.5 80 LEU B CA 1
ATOM 3148 C C . LEU B 1 80 ? -2.113 -1.674 21.188 1 92.5 80 LEU B C 1
ATOM 3150 O O . LEU B 1 80 ? -2.451 -2.852 21.328 1 92.5 80 LEU B O 1
ATOM 3154 N N . GLY B 1 81 ? -2.652 -0.695 21.828 1 89.5 81 GLY B N 1
ATOM 3155 C CA . GLY B 1 81 ? -3.789 -0.829 22.734 1 89.5 81 GLY B CA 1
ATOM 3156 C C . GLY B 1 81 ? -5.043 -0.148 22.219 1 89.5 81 GLY B C 1
ATOM 3157 O O . GLY B 1 81 ? -4.992 0.579 21.219 1 89.5 81 GLY B O 1
ATOM 3158 N N . PRO B 1 82 ? -6.172 -0.404 22.844 1 86.75 82 PRO B N 1
ATOM 3159 C CA . PRO B 1 82 ? -7.457 0.087 22.344 1 86.75 82 PRO B CA 1
ATOM 3160 C C . PRO B 1 82 ? -7.527 1.611 22.297 1 86.75 82 PRO B C 1
ATOM 3162 O O . PRO B 1 82 ? -8.297 2.17 21.5 1 86.75 82 PRO B O 1
ATOM 3165 N N . ASP B 1 83 ? -6.684 2.285 23.078 1 89 83 ASP B N 1
ATOM 3166 C CA . ASP B 1 83 ? -6.809 3.736 23.156 1 89 83 ASP B CA 1
ATOM 3167 C C . ASP B 1 83 ? -5.605 4.426 22.516 1 89 83 ASP B C 1
ATOM 3169 O O . ASP B 1 83 ? -5.414 5.633 22.672 1 89 83 ASP B O 1
ATOM 3173 N N . ILE B 1 84 ? -4.871 3.66 21.797 1 92.69 84 ILE B N 1
ATOM 3174 C CA . ILE B 1 84 ? -3.664 4.227 21.219 1 92.69 84 ILE B CA 1
ATOM 3175 C C . ILE B 1 84 ? -4.043 5.293 20.188 1 92.69 84 ILE B C 1
ATOM 3177 O O . ILE B 1 84 ? -5.027 5.141 19.469 1 92.69 84 ILE B O 1
ATOM 3181 N N . GLU B 1 85 ? -3.297 6.391 20.219 1 94.38 85 GLU B N 1
ATOM 3182 C CA . GLU B 1 85 ? -3.402 7.406 19.172 1 94.38 85 GLU B CA 1
ATOM 3183 C C . GLU B 1 85 ? -2.402 7.152 18.047 1 94.38 85 GLU B C 1
ATOM 3185 O O . GLU B 1 85 ? -1.256 6.777 18.312 1 94.38 85 GLU B O 1
ATOM 3190 N N . LEU B 1 86 ? -2.865 7.379 16.875 1 95.44 86 LEU B N 1
ATOM 3191 C CA . LEU B 1 86 ? -2.018 7.113 15.719 1 95.44 86 LEU B CA 1
ATOM 3192 C C . LEU B 1 86 ? -0.726 7.922 15.789 1 95.44 86 LEU B C 1
ATOM 3194 O O . LEU B 1 86 ? 0.344 7.422 15.438 1 95.44 86 LEU B O 1
ATOM 3198 N N . SER B 1 87 ? -0.832 9.203 16.188 1 97.31 87 SER B N 1
ATOM 3199 C CA . SER B 1 87 ? 0.347 10.055 16.297 1 97.31 87 SER B CA 1
ATOM 3200 C C . SER B 1 87 ? 1.373 9.461 17.266 1 97.31 87 SER B C 1
ATOM 3202 O O . SER B 1 87 ? 2.578 9.539 17.016 1 97.31 87 SER B O 1
ATOM 3204 N N . LEU B 1 88 ? 0.909 8.922 18.344 1 96.56 88 LEU B N 1
ATOM 3205 C CA . LEU B 1 88 ? 1.823 8.297 19.297 1 96.56 88 LEU B CA 1
ATOM 3206 C C . LEU B 1 88 ? 2.457 7.043 18.703 1 96.56 88 LEU B C 1
ATOM 3208 O O . LEU B 1 88 ? 3.662 6.828 18.844 1 96.56 88 LEU B O 1
ATOM 3212 N N . LEU B 1 89 ? 1.671 6.242 18.062 1 96.44 89 LEU B N 1
ATOM 3213 C CA . LEU B 1 89 ? 2.168 5.035 17.406 1 96.44 89 LEU B CA 1
ATOM 3214 C C . LEU B 1 89 ? 3.25 5.379 16.391 1 96.44 89 LEU B C 1
ATOM 3216 O O . LEU B 1 89 ? 4.289 4.719 16.344 1 96.44 89 LEU B O 1
ATOM 3220 N N . ALA B 1 90 ? 2.957 6.359 15.57 1 97.19 90 ALA B N 1
ATOM 3221 C CA . ALA B 1 90 ? 3.92 6.812 14.57 1 97.19 90 ALA B CA 1
ATOM 3222 C C . ALA B 1 90 ? 5.195 7.328 15.234 1 97.19 90 ALA B C 1
ATOM 3224 O O . ALA B 1 90 ? 6.301 7.039 14.766 1 97.19 90 ALA B O 1
ATOM 3225 N N . THR B 1 91 ? 5.047 8.07 16.297 1 97.81 91 THR B N 1
ATOM 3226 C CA . THR B 1 91 ? 6.18 8.633 17.016 1 97.81 91 THR B CA 1
ATOM 3227 C C . THR B 1 91 ? 7.098 7.535 17.531 1 97.81 91 THR B C 1
ATOM 3229 O O . THR B 1 91 ? 8.305 7.551 17.281 1 97.81 91 THR B O 1
ATOM 3232 N N . VAL B 1 92 ? 6.543 6.543 18.172 1 96.81 92 VAL B N 1
ATOM 3233 C CA . VAL B 1 92 ? 7.352 5.504 18.812 1 96.81 92 VAL B CA 1
ATOM 3234 C C . VAL B 1 92 ? 8.016 4.645 17.734 1 96.81 92 VAL B C 1
ATOM 3236 O O . VAL B 1 92 ? 9.172 4.25 17.875 1 96.81 92 VAL B O 1
ATOM 3239 N N . SER B 1 93 ? 7.301 4.348 16.719 1 97.31 93 SER B N 1
ATOM 3240 C CA . SER B 1 93 ? 7.859 3.52 15.656 1 97.31 93 SER B CA 1
ATOM 3241 C C . SER B 1 93 ? 9.039 4.215 14.977 1 97.31 93 SER B C 1
ATOM 3243 O O . SER B 1 93 ? 10.062 3.588 14.711 1 97.31 93 SER B O 1
ATOM 3245 N N . PHE B 1 94 ? 8.906 5.484 14.695 1 97.94 94 PHE B N 1
ATOM 3246 C CA . PHE B 1 94 ? 9.969 6.203 14 1 97.94 94 PHE B CA 1
ATOM 3247 C C . PHE B 1 94 ? 11.164 6.422 14.914 1 97.94 94 PHE B C 1
ATOM 3249 O O . PHE B 1 94 ? 12.312 6.344 14.469 1 97.94 94 PHE B O 1
ATOM 3256 N N . ARG B 1 95 ? 10.898 6.742 16.172 1 97.19 95 ARG B N 1
ATOM 3257 C CA . ARG B 1 95 ? 11.984 6.867 17.141 1 97.19 95 ARG B CA 1
ATOM 3258 C C . ARG B 1 95 ? 12.805 5.582 17.219 1 97.19 95 ARG B C 1
ATOM 3260 O O . ARG B 1 95 ? 14.031 5.621 17.281 1 97.19 95 ARG B O 1
ATOM 3267 N N . ARG B 1 96 ? 12.078 4.504 17.234 1 96.25 96 ARG B N 1
ATOM 3268 C CA . ARG B 1 96 ? 12.773 3.221 17.25 1 96.25 96 ARG B CA 1
ATOM 3269 C C . ARG B 1 96 ? 13.625 3.035 16 1 96.25 96 ARG B C 1
ATOM 3271 O O . ARG B 1 96 ? 14.766 2.57 16.094 1 96.25 96 ARG B O 1
ATOM 3278 N N . LEU B 1 97 ? 13.094 3.377 14.852 1 96.5 97 LEU B N 1
ATOM 3279 C CA . LEU B 1 97 ? 13.852 3.305 13.602 1 96.5 97 LEU B CA 1
ATOM 3280 C C . LEU B 1 97 ? 15.125 4.141 13.695 1 96.5 97 LEU B C 1
ATOM 3282 O O . LEU B 1 97 ? 16.219 3.652 13.398 1 96.5 97 LEU B O 1
ATOM 3286 N N . LYS B 1 98 ? 14.961 5.406 14.148 1 96.06 98 LYS B N 1
ATOM 3287 C CA . LYS B 1 98 ? 16.109 6.297 14.266 1 96.06 98 LYS B CA 1
ATOM 3288 C C . LYS B 1 98 ? 17.172 5.715 15.203 1 96.06 98 LYS B C 1
ATOM 3290 O O . LYS B 1 98 ? 18.359 5.777 14.914 1 96.06 98 LYS B O 1
ATOM 3295 N N . SER B 1 99 ? 16.672 5.137 16.25 1 95.25 99 SER B N 1
ATOM 3296 C CA . SER B 1 99 ? 17.578 4.57 17.234 1 95.25 99 SER B CA 1
ATOM 3297 C C . SER B 1 99 ? 18.375 3.408 16.656 1 95.25 99 SER B C 1
ATOM 3299 O O . SER B 1 99 ? 19.578 3.287 16.906 1 95.25 99 SER B O 1
ATOM 3301 N N . ILE B 1 100 ? 17.797 2.588 15.898 1 93.5 100 ILE B N 1
ATOM 3302 C CA . ILE B 1 100 ? 18.406 1.377 15.367 1 93.5 100 ILE B CA 1
ATOM 3303 C C . ILE B 1 100 ? 19.406 1.745 14.266 1 93.5 100 ILE B C 1
ATOM 3305 O O . ILE B 1 100 ? 20.516 1.215 14.219 1 93.5 100 ILE B O 1
ATOM 3309 N N . VAL B 1 101 ? 18.984 2.66 13.422 1 92.69 101 VAL B N 1
ATOM 3310 C CA . VAL B 1 101 ? 19.797 2.928 12.242 1 92.69 101 VAL B CA 1
ATOM 3311 C C . VAL B 1 101 ? 20.859 3.98 12.57 1 92.69 101 VAL B C 1
ATOM 3313 O O . VAL B 1 101 ? 21.828 4.145 11.828 1 92.69 101 VAL B O 1
ATOM 3316 N N . GLY B 1 102 ? 20.656 4.801 13.586 1 92.94 102 GLY B N 1
ATOM 3317 C CA . GLY B 1 102 ? 21.609 5.816 14.008 1 92.94 102 GLY B CA 1
ATOM 3318 C C . GLY B 1 102 ? 21.625 7.027 13.094 1 92.94 102 GLY B C 1
ATOM 3319 O O . GLY B 1 102 ? 22.688 7.629 12.875 1 92.94 102 GLY B O 1
ATOM 3320 N N . VAL B 1 103 ? 20.625 7.23 12.422 1 91.88 103 VAL B N 1
ATOM 3321 C CA . VAL B 1 103 ? 20.484 8.375 11.531 1 91.88 103 VAL B CA 1
ATOM 3322 C C . VAL B 1 103 ? 19.328 9.258 12.008 1 91.88 103 VAL B C 1
ATOM 3324 O O . VAL B 1 103 ? 18.219 8.773 12.219 1 91.88 103 VAL B O 1
ATOM 3327 N N . ASP B 1 104 ? 19.578 10.445 12.18 1 93 104 ASP B N 1
ATOM 3328 C CA . ASP B 1 104 ? 18.578 11.359 12.703 1 93 104 ASP B CA 1
ATOM 3329 C C . ASP B 1 104 ? 17.562 11.742 11.625 1 93 104 ASP B C 1
ATOM 3331 O O . ASP B 1 104 ? 16.359 11.602 11.82 1 93 104 ASP B O 1
ATOM 3335 N N . ASP B 1 105 ? 18.078 12.242 10.508 1 95.12 105 ASP B N 1
ATOM 3336 C CA . ASP B 1 105 ? 17.203 12.617 9.406 1 95.12 105 ASP B CA 1
ATOM 3337 C C . ASP B 1 105 ? 17.281 11.609 8.266 1 95.12 105 ASP B C 1
ATOM 3339 O O . ASP B 1 105 ? 18.047 11.797 7.316 1 95.12 105 ASP B O 1
ATOM 3343 N N . VAL B 1 106 ? 16.422 10.695 8.297 1 93.75 106 VAL B N 1
ATOM 3344 C CA . VAL B 1 106 ? 16.375 9.586 7.355 1 93.75 106 VAL B CA 1
ATOM 3345 C C . VAL B 1 106 ? 16 10.102 5.969 1 93.75 106 VAL B C 1
ATOM 3347 O O . VAL B 1 106 ? 16.25 9.43 4.965 1 93.75 106 VAL B O 1
ATOM 3350 N N . TYR B 1 107 ? 15.484 11.305 5.848 1 95.44 107 TYR B N 1
ATOM 3351 C CA . TYR B 1 107 ? 14.977 11.844 4.59 1 95.44 107 TYR B CA 1
ATOM 3352 C C . TYR B 1 107 ? 15.891 12.945 4.059 1 95.44 107 TYR B C 1
ATOM 3354 O O . TYR B 1 107 ? 15.539 13.648 3.111 1 95.44 107 TYR B O 1
ATOM 3362 N N . ALA B 1 108 ? 17.016 13.109 4.625 1 95.06 108 ALA B N 1
ATOM 3363 C CA . ALA B 1 108 ? 17.906 14.219 4.281 1 95.06 108 ALA B CA 1
ATOM 3364 C C . ALA B 1 108 ? 18.266 14.195 2.799 1 95.06 108 ALA B C 1
ATOM 3366 O O . ALA B 1 108 ? 18.172 15.219 2.119 1 95.06 108 ALA B O 1
ATOM 3367 N N . GLU B 1 109 ? 18.625 13.031 2.273 1 93.69 109 GLU B N 1
ATOM 3368 C CA . GLU B 1 109 ? 19.109 12.922 0.899 1 93.69 109 GLU B CA 1
ATOM 3369 C C . GLU B 1 109 ? 18 13.211 -0.102 1 93.69 109 GLU B C 1
ATOM 3371 O O . GLU B 1 109 ? 18.203 13.961 -1.062 1 93.69 109 GLU B O 1
ATOM 3376 N N . ILE B 1 110 ? 16.875 12.641 0.159 1 94.81 110 ILE B N 1
ATOM 3377 C CA . ILE B 1 110 ? 15.789 12.82 -0.794 1 94.81 110 ILE B CA 1
ATOM 3378 C C . ILE B 1 110 ? 15.289 14.266 -0.741 1 94.81 110 ILE B C 1
ATOM 3380 O O . ILE B 1 110 ? 14.891 14.828 -1.761 1 94.81 110 ILE B O 1
ATOM 3384 N N . LYS B 1 111 ? 15.266 14.906 0.416 1 96.44 111 LYS B N 1
ATOM 3385 C CA . LYS B 1 111 ? 14.922 16.312 0.524 1 96.44 111 LYS B CA 1
ATOM 3386 C C . LYS B 1 111 ? 15.867 17.188 -0.309 1 96.44 111 LYS B C 1
ATOM 3388 O O . LYS B 1 111 ? 15.414 18.047 -1.056 1 96.44 111 LYS B O 1
ATOM 3393 N N . LYS B 1 112 ? 17.109 16.891 -0.162 1 96.75 112 LYS B N 1
ATOM 3394 C CA . LYS B 1 112 ? 18.125 17.641 -0.908 1 96.75 112 LYS B CA 1
ATOM 3395 C C . LYS B 1 112 ? 17.938 17.453 -2.412 1 96.75 112 LYS B C 1
ATOM 3397 O O . LYS B 1 112 ? 18.062 18.422 -3.176 1 96.75 112 LYS B O 1
ATOM 3402 N N . GLU B 1 113 ? 17.656 16.297 -2.783 1 96.38 113 GLU B N 1
ATOM 3403 C CA . GLU B 1 113 ? 17.484 15.969 -4.195 1 96.38 113 GLU B CA 1
ATOM 3404 C C . GLU B 1 113 ? 16.281 16.703 -4.793 1 96.38 113 GLU B C 1
ATOM 3406 O O . GLU B 1 113 ? 16.344 17.172 -5.926 1 96.38 113 GLU B O 1
ATOM 3411 N N . LEU B 1 114 ? 15.242 16.875 -4.035 1 97.62 114 LEU B N 1
ATOM 3412 C CA . LEU B 1 114 ? 13.984 17.375 -4.574 1 97.62 114 LEU B CA 1
ATOM 3413 C C . LEU B 1 114 ? 13.898 18.891 -4.445 1 97.62 114 LEU B C 1
ATOM 3415 O O . LEU B 1 114 ? 13.125 19.531 -5.152 1 97.62 114 LEU B O 1
ATOM 3419 N N . GLU B 1 115 ? 14.641 19.5 -3.574 1 98.31 115 GLU B N 1
ATOM 3420 C CA . GLU B 1 115 ? 14.484 20.891 -3.188 1 98.31 115 GLU B CA 1
ATOM 3421 C C . GLU B 1 115 ? 14.562 21.812 -4.402 1 98.31 115 GLU B C 1
ATOM 3423 O O . GLU B 1 115 ? 13.719 22.703 -4.574 1 98.31 115 GLU B O 1
ATOM 3428 N N . PRO 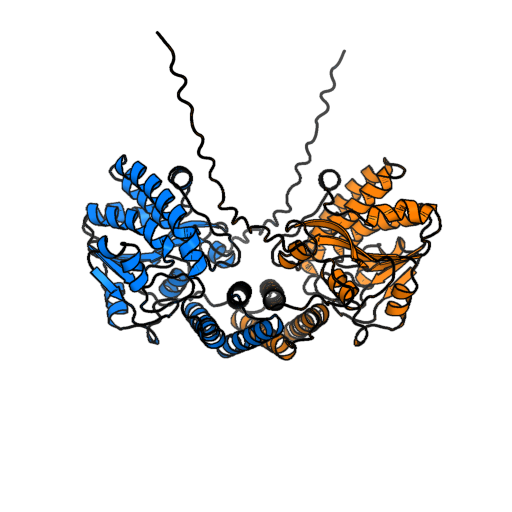B 1 116 ? 15.57 21.578 -5.371 1 98.5 116 PRO B N 1
ATOM 3429 C CA . PRO B 1 116 ? 15.641 22.5 -6.512 1 98.5 116 PRO B CA 1
ATOM 3430 C C . PRO B 1 116 ? 14.367 22.484 -7.355 1 98.5 116 PRO B C 1
ATOM 3432 O O . PRO B 1 116 ? 13.859 23.547 -7.73 1 98.5 116 PRO B O 1
ATOM 3435 N N . ALA B 1 117 ? 13.852 21.344 -7.617 1 98.5 117 ALA B N 1
ATOM 3436 C CA . ALA B 1 117 ? 12.633 21.219 -8.414 1 98.5 117 ALA B CA 1
ATOM 3437 C C . ALA B 1 117 ? 11.438 21.844 -7.688 1 98.5 117 ALA B C 1
ATOM 3439 O O . ALA B 1 117 ? 10.578 22.453 -8.312 1 98.5 117 ALA B O 1
ATOM 3440 N N . VAL B 1 118 ? 11.391 21.703 -6.426 1 98.69 118 VAL B N 1
ATOM 3441 C CA . VAL B 1 118 ? 10.305 22.266 -5.625 1 98.69 118 VAL B CA 1
ATOM 3442 C C . VAL B 1 118 ? 10.367 23.797 -5.652 1 98.69 118 VAL B C 1
ATOM 3444 O O . VAL B 1 118 ? 9.344 24.453 -5.84 1 98.69 118 VAL B O 1
ATOM 3447 N N . ARG B 1 119 ? 11.523 24.359 -5.465 1 98.75 119 ARG B N 1
ATOM 3448 C CA . ARG B 1 119 ? 11.695 25.797 -5.5 1 98.75 119 ARG B CA 1
ATOM 3449 C C . ARG B 1 119 ? 11.266 26.375 -6.848 1 98.75 119 ARG B C 1
ATOM 3451 O O . ARG B 1 119 ? 10.609 27.422 -6.902 1 98.75 119 ARG B O 1
ATOM 3458 N N . GLU B 1 120 ? 11.695 25.641 -7.879 1 98.75 120 GLU B N 1
ATOM 3459 C CA . GLU B 1 120 ? 11.312 26.078 -9.219 1 98.75 120 GLU B CA 1
ATOM 3460 C C . GLU B 1 120 ? 9.797 26.078 -9.383 1 98.75 120 GLU B C 1
ATOM 3462 O O . GLU B 1 120 ? 9.227 27.031 -9.906 1 98.75 120 GLU B O 1
ATOM 3467 N N . ALA B 1 121 ? 9.188 25.062 -8.953 1 98.81 121 ALA B N 1
ATOM 3468 C CA . ALA B 1 121 ? 7.734 24.953 -9.039 1 98.81 121 ALA B CA 1
ATOM 3469 C C . ALA B 1 121 ? 7.055 26.062 -8.242 1 98.81 121 ALA B C 1
ATOM 3471 O O . ALA B 1 121 ? 6.133 26.719 -8.742 1 98.81 121 ALA B O 1
ATOM 3472 N N . VAL B 1 122 ? 7.504 26.312 -7.074 1 98.81 122 VAL B N 1
ATOM 3473 C CA . VAL B 1 122 ? 6.922 27.328 -6.195 1 98.81 122 VAL B CA 1
ATOM 3474 C C . VAL B 1 122 ? 7.07 28.703 -6.824 1 98.81 122 VAL B C 1
ATOM 3476 O O . VAL B 1 122 ? 6.18 29.547 -6.703 1 98.81 122 VAL B O 1
ATOM 3479 N N . GLU B 1 123 ? 8.172 28.906 -7.492 1 98.81 123 GLU B N 1
ATOM 3480 C CA . GLU B 1 123 ? 8.391 30.172 -8.164 1 98.81 123 GLU B CA 1
ATOM 3481 C C . GLU B 1 123 ? 7.348 30.406 -9.258 1 98.81 123 GLU B C 1
ATOM 3483 O O . GLU B 1 123 ? 6.84 31.531 -9.406 1 98.81 123 GLU B O 1
ATOM 3488 N N . THR B 1 124 ? 7.059 29.344 -10.008 1 98.88 124 THR B N 1
ATOM 3489 C CA . THR B 1 124 ? 6.031 29.484 -11.031 1 98.88 124 THR B CA 1
ATOM 3490 C C . THR B 1 124 ? 4.684 29.812 -10.406 1 98.88 124 THR B C 1
ATOM 3492 O O . THR B 1 124 ? 3.906 30.594 -10.969 1 98.88 124 THR B O 1
ATOM 3495 N N . ILE B 1 125 ? 4.383 29.281 -9.312 1 98.94 125 ILE B N 1
ATOM 3496 C CA . ILE B 1 125 ? 3.137 29.547 -8.602 1 98.94 125 ILE B CA 1
ATOM 3497 C C . ILE B 1 125 ? 3.125 30.984 -8.102 1 98.94 125 ILE B C 1
ATOM 3499 O O . ILE B 1 125 ? 2.119 31.688 -8.227 1 98.94 125 ILE B O 1
ATOM 3503 N N . ASN B 1 126 ? 4.23 31.391 -7.535 1 98.81 126 ASN B N 1
ATOM 3504 C CA . ASN B 1 126 ? 4.352 32.75 -7.051 1 98.81 126 ASN B CA 1
ATOM 3505 C C . ASN B 1 126 ? 4.129 33.781 -8.172 1 98.81 126 ASN B C 1
ATOM 3507 O O . ASN B 1 126 ? 3.473 34.812 -7.969 1 98.81 126 ASN B O 1
ATOM 3511 N N . GLU B 1 127 ? 4.719 33.5 -9.344 1 98.75 127 GLU B N 1
ATOM 3512 C CA . GLU B 1 127 ? 4.551 34.375 -10.492 1 98.75 127 GLU B CA 1
ATOM 3513 C C . GLU B 1 127 ? 3.076 34.531 -10.859 1 98.75 127 GLU B C 1
ATOM 3515 O O . GLU B 1 127 ? 2.611 35.625 -11.133 1 98.75 127 GLU B O 1
ATOM 3520 N N . LYS B 1 128 ? 2.434 33.469 -10.852 1 98.62 128 LYS B N 1
ATOM 3521 C CA . LYS B 1 128 ? 1.006 33.531 -11.148 1 98.62 128 LYS B CA 1
ATOM 3522 C C . LYS B 1 128 ? 0.245 34.25 -10.039 1 98.62 128 LYS B C 1
ATOM 3524 O O . LYS B 1 128 ? -0.667 35.031 -10.305 1 98.62 128 LYS B O 1
ATOM 3529 N N . LEU B 1 129 ? 0.588 33.969 -8.867 1 98.56 129 LEU B N 1
ATOM 3530 C CA . LEU B 1 129 ? -0.058 34.531 -7.699 1 98.56 129 LEU B CA 1
ATOM 3531 C C . LEU B 1 129 ? 0.02 36.062 -7.738 1 98.56 129 LEU B C 1
ATOM 3533 O O . LEU B 1 129 ? -0.929 36.75 -7.352 1 98.56 129 LEU B O 1
ATOM 3537 N N . LEU B 1 130 ? 1.095 36.594 -8.188 1 98.06 130 LEU B N 1
ATOM 3538 C CA . LEU B 1 130 ? 1.34 38.031 -8.227 1 98.06 130 LEU B CA 1
ATOM 3539 C C . LEU B 1 130 ? 0.384 38.719 -9.195 1 98.06 130 LEU B C 1
ATOM 3541 O O . LEU B 1 130 ? 0.151 39.938 -9.094 1 98.06 130 LEU B O 1
ATOM 3545 N N . ARG B 1 131 ? -0.194 37.906 -10.039 1 98.06 131 ARG B N 1
ATOM 3546 C CA . ARG B 1 131 ? -1.076 38.469 -11.055 1 98.06 131 ARG B CA 1
ATOM 3547 C C . ARG B 1 131 ? -2.533 38.406 -10.609 1 98.06 131 ARG B C 1
ATOM 3549 O O . ARG B 1 131 ? -3.418 38.938 -11.289 1 98.06 131 ARG B O 1
ATOM 3556 N N . LEU B 1 132 ? -2.75 37.812 -9.578 1 98.31 132 LEU B N 1
ATOM 3557 C CA . LEU B 1 132 ? -4.109 37.625 -9.07 1 98.31 132 LEU B CA 1
ATOM 3558 C C . LEU B 1 132 ? -4.395 38.625 -7.949 1 98.31 132 LEU B C 1
ATOM 3560 O O . LEU B 1 132 ? -3.471 39.188 -7.371 1 98.31 132 LEU B O 1
ATOM 3564 N N . GLU B 1 133 ? -5.746 38.844 -7.742 1 97.5 133 GLU B N 1
ATOM 3565 C CA . GLU B 1 133 ? -6.152 39.75 -6.699 1 97.5 133 GLU B CA 1
ATOM 3566 C C . GLU B 1 133 ? -7.371 39.25 -5.941 1 97.5 133 GLU B C 1
ATOM 3568 O O . GLU B 1 133 ? -8.023 38.281 -6.379 1 97.5 133 GLU B O 1
ATOM 3573 N N . GLY B 1 134 ? -7.609 39.812 -4.766 1 96.69 134 GLY B N 1
ATOM 3574 C CA . GLY B 1 134 ? -8.82 39.562 -4 1 96.69 134 GLY B CA 1
ATOM 3575 C C . GLY B 1 134 ? -8.984 38.094 -3.646 1 96.69 134 GLY B C 1
ATOM 3576 O O . GLY B 1 134 ? -8.039 37.438 -3.213 1 96.69 134 GLY B O 1
ATOM 3577 N N . THR B 1 135 ? -10.219 37.625 -3.779 1 97.5 135 THR B N 1
ATOM 3578 C CA . THR B 1 135 ? -10.578 36.25 -3.391 1 97.5 135 THR B CA 1
ATOM 3579 C C . THR B 1 135 ? -9.914 35.25 -4.312 1 97.5 135 THR B C 1
ATOM 3581 O O . THR B 1 135 ? -9.562 34.125 -3.879 1 97.5 135 THR B O 1
ATOM 3584 N N . GLU B 1 136 ? -9.672 35.625 -5.543 1 97.94 136 GLU B N 1
ATOM 3585 C CA . GLU B 1 136 ? -9.008 34.719 -6.48 1 97.94 136 GLU B CA 1
ATOM 3586 C C . GLU B 1 136 ? -7.578 34.438 -6.047 1 97.94 136 GLU B C 1
ATOM 3588 O O . GLU B 1 136 ? -7.1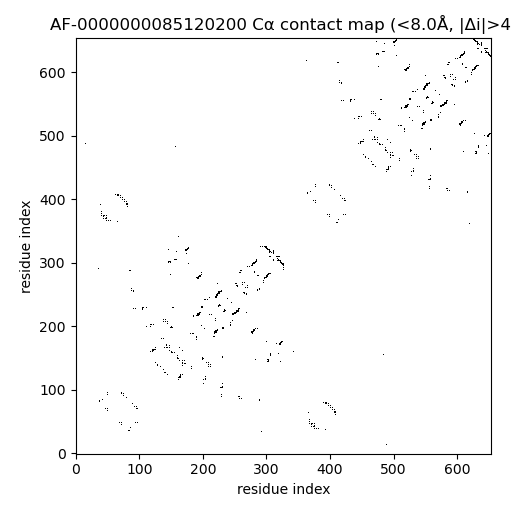25 33.281 -6.137 1 97.94 136 GLU B O 1
ATOM 3593 N N . ARG B 1 137 ? -6.918 35.531 -5.641 1 98.38 137 ARG B N 1
ATOM 3594 C CA . ARG B 1 137 ? -5.555 35.375 -5.137 1 98.38 137 ARG B CA 1
ATOM 3595 C C . ARG B 1 137 ? -5.531 34.5 -3.887 1 98.38 137 ARG B C 1
ATOM 3597 O O . ARG B 1 137 ? -4.699 33.594 -3.771 1 98.38 137 ARG B O 1
ATOM 3604 N N . PHE B 1 138 ? -6.5 34.719 -3.002 1 98.62 138 PHE B N 1
ATOM 3605 C CA . PHE B 1 138 ? -6.602 33.969 -1.759 1 98.62 138 PHE B CA 1
ATOM 3606 C C . PHE B 1 138 ? -6.828 32.469 -2.041 1 98.62 138 PHE B C 1
ATOM 3608 O O . PHE B 1 138 ? -6.121 31.625 -1.505 1 98.62 138 PHE B O 1
ATOM 3615 N N . HIS B 1 139 ? -7.758 32.219 -2.93 1 98.44 139 HIS B N 1
ATOM 3616 C CA . HIS B 1 139 ? -8.117 30.828 -3.246 1 98.44 139 HIS B CA 1
ATOM 3617 C C . HIS B 1 139 ? -6.969 30.109 -3.941 1 98.44 139 HIS B C 1
ATOM 3619 O O . HIS B 1 139 ? -6.734 28.922 -3.688 1 98.44 139 HIS B O 1
ATOM 3625 N N . PHE B 1 140 ? -6.316 30.781 -4.789 1 98.75 140 PHE B N 1
ATOM 3626 C CA . PHE B 1 140 ? -5.188 30.172 -5.488 1 98.75 140 PHE B CA 1
ATOM 3627 C C . PHE B 1 140 ? -4.062 29.844 -4.512 1 98.75 140 PHE B C 1
ATOM 3629 O O . PHE B 1 140 ? -3.449 28.781 -4.598 1 98.75 140 PHE B O 1
ATOM 3636 N N . ALA B 1 141 ? -3.758 30.75 -3.572 1 98.88 141 ALA B N 1
ATOM 3637 C CA . ALA B 1 141 ? -2.734 30.516 -2.557 1 98.88 141 ALA B CA 1
ATOM 3638 C C . ALA B 1 141 ? -3.111 29.328 -1.66 1 98.88 141 ALA B C 1
ATOM 3640 O O . ALA B 1 141 ? -2.252 28.531 -1.276 1 98.88 141 ALA B O 1
ATOM 3641 N N . LEU B 1 142 ? -4.414 29.281 -1.312 1 98.88 142 LEU B N 1
ATOM 3642 C CA . LEU B 1 142 ? -4.91 28.156 -0.527 1 98.88 142 LEU B CA 1
ATOM 3643 C C . LEU B 1 142 ? -4.695 26.844 -1.267 1 98.88 142 LEU B C 1
ATOM 3645 O O . LEU B 1 142 ? -4.207 25.875 -0.686 1 98.88 142 LEU B O 1
ATOM 3649 N N . LYS B 1 143 ? -5.012 26.828 -2.527 1 98.88 143 LYS B N 1
ATOM 3650 C CA . LYS B 1 143 ? -4.789 25.641 -3.35 1 98.88 143 LYS B CA 1
ATOM 3651 C C . LYS B 1 143 ? -3.312 25.25 -3.377 1 98.88 143 LYS B C 1
ATOM 3653 O O . LYS B 1 143 ? -2.973 24.062 -3.33 1 98.88 143 LYS B O 1
ATOM 3658 N N . ALA B 1 144 ? -2.5 26.25 -3.49 1 98.88 144 ALA B N 1
ATOM 3659 C CA . ALA B 1 144 ? -1.062 26 -3.508 1 98.88 144 ALA B CA 1
ATOM 3660 C C . ALA B 1 144 ? -0.605 25.328 -2.211 1 98.88 144 ALA B C 1
ATOM 3662 O O . ALA B 1 144 ? 0.18 24.391 -2.234 1 98.88 144 ALA B O 1
ATOM 3663 N N . ALA B 1 145 ? -1.076 25.875 -1.117 1 98.88 145 ALA B N 1
ATOM 3664 C CA . ALA B 1 145 ? -0.72 25.312 0.179 1 98.88 145 ALA B CA 1
ATOM 3665 C C . ALA B 1 145 ? -1.188 23.859 0.287 1 98.88 145 ALA B C 1
ATOM 3667 O O . ALA B 1 145 ? -0.464 23 0.797 1 98.88 145 ALA B O 1
ATOM 3668 N N . VAL B 1 146 ? -2.379 23.562 -0.176 1 98.88 146 VAL B N 1
ATOM 3669 C CA . VAL B 1 146 ? -2.895 22.203 -0.156 1 98.88 146 VAL B CA 1
ATOM 3670 C C . VAL B 1 146 ? -2.057 21.312 -1.075 1 98.88 146 VAL B C 1
ATOM 3672 O O . VAL B 1 146 ? -1.693 20.188 -0.708 1 98.88 146 VAL B O 1
ATOM 3675 N N . ALA B 1 147 ? -1.731 21.844 -2.248 1 98.62 147 ALA B N 1
ATOM 3676 C CA . ALA B 1 147 ? -0.971 21.109 -3.256 1 98.62 147 ALA B CA 1
ATOM 3677 C C . ALA B 1 147 ? 0.388 20.672 -2.711 1 98.62 147 ALA B C 1
ATOM 3679 O O . ALA B 1 147 ? 0.896 19.609 -3.064 1 98.62 147 ALA B O 1
ATOM 3680 N N . GLY B 1 148 ? 0.972 21.5 -1.864 1 98.56 148 GLY B N 1
ATOM 3681 C CA . GLY B 1 148 ? 2.271 21.172 -1.294 1 98.56 148 GLY B CA 1
ATOM 3682 C C . GLY B 1 148 ? 2.281 19.859 -0.54 1 98.56 148 GLY B C 1
ATOM 3683 O O . GLY B 1 148 ? 3.311 19.188 -0.473 1 98.56 148 GLY B O 1
ATOM 3684 N N . ASN B 1 149 ? 1.132 19.5 -0.026 1 98 149 ASN B N 1
ATOM 3685 C CA . ASN B 1 149 ? 1.045 18.281 0.775 1 98 149 ASN B CA 1
ATOM 3686 C C . ASN B 1 149 ? 1.23 17.031 -0.081 1 98 149 ASN B C 1
ATOM 3688 O O . ASN B 1 149 ? 1.501 15.953 0.443 1 98 149 ASN B O 1
ATOM 3692 N N . ALA B 1 150 ? 1.14 17.125 -1.351 1 97.12 150 ALA B N 1
ATOM 3693 C CA . ALA B 1 150 ? 1.409 16.016 -2.26 1 97.12 150 ALA B CA 1
ATOM 3694 C C . ALA B 1 150 ? 2.877 15.602 -2.199 1 97.12 150 ALA B C 1
ATOM 3696 O O . ALA B 1 150 ? 3.244 14.531 -2.686 1 97.12 150 ALA B O 1
ATOM 3697 N N . LEU B 1 151 ? 3.684 16.375 -1.581 1 96.19 151 LEU B N 1
ATOM 3698 C CA . LEU B 1 151 ? 5.113 16.109 -1.491 1 96.19 151 LEU B CA 1
ATOM 3699 C C . LEU B 1 151 ? 5.43 15.227 -0.285 1 96.19 151 LEU B C 1
ATOM 3701 O O . LEU B 1 151 ? 6.582 14.844 -0.077 1 96.19 151 LEU B O 1
ATOM 3705 N N . ASP B 1 152 ? 4.477 14.945 0.516 1 92.19 152 ASP B N 1
ATOM 3706 C CA . ASP B 1 152 ? 4.734 14.07 1.658 1 92.19 152 ASP B CA 1
ATOM 3707 C C . ASP B 1 152 ? 5.438 12.789 1.225 1 92.19 152 ASP B C 1
ATOM 3709 O O . ASP B 1 152 ? 4.875 11.992 0.477 1 92.19 152 ASP B O 1
ATOM 3713 N N . LEU B 1 153 ? 6.605 12.617 1.728 1 92 153 LEU B N 1
ATOM 3714 C CA . LEU B 1 153 ? 7.492 11.547 1.279 1 92 153 LEU B CA 1
ATOM 3715 C C . LEU B 1 153 ? 7.242 10.266 2.064 1 92 153 LEU B C 1
ATOM 3717 O O . LEU B 1 153 ? 7.781 9.211 1.728 1 92 153 LEU B O 1
ATOM 3721 N N . ALA B 1 154 ? 6.473 10.305 3.047 1 88.56 154 ALA B N 1
ATOM 3722 C CA . ALA B 1 154 ? 6.309 9.164 3.949 1 88.56 154 ALA B CA 1
ATOM 3723 C C . ALA B 1 154 ? 4.973 8.461 3.707 1 88.56 154 ALA B C 1
ATOM 3725 O O . ALA B 1 154 ? 4.559 7.617 4.5 1 88.56 154 ALA B O 1
ATOM 3726 N N . ARG B 1 155 ? 4.355 8.672 2.59 1 84.94 155 ARG B N 1
ATOM 3727 C CA . ARG B 1 155 ? 3.045 8.078 2.326 1 84.94 155 ARG B CA 1
ATOM 3728 C C . ARG B 1 155 ? 3.182 6.684 1.735 1 84.94 155 ARG B C 1
ATOM 3730 O O . ARG B 1 155 ? 3.963 6.469 0.807 1 84.94 155 ARG B O 1
ATOM 3737 N N . PRO B 1 156 ? 2.305 5.844 2.188 1 73.69 156 PRO B N 1
ATOM 3738 C CA . PRO B 1 156 ? 2.449 4.469 1.709 1 73.69 156 PRO B CA 1
ATOM 3739 C C . PRO B 1 156 ? 1.76 4.234 0.366 1 73.69 156 PRO B C 1
ATOM 3741 O O . PRO B 1 156 ? 2.146 3.334 -0.382 1 73.69 156 PRO B O 1
ATOM 3744 N N . TYR B 1 157 ? 0.792 4.98 0.01 1 72.31 157 TYR B N 1
ATOM 3745 C CA . TYR B 1 157 ? -0.059 4.578 -1.104 1 72.31 157 TYR B CA 1
ATOM 3746 C C . TYR B 1 157 ? 0.031 5.578 -2.25 1 72.31 157 TYR B C 1
ATOM 3748 O O . TYR B 1 157 ? -0.501 5.336 -3.336 1 72.31 157 TYR B O 1
ATOM 3756 N N . LEU B 1 158 ? 0.61 6.738 -1.961 1 77.5 158 LEU B N 1
ATOM 3757 C CA . LEU B 1 158 ? 0.651 7.773 -2.986 1 77.5 158 LEU B CA 1
ATOM 3758 C C . LEU B 1 158 ? 2.082 8.242 -3.232 1 77.5 158 LEU B C 1
ATOM 3760 O O . LEU B 1 158 ? 2.791 8.609 -2.295 1 77.5 158 LEU B O 1
ATOM 3764 N N . ASP B 1 159 ? 2.408 8.18 -4.457 1 85.38 159 ASP B N 1
ATOM 3765 C CA . ASP B 1 159 ? 3.721 8.719 -4.797 1 85.38 159 ASP B CA 1
ATOM 3766 C C . ASP B 1 159 ? 3.744 10.234 -4.652 1 85.38 159 ASP B C 1
ATOM 3768 O O . ASP B 1 159 ? 2.764 10.914 -4.98 1 85.38 159 ASP B O 1
ATOM 3772 N N . PRO B 1 160 ? 4.871 10.75 -4.168 1 91.06 160 PRO B N 1
ATOM 3773 C CA . PRO B 1 160 ? 4.992 12.203 -4.09 1 91.06 160 PRO B CA 1
ATOM 3774 C C . PRO B 1 160 ? 4.918 12.875 -5.457 1 91.06 160 PRO B C 1
ATOM 3776 O O . PRO B 1 160 ? 5.305 12.281 -6.465 1 91.06 160 PRO B O 1
ATOM 3779 N N . TYR B 1 161 ? 4.414 14.125 -5.355 1 93.69 161 TYR B N 1
ATOM 3780 C CA . TYR B 1 161 ? 4.215 14.891 -6.582 1 93.69 161 TYR B CA 1
ATOM 3781 C C . TYR B 1 161 ? 4.547 16.359 -6.367 1 93.69 161 TYR B C 1
ATOM 3783 O O . TYR B 1 161 ? 4.203 16.938 -5.332 1 93.69 161 TYR B O 1
ATOM 3791 N N . ILE B 1 162 ? 5.254 16.922 -7.363 1 97.69 162 ILE B N 1
ATOM 3792 C CA . ILE B 1 162 ? 5.574 18.344 -7.336 1 97.69 162 ILE B CA 1
ATOM 3793 C C . ILE B 1 162 ? 4.598 19.109 -8.227 1 97.69 162 ILE B C 1
ATOM 3795 O O . ILE B 1 162 ? 4.602 18.938 -9.453 1 97.69 162 ILE B O 1
ATOM 3799 N N . HIS B 1 163 ? 3.857 19.953 -7.66 1 98.19 163 HIS B N 1
ATOM 3800 C CA . HIS B 1 163 ? 2.9 20.766 -8.406 1 98.19 163 HIS B CA 1
ATOM 3801 C C . HIS B 1 163 ? 3.518 22.094 -8.836 1 98.19 163 HIS B C 1
ATOM 3803 O O . HIS B 1 163 ? 4.188 22.75 -8.039 1 98.19 163 HIS B O 1
ATOM 3809 N N . ASP B 1 164 ? 3.312 22.406 -10.062 1 98.44 164 ASP B N 1
ATOM 3810 C CA . ASP B 1 164 ? 3.631 23.75 -10.531 1 98.44 164 ASP B CA 1
ATOM 3811 C C . ASP B 1 164 ? 2.365 24.594 -10.68 1 98.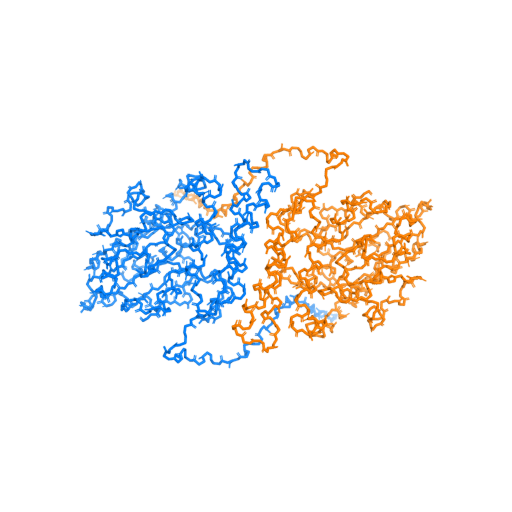44 164 ASP B C 1
ATOM 3813 O O . ASP B 1 164 ? 1.29 24.203 -10.227 1 98.44 164 ASP B O 1
ATOM 3817 N N . ALA B 1 165 ? 2.549 25.828 -11.25 1 98.56 165 ALA B N 1
ATOM 3818 C CA . ALA B 1 165 ? 1.424 26.75 -11.359 1 98.56 165 ALA B CA 1
ATOM 3819 C C . ALA B 1 165 ? 0.289 26.141 -12.18 1 98.56 165 ALA B C 1
ATOM 3821 O O . ALA B 1 165 ? -0.884 26.281 -11.828 1 98.56 165 ALA B O 1
ATOM 3822 N N . THR B 1 166 ? 0.639 25.5 -13.242 1 98.12 166 THR B N 1
ATOM 3823 C CA . THR B 1 166 ? -0.354 24.906 -14.133 1 98.12 166 THR B CA 1
ATOM 3824 C C . THR B 1 166 ? -1.132 23.797 -13.406 1 98.12 166 THR B C 1
ATOM 3826 O O . THR B 1 166 ? -2.363 23.766 -13.453 1 98.12 166 THR B O 1
ATOM 3829 N N . SER B 1 167 ? -0.46 22.953 -12.758 1 98.12 167 SER B N 1
ATOM 3830 C CA . SER B 1 167 ? -1.129 21.859 -12.078 1 98.12 167 SER B CA 1
ATOM 3831 C C . SER B 1 167 ? -1.918 22.344 -10.867 1 98.12 167 SER B C 1
ATOM 3833 O O . SER B 1 167 ? -2.988 21.812 -10.562 1 98.12 167 SER B O 1
ATOM 3835 N N . VAL B 1 168 ? -1.443 23.359 -10.133 1 98.5 168 VAL B N 1
ATOM 3836 C CA . VAL B 1 168 ? -2.186 23.938 -9.016 1 98.5 168 VAL B CA 1
ATOM 3837 C C . VAL B 1 168 ? -3.508 24.516 -9.523 1 98.5 168 VAL B C 1
ATOM 3839 O O . VAL B 1 168 ? -4.543 24.359 -8.867 1 98.5 168 VAL B O 1
ATOM 3842 N N . SER B 1 169 ? -3.463 25.109 -10.664 1 98.06 169 SER B N 1
ATOM 3843 C CA . SER B 1 169 ? -4.66 25.719 -11.234 1 98.06 169 SER B CA 1
ATOM 3844 C C . SER B 1 169 ? -5.727 24.656 -11.516 1 98.06 169 SER B C 1
ATOM 3846 O O . SER B 1 169 ? -6.922 24.969 -11.492 1 98.06 169 SER B O 1
ATOM 3848 N N . ARG B 1 170 ? -5.32 23.469 -11.75 1 97.5 170 ARG B N 1
ATOM 3849 C CA . ARG B 1 170 ? -6.234 22.406 -12.141 1 97.5 170 ARG B CA 1
ATOM 3850 C C . ARG B 1 170 ? -6.766 21.656 -10.914 1 97.5 170 ARG B C 1
ATOM 3852 O O . ARG B 1 170 ? -7.723 20.891 -11.023 1 97.5 170 ARG B O 1
ATOM 3859 N N . ILE B 1 171 ? -6.207 21.984 -9.758 1 97.62 171 ILE B N 1
ATOM 3860 C CA . ILE B 1 171 ? -6.641 21.312 -8.539 1 97.62 171 ILE B CA 1
ATOM 3861 C C . ILE B 1 171 ? -8.055 21.75 -8.172 1 97.62 171 ILE B C 1
ATOM 3863 O O . ILE B 1 171 ? -8.352 22.953 -8.164 1 97.62 171 ILE B O 1
ATOM 3867 N N . GLU B 1 172 ? -8.875 20.766 -7.961 1 97.62 172 GLU B N 1
ATOM 3868 C CA . GLU B 1 172 ? -10.195 20.984 -7.379 1 97.62 172 GLU B CA 1
ATOM 3869 C C . GLU B 1 172 ? -10.234 20.547 -5.918 1 97.62 172 GLU B C 1
ATOM 3871 O O . GLU B 1 172 ? -10 19.375 -5.605 1 97.62 172 GLU B O 1
ATOM 3876 N N . LEU B 1 173 ? -10.477 21.531 -5.066 1 98.44 173 LEU B N 1
ATOM 3877 C CA . LEU B 1 173 ? -10.664 21.188 -3.664 1 98.44 173 LEU B CA 1
ATOM 3878 C C . LEU B 1 173 ? -12.031 20.562 -3.439 1 98.44 173 LEU B C 1
ATOM 3880 O O . LEU B 1 173 ? -13.047 21.25 -3.432 1 98.44 173 LEU B O 1
ATOM 3884 N N . ARG B 1 174 ? -12.016 19.266 -3.107 1 98.25 174 ARG B N 1
ATOM 3885 C CA . ARG B 1 174 ? -13.273 18.547 -2.963 1 98.25 174 ARG B CA 1
ATOM 3886 C C . ARG B 1 174 ? -14.047 19.031 -1.738 1 98.25 174 ARG B C 1
ATOM 3888 O O . ARG B 1 174 ? -15.273 18.984 -1.721 1 98.25 174 ARG B O 1
ATOM 3895 N N . ARG B 1 175 ? -13.406 19.391 -0.731 1 98 175 ARG B N 1
ATOM 3896 C CA . ARG B 1 175 ? -13.891 20.141 0.421 1 98 175 ARG B CA 1
ATOM 3897 C C . ARG B 1 175 ? -13.047 21.391 0.657 1 98 175 ARG B C 1
ATOM 3899 O O . ARG B 1 175 ? -11.812 21.312 0.665 1 98 175 ARG B O 1
ATOM 3906 N N . ASN B 1 176 ? -13.703 22.516 0.808 1 98.31 176 ASN B N 1
ATOM 3907 C CA . ASN B 1 176 ? -12.977 23.781 0.822 1 98.31 176 ASN B CA 1
ATOM 3908 C C . ASN B 1 176 ? -13.508 24.719 1.894 1 98.31 176 ASN B C 1
ATOM 3910 O O . ASN B 1 176 ? -13.719 25.906 1.632 1 98.31 176 ASN B O 1
ATOM 3914 N N . GLU B 1 177 ? -13.734 24.297 3.039 1 98.06 177 GLU B N 1
ATOM 3915 C CA . GLU B 1 177 ? -14.266 25.094 4.145 1 98.06 177 GLU B CA 1
ATOM 3916 C C . GLU B 1 177 ? -13.297 26.203 4.543 1 98.06 177 GLU B C 1
ATOM 3918 O O . GLU B 1 177 ? -13.711 27.25 5.047 1 98.06 177 GLU B O 1
ATOM 3923 N N . ALA B 1 178 ? -12.031 26 4.305 1 97.88 178 ALA B N 1
ATOM 3924 C CA . ALA B 1 178 ? -11.031 27 4.676 1 97.88 178 ALA B CA 1
ATOM 3925 C C . ALA B 1 178 ? -11.227 28.297 3.887 1 97.88 178 ALA B C 1
ATOM 3927 O O . ALA B 1 178 ? -10.68 29.344 4.254 1 97.88 178 ALA B O 1
ATOM 3928 N N . ALA B 1 179 ? -11.938 28.266 2.787 1 97 179 ALA B N 1
ATOM 3929 C CA . ALA B 1 179 ? -12.211 29.469 1.989 1 97 179 ALA B CA 1
ATOM 3930 C C . ALA B 1 179 ? -12.906 30.531 2.824 1 97 179 ALA B C 1
ATOM 3932 O O . ALA B 1 179 ? -12.781 31.734 2.545 1 97 179 ALA B O 1
ATOM 3933 N N . GLU B 1 180 ? -13.578 30.125 3.838 1 98.12 180 GLU B N 1
ATOM 3934 C CA . GLU B 1 180 ? -14.305 31.078 4.672 1 98.12 180 GLU B CA 1
ATOM 3935 C C . GLU B 1 180 ? -13.344 32 5.41 1 98.12 180 GLU B C 1
ATOM 3937 O O . GLU B 1 180 ? -13.742 33.062 5.887 1 98.12 180 GLU B O 1
ATOM 3942 N N . LEU B 1 181 ? -12.109 31.641 5.539 1 98.25 181 LEU B N 1
ATOM 3943 C CA . LEU B 1 181 ? -11.117 32.438 6.254 1 98.25 181 LEU B CA 1
ATOM 3944 C C . LEU B 1 181 ? -10.984 33.812 5.648 1 98.25 181 LEU B C 1
ATOM 3946 O O . LEU B 1 181 ? -10.727 34.781 6.363 1 98.25 181 LEU B O 1
ATOM 3950 N N . TYR B 1 182 ? -11.133 33.906 4.305 1 98.31 182 TYR B N 1
ATOM 3951 C CA . TYR B 1 182 ? -11.039 35.188 3.65 1 98.31 182 TYR B CA 1
ATOM 3952 C C . TYR B 1 182 ? -12.016 36.188 4.27 1 98.31 182 TYR B C 1
ATOM 3954 O O . TYR B 1 182 ? -11.617 37.281 4.676 1 98.31 182 TYR B O 1
ATOM 3962 N N . ASN B 1 183 ? -13.242 35.781 4.324 1 98.12 183 ASN B N 1
ATOM 3963 C CA . ASN B 1 183 ? -14.273 36.656 4.883 1 98.12 183 ASN B CA 1
ATOM 3964 C C . ASN B 1 183 ? -14.062 36.875 6.375 1 98.12 183 ASN B C 1
ATOM 3966 O O . ASN B 1 183 ? -14.312 37.969 6.879 1 98.12 183 ASN B O 1
ATOM 3970 N N . LEU B 1 184 ? -13.672 35.906 7.105 1 98.31 184 LEU B N 1
ATOM 3971 C CA . LEU B 1 184 ? -13.461 36 8.547 1 98.31 184 LEU B CA 1
ATOM 3972 C C . LEU B 1 184 ? -12.352 37 8.852 1 98.31 184 LEU B C 1
ATOM 3974 O O . LEU B 1 184 ? -12.445 37.781 9.828 1 98.31 184 LEU B O 1
ATOM 3978 N N . LEU B 1 185 ? -11.336 37 8.031 1 98.19 185 LEU B N 1
ATOM 3979 C CA . LEU B 1 185 ? -10.234 37.938 8.188 1 98.19 185 LEU B CA 1
ATOM 3980 C C . LEU B 1 185 ? -10.719 39.375 7.969 1 98.19 185 LEU B C 1
ATOM 3982 O O . LEU B 1 185 ? -10.438 40.25 8.781 1 98.19 185 LEU B O 1
ATOM 3986 N N . HIS B 1 186 ? -11.477 39.594 6.973 1 97.81 186 HIS B N 1
ATOM 3987 C CA . HIS B 1 186 ? -11.93 40.938 6.613 1 97.81 186 HIS B CA 1
ATOM 3988 C C . HIS B 1 186 ? -13 41.406 7.578 1 97.81 186 HIS B C 1
AT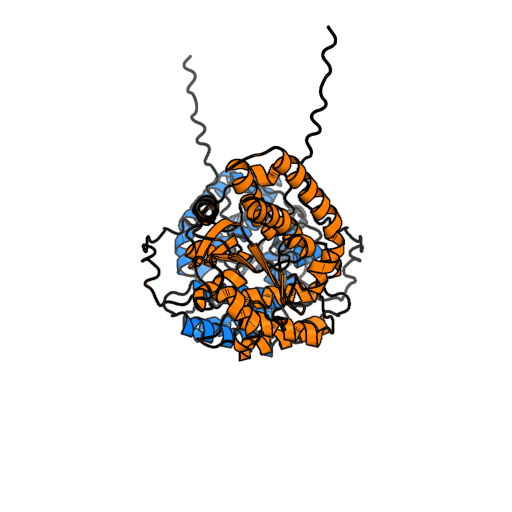OM 3990 O O . HIS B 1 186 ? -13.164 42.625 7.762 1 97.81 186 HIS B O 1
ATOM 3996 N N . ALA B 1 187 ? -13.656 40.469 8.211 1 98 187 ALA B N 1
ATOM 3997 C CA . ALA B 1 187 ? -14.672 40.844 9.203 1 98 187 ALA B CA 1
ATOM 3998 C C . ALA B 1 187 ? -14.047 41.062 10.57 1 98 187 ALA B C 1
ATOM 4000 O O . ALA B 1 187 ? -14.734 41.469 11.516 1 98 187 ALA B O 1
ATOM 4001 N N . GLY B 1 188 ? -12.773 40.781 10.734 1 97.19 188 GLY B N 1
ATOM 4002 C CA . GLY B 1 188 ? -12.086 40.969 12 1 97.19 188 GLY B CA 1
ATOM 4003 C C . GLY B 1 188 ? -12.375 39.875 13.008 1 97.19 188 GLY B C 1
ATOM 4004 O O . GLY B 1 188 ? -12.125 40.031 14.203 1 97.19 188 GLY B O 1
ATOM 4005 N N . LYS B 1 189 ? -12.859 38.812 12.586 1 97.75 189 LYS B N 1
ATOM 4006 C CA . LYS B 1 189 ? -13.195 37.688 13.453 1 97.75 189 LYS B CA 1
ATOM 4007 C C . LYS B 1 189 ? -11.984 36.781 13.68 1 97.75 189 LYS B C 1
ATOM 4009 O O . LYS B 1 189 ? -11.945 36.031 14.656 1 97.75 189 LYS B O 1
ATOM 4014 N N . VAL B 1 190 ? -11.094 36.812 12.766 1 98.19 190 VAL B N 1
ATOM 4015 C CA . VAL B 1 190 ? -9.828 36.094 12.859 1 98.19 190 VAL B CA 1
ATOM 4016 C C . VAL B 1 190 ? -8.672 37.094 12.711 1 98.19 190 VAL B C 1
ATOM 4018 O O . VAL B 1 190 ? -8.586 37.812 11.711 1 98.19 190 VAL B O 1
ATOM 4021 N N . ASN B 1 191 ? -7.82 37.125 13.633 1 98.31 191 ASN B N 1
ATOM 4022 C CA . ASN B 1 191 ? -6.68 38.031 13.609 1 98.31 191 ASN B CA 1
ATOM 4023 C C . ASN B 1 191 ? -5.359 37.281 13.75 1 98.31 191 ASN B C 1
ATOM 4025 O O . ASN B 1 191 ? -4.367 37.625 13.109 1 98.31 191 ASN B O 1
ATOM 4029 N N . VAL B 1 192 ? -5.371 36.281 14.633 1 98.75 192 VAL B N 1
ATOM 4030 C CA . VAL B 1 192 ? -4.184 35.469 14.883 1 98.75 192 VAL B CA 1
ATOM 4031 C C . VAL B 1 192 ? -4.422 34.031 14.406 1 98.75 192 VAL B C 1
ATOM 4033 O O . VAL B 1 192 ? -5.395 33.406 14.82 1 98.75 192 VAL B O 1
ATOM 4036 N N . ILE B 1 193 ? -3.555 33.562 13.555 1 98.88 193 ILE B N 1
ATOM 4037 C CA . ILE B 1 193 ? -3.645 32.188 13.023 1 98.88 193 ILE B CA 1
ATOM 4038 C C . ILE B 1 193 ? -2.4 31.406 13.414 1 98.88 193 ILE B C 1
ATOM 4040 O O . ILE B 1 193 ? -1.273 31.859 13.188 1 98.88 193 ILE B O 1
ATOM 4044 N N . ALA B 1 194 ? -2.562 30.297 14.109 1 98.94 194 ALA B N 1
ATOM 4045 C CA . ALA B 1 194 ? -1.487 29.328 14.281 1 98.94 194 ALA B CA 1
ATOM 4046 C C . ALA B 1 194 ? -1.378 28.406 13.07 1 98.94 194 ALA B C 1
ATOM 4048 O O . ALA B 1 194 ? -2.375 27.828 12.633 1 98.94 194 ALA B O 1
ATOM 4049 N N . TYR B 1 195 ? -0.234 28.312 12.492 1 98.94 195 TYR B N 1
ATOM 4050 C CA . TYR B 1 195 ? 0.038 27.484 11.32 1 98.94 195 TYR B CA 1
ATOM 4051 C C . TYR B 1 195 ? 0.918 26.297 11.68 1 98.94 195 TYR B C 1
ATOM 4053 O O . TYR B 1 195 ? 2.117 26.453 11.922 1 98.94 195 TYR B O 1
ATOM 4061 N N . VAL B 1 196 ? 0.368 25.078 11.711 1 98.88 196 VAL B N 1
ATOM 4062 C CA . VAL B 1 196 ? 1.072 23.859 12.086 1 98.88 196 VAL B CA 1
ATOM 4063 C C . VAL B 1 196 ? 1.654 23.203 10.844 1 98.88 196 VAL B C 1
ATOM 4065 O O . VAL B 1 196 ? 0.912 22.703 9.992 1 98.88 196 VAL B O 1
ATOM 4068 N N . PHE B 1 197 ? 2.957 23.156 10.805 1 98.81 197 PHE B N 1
ATOM 4069 C CA . PHE B 1 197 ? 3.654 22.656 9.625 1 98.81 197 PHE B CA 1
ATOM 4070 C C . PHE B 1 197 ? 3.693 21.141 9.617 1 98.81 197 PHE B C 1
ATOM 4072 O O . PHE B 1 197 ? 3.586 20.5 10.672 1 98.81 197 PHE B O 1
ATOM 4079 N N . ASP B 1 198 ? 3.84 20.562 8.445 1 98.12 198 ASP B N 1
ATOM 4080 C CA . ASP B 1 198 ? 4.008 19.125 8.219 1 98.12 198 ASP B CA 1
ATOM 4081 C C . ASP B 1 198 ? 5.336 18.828 7.523 1 98.12 198 ASP B C 1
ATOM 4083 O O . ASP B 1 198 ? 6.402 18.969 8.125 1 98.12 198 ASP B O 1
ATOM 4087 N N . SER B 1 199 ? 5.383 18.609 6.191 1 97.31 199 SER B N 1
ATOM 4088 C CA . SER B 1 199 ? 6.613 18.25 5.492 1 97.31 199 SER B CA 1
ATOM 4089 C C . SER B 1 199 ? 7.492 19.469 5.266 1 97.31 199 SER B C 1
ATOM 4091 O O . SER B 1 199 ? 6.988 20.562 5.012 1 97.31 199 SER B O 1
ATOM 4093 N N . SER B 1 200 ? 8.742 19.266 5.277 1 97.62 200 SER B N 1
ATOM 4094 C CA . SER B 1 200 ? 9.703 20.359 5.16 1 97.62 200 SER B CA 1
ATOM 4095 C C . SER B 1 200 ? 9.578 21.062 3.816 1 97.62 200 SER B C 1
ATOM 4097 O O . SER B 1 200 ? 9.453 22.281 3.762 1 97.62 200 SER B O 1
ATOM 4099 N N . LEU B 1 201 ? 9.617 20.312 2.729 1 98.19 201 LEU B N 1
ATOM 4100 C CA . LEU B 1 201 ? 9.57 20.922 1.411 1 98.19 201 LEU B CA 1
ATOM 4101 C C . LEU B 1 201 ? 8.188 21.5 1.121 1 98.19 201 LEU B C 1
ATOM 4103 O O . LEU B 1 201 ? 8.047 22.453 0.367 1 98.19 201 LEU B O 1
ATOM 4107 N N . GLU B 1 202 ? 7.199 20.906 1.713 1 98.56 202 GLU B N 1
ATOM 4108 C CA . GLU B 1 202 ? 5.844 21.438 1.654 1 98.56 202 GLU B CA 1
ATOM 4109 C C . GLU B 1 202 ? 5.789 22.859 2.184 1 98.56 202 GLU B C 1
ATOM 4111 O O . GLU B 1 202 ? 5.027 23.688 1.677 1 98.56 202 GLU B O 1
ATOM 4116 N N . ALA B 1 203 ? 6.598 23.172 3.117 1 98.81 203 ALA B N 1
ATOM 4117 C CA . ALA B 1 203 ? 6.609 24.484 3.768 1 98.81 203 ALA B CA 1
ATOM 4118 C C . ALA B 1 203 ? 6.91 25.594 2.762 1 98.81 203 ALA B C 1
ATOM 4120 O O . ALA B 1 203 ? 6.504 26.75 2.953 1 98.81 203 ALA B O 1
ATOM 4121 N N . LEU B 1 204 ? 7.617 25.266 1.697 1 98.88 204 LEU B N 1
ATOM 4122 C CA . LEU B 1 204 ? 7.883 26.25 0.653 1 98.88 204 LEU B CA 1
ATOM 4123 C C . LEU B 1 204 ? 6.586 26.672 -0.03 1 98.88 204 LEU B C 1
ATOM 4125 O O . LEU B 1 204 ? 6.395 27.859 -0.327 1 98.88 204 LEU B O 1
ATOM 4129 N N . TYR B 1 205 ? 5.695 25.734 -0.277 1 98.88 205 TYR B N 1
ATOM 4130 C CA . TYR B 1 205 ? 4.371 26.062 -0.798 1 98.88 205 TYR B CA 1
ATOM 4131 C C . TYR B 1 205 ? 3.578 26.891 0.202 1 98.88 205 TYR B C 1
ATOM 4133 O O . TYR B 1 205 ? 2.871 27.828 -0.182 1 98.88 205 TYR B O 1
ATOM 4141 N N . ASP B 1 206 ? 3.73 26.547 1.442 1 98.94 206 ASP B N 1
ATOM 4142 C CA . ASP B 1 206 ? 2.973 27.188 2.512 1 98.94 206 ASP B CA 1
ATOM 4143 C C . ASP B 1 206 ? 3.297 28.672 2.596 1 98.94 206 ASP B C 1
ATOM 4145 O O . ASP B 1 206 ? 2.445 29.484 2.98 1 98.94 206 ASP B O 1
ATOM 4149 N N . THR B 1 207 ? 4.531 29.062 2.242 1 98.88 207 THR B N 1
ATOM 4150 C CA . THR B 1 207 ? 4.918 30.469 2.328 1 98.88 207 THR B CA 1
ATOM 4151 C C . THR B 1 207 ? 3.99 31.344 1.487 1 98.88 207 THR B C 1
ATOM 4153 O O . THR B 1 207 ? 3.688 32.469 1.861 1 98.88 207 THR B O 1
ATOM 4156 N N . LEU B 1 208 ? 3.525 30.828 0.4 1 98.94 208 LEU B N 1
ATOM 4157 C CA . LEU B 1 208 ? 2.66 31.594 -0.496 1 98.94 208 LEU B CA 1
ATOM 4158 C C . LEU B 1 208 ? 1.328 31.906 0.177 1 98.94 208 LEU B C 1
ATOM 4160 O O . LEU B 1 208 ? 0.835 33.031 0.085 1 98.94 208 LEU B O 1
ATOM 4164 N N . PHE B 1 209 ? 0.761 30.922 0.814 1 98.94 209 PHE B N 1
ATOM 4165 C CA . PHE B 1 209 ? -0.513 31.141 1.49 1 98.94 209 PHE B CA 1
ATOM 4166 C C . PHE B 1 209 ? -0.328 32 2.736 1 98.94 209 PHE B C 1
ATOM 4168 O O . PHE B 1 209 ? -1.157 32.875 3.033 1 98.94 209 PHE B O 1
ATOM 4175 N N . ILE B 1 210 ? 0.72 31.766 3.486 1 98.94 210 ILE B N 1
ATOM 4176 C CA . ILE B 1 210 ? 1.036 32.562 4.668 1 98.94 210 ILE B CA 1
ATOM 4177 C C . ILE B 1 210 ? 1.147 34.031 4.285 1 98.94 210 ILE B C 1
ATOM 4179 O O . ILE B 1 210 ? 0.593 34.906 4.961 1 98.94 210 ILE B O 1
ATOM 4183 N N . LYS B 1 211 ? 1.861 34.312 3.201 1 98.75 211 LYS B N 1
ATOM 4184 C CA . LYS B 1 211 ? 1.991 35.656 2.697 1 98.75 211 LYS B CA 1
ATOM 4185 C C . LYS B 1 211 ? 0.623 36.281 2.445 1 98.75 211 LYS B C 1
ATOM 4187 O O . LYS B 1 211 ? 0.366 37.438 2.863 1 98.75 211 LYS B O 1
ATOM 4192 N N . VAL B 1 212 ? -0.184 35.562 1.79 1 98.81 212 VAL B N 1
ATOM 4193 C CA . VAL B 1 212 ? -1.508 36.094 1.437 1 98.81 212 VAL B CA 1
ATOM 4194 C C . VAL B 1 212 ? -2.336 36.281 2.703 1 98.81 212 VAL B C 1
ATOM 4196 O O . VAL B 1 212 ? -3.07 37.281 2.816 1 98.81 212 VAL B O 1
ATOM 4199 N N . LEU B 1 213 ? -2.279 35.375 3.674 1 98.81 213 LEU B N 1
ATOM 4200 C CA . LEU B 1 213 ? -2.965 35.531 4.953 1 98.81 213 LEU B CA 1
ATOM 4201 C C . LEU B 1 213 ? -2.549 36.812 5.633 1 98.81 213 LEU B C 1
ATOM 4203 O O . LEU B 1 213 ? -3.398 37.594 6.09 1 98.81 213 LEU B O 1
ATOM 4207 N N . ARG B 1 214 ? -1.288 37.062 5.656 1 98.62 214 ARG B N 1
ATOM 4208 C CA . ARG B 1 214 ? -0.75 38.25 6.312 1 98.62 214 ARG B CA 1
ATOM 4209 C C . ARG B 1 214 ? -1.169 39.5 5.578 1 98.62 214 ARG B C 1
ATOM 4211 O O . ARG B 1 214 ? -1.507 40.531 6.211 1 98.62 214 ARG B O 1
ATOM 4218 N N . GLU B 1 215 ? -1.168 39.469 4.25 1 98.06 215 GLU B N 1
ATOM 4219 C CA . GLU B 1 215 ? -1.607 40.594 3.438 1 98.06 215 GLU B CA 1
ATOM 4220 C C . GLU B 1 215 ? -3.078 40.906 3.688 1 98.06 215 GLU B C 1
ATOM 4222 O O . GLU B 1 215 ? -3.525 42.031 3.439 1 98.06 215 GLU B O 1
ATOM 4227 N N . ASN B 1 216 ? -3.768 39.969 4.125 1 98.06 216 ASN B N 1
ATOM 4228 C CA . ASN B 1 216 ? -5.188 40.156 4.414 1 98.06 216 ASN B CA 1
ATOM 4229 C C . ASN B 1 216 ? -5.43 40.406 5.902 1 98.06 216 ASN B C 1
ATOM 4231 O O . ASN B 1 216 ? -6.547 40.219 6.387 1 98.06 216 ASN B O 1
ATOM 4235 N N . GLY B 1 217 ? -4.355 40.656 6.688 1 97.75 217 GLY B N 1
ATOM 4236 C CA . GLY B 1 217 ? -4.516 41.188 8.023 1 97.75 217 GLY B CA 1
ATOM 4237 C C . GLY B 1 217 ? -4.191 40.188 9.125 1 97.75 217 GLY B C 1
ATOM 4238 O O . GLY B 1 217 ? -4.266 40.531 10.312 1 97.75 217 GLY B O 1
ATOM 4239 N N . ALA B 1 218 ? -3.814 39.031 8.812 1 98.62 218 ALA B N 1
ATOM 4240 C CA . ALA B 1 218 ? -3.568 38 9.836 1 98.62 218 ALA B CA 1
ATOM 4241 C C . ALA B 1 218 ? -2.154 38.125 10.398 1 98.62 218 ALA B C 1
ATOM 4243 O O . ALA B 1 218 ? -1.213 38.438 9.672 1 98.62 218 ALA B O 1
ATOM 4244 N N . THR B 1 219 ? -2.049 37.938 11.68 1 98.88 219 THR B N 1
ATOM 4245 C CA . THR B 1 219 ? -0.788 37.531 12.289 1 98.88 219 THR B CA 1
ATOM 4246 C C . THR B 1 219 ? -0.638 36.031 12.258 1 98.88 219 THR B C 1
ATOM 4248 O O . THR B 1 219 ? -1.507 35.281 12.75 1 98.88 219 THR B O 1
ATOM 4251 N N . VAL B 1 220 ? 0.436 35.562 11.672 1 98.94 220 VAL B N 1
ATOM 4252 C CA . VAL B 1 220 ? 0.598 34.094 11.516 1 98.94 220 VAL B CA 1
ATOM 4253 C C . VAL B 1 220 ? 1.754 33.625 12.383 1 98.94 220 VAL B C 1
ATOM 4255 O O . VAL B 1 220 ? 2.896 34.062 12.203 1 98.94 220 VAL B O 1
ATOM 4258 N N . ILE B 1 221 ? 1.466 32.75 13.312 1 98.94 221 ILE B N 1
ATOM 4259 C CA . ILE B 1 221 ? 2.461 32.125 14.164 1 98.94 221 ILE B CA 1
ATOM 4260 C C . ILE B 1 221 ? 2.691 30.672 13.703 1 98.94 221 ILE B C 1
ATOM 4262 O O . ILE B 1 221 ? 1.771 29.859 13.719 1 98.94 221 ILE B O 1
ATOM 4266 N N . GLY B 1 222 ? 3.928 30.391 13.305 1 98.88 222 GLY B N 1
ATOM 4267 C CA . GLY B 1 222 ? 4.262 29.031 12.914 1 98.88 222 GLY B CA 1
ATOM 4268 C C . GLY B 1 222 ? 4.5 28.109 14.094 1 98.88 222 GLY B C 1
ATOM 4269 O O . GLY B 1 222 ? 5.105 28.516 15.086 1 98.88 222 GLY B O 1
ATOM 4270 N N . VAL B 1 223 ? 3.961 26.969 14.039 1 98.88 223 VAL B N 1
ATOM 4271 C CA . VAL B 1 223 ? 4.227 25.891 14.992 1 98.88 223 VAL B CA 1
ATOM 4272 C C . VAL B 1 223 ? 4.973 24.75 14.297 1 98.88 223 VAL B C 1
ATOM 4274 O O . VAL B 1 223 ? 4.473 24.172 13.328 1 98.88 223 VAL B O 1
ATOM 4277 N N . VAL B 1 224 ? 6.145 24.438 14.797 1 98.81 224 VAL B N 1
ATOM 4278 C CA . VAL B 1 224 ? 7.008 23.516 14.055 1 98.81 224 VAL B CA 1
ATOM 4279 C C . VAL B 1 224 ? 7.754 22.609 15.039 1 98.81 224 VAL B C 1
ATOM 4281 O O . VAL B 1 224 ? 7.977 22.984 16.188 1 98.81 224 VAL B O 1
ATOM 4284 N N . LYS B 1 225 ? 8.133 21.484 14.586 1 98.56 225 LYS B N 1
ATOM 4285 C CA . LYS B 1 225 ? 8.836 20.516 15.406 1 98.56 225 LYS B CA 1
ATOM 4286 C C . LYS B 1 225 ? 10.273 20.953 15.68 1 98.56 225 LYS B C 1
ATOM 4288 O O . LYS B 1 225 ? 10.891 21.625 14.844 1 98.56 225 LYS B O 1
ATOM 4293 N N . SER B 1 226 ? 10.781 20.516 16.828 1 98.5 226 SER B N 1
ATOM 4294 C CA . SER B 1 226 ? 12.164 20.812 17.188 1 98.5 226 SER B CA 1
ATOM 4295 C C . SER B 1 226 ? 13.133 19.781 16.609 1 98.5 226 SER B C 1
ATOM 4297 O O . SER B 1 226 ? 14.273 20.109 16.281 1 98.5 226 SER B O 1
ATOM 4299 N N . ASP B 1 227 ? 12.656 18.578 16.562 1 97.75 227 ASP B N 1
ATOM 4300 C CA . ASP B 1 227 ? 13.5 17.484 16.094 1 97.75 227 ASP B CA 1
ATOM 4301 C C . ASP B 1 227 ? 12.82 16.688 14.984 1 97.75 227 ASP B C 1
ATOM 4303 O O . ASP B 1 227 ? 11.633 16.891 14.719 1 97.75 227 ASP B O 1
ATOM 4307 N N . THR B 1 228 ? 13.57 15.789 14.406 1 97.81 228 THR B N 1
ATOM 4308 C CA . THR B 1 228 ? 13.164 15.211 13.133 1 97.81 228 THR B CA 1
ATOM 4309 C C . THR B 1 228 ? 12.125 14.117 13.344 1 97.81 228 THR B C 1
ATOM 4311 O O . THR B 1 228 ? 12.281 13.258 14.219 1 97.81 228 THR B O 1
ATOM 4314 N N . PHE B 1 229 ? 11.07 14.219 12.625 1 98.19 229 PHE B N 1
ATOM 4315 C CA . PHE B 1 229 ? 10.086 13.164 12.414 1 98.19 229 PHE B CA 1
ATOM 4316 C C . PHE B 1 229 ? 9.781 12.992 10.93 1 98.19 229 PHE B C 1
ATOM 4318 O O . PHE B 1 229 ? 9.164 13.859 10.312 1 98.19 229 PHE B O 1
ATOM 4325 N N . GLU B 1 230 ? 10.148 11.805 10.398 1 97.5 230 GLU B N 1
ATOM 4326 C CA . GLU B 1 230 ? 9.992 11.531 8.977 1 97.5 230 GLU B CA 1
ATOM 4327 C C . GLU B 1 230 ? 10.43 12.727 8.133 1 97.5 230 GLU B C 1
ATOM 4329 O O . GLU B 1 230 ? 11.57 13.18 8.242 1 97.5 230 GLU B O 1
ATOM 4334 N N . ASP B 1 231 ? 9.617 13.203 7.234 1 97.62 231 ASP B N 1
ATOM 4335 C CA . ASP B 1 231 ? 10.047 14.312 6.387 1 97.62 231 ASP B CA 1
ATOM 4336 C C . ASP B 1 231 ? 9.453 15.633 6.867 1 97.62 231 ASP B C 1
ATOM 4338 O O . ASP B 1 231 ? 9.43 16.609 6.125 1 97.62 231 ASP B O 1
ATOM 4342 N N . ASP B 1 232 ? 8.969 15.688 8.086 1 98.31 232 ASP B N 1
ATOM 4343 C CA . ASP B 1 232 ? 8.344 16.875 8.648 1 98.31 232 ASP B CA 1
ATOM 4344 C C . ASP B 1 232 ? 9.352 18.016 8.789 1 98.31 232 ASP B C 1
ATOM 4346 O O . ASP B 1 232 ? 10.555 17.781 8.945 1 98.31 232 ASP B O 1
ATOM 4350 N N . ALA B 1 233 ? 8.844 19.172 8.773 1 98.38 233 ALA B N 1
ATOM 4351 C CA . ALA B 1 233 ? 9.68 20.359 8.953 1 98.38 233 ALA B CA 1
ATOM 4352 C C . ALA B 1 233 ? 10.125 20.516 10.406 1 98.38 233 ALA B C 1
ATOM 4354 O O . ALA B 1 233 ? 9.352 20.25 11.328 1 98.38 233 ALA B O 1
ATOM 4355 N N . THR B 1 234 ? 11.328 20.891 10.562 1 98.5 234 THR B N 1
ATOM 4356 C CA . THR B 1 234 ? 11.875 21.312 11.852 1 98.5 234 THR B CA 1
ATOM 4357 C C . THR B 1 234 ? 12.211 22.812 11.828 1 98.5 234 THR B C 1
ATOM 4359 O O . THR B 1 234 ? 12.219 23.422 10.758 1 98.5 234 THR B O 1
ATOM 4362 N N . ILE B 1 235 ? 12.453 23.297 13.023 1 98.44 235 ILE B N 1
ATOM 4363 C CA . ILE B 1 235 ? 12.82 24.719 13.109 1 98.44 235 ILE B CA 1
ATOM 4364 C C . ILE B 1 235 ? 14.094 24.969 12.297 1 98.44 235 ILE B C 1
ATOM 4366 O O . ILE B 1 235 ? 14.219 26 11.648 1 98.44 235 ILE B O 1
ATOM 4370 N N . LYS B 1 236 ? 15.016 24.047 12.312 1 98.12 236 LYS B N 1
ATOM 4371 C CA . LYS B 1 236 ? 16.234 24.156 11.523 1 98.12 236 LYS B CA 1
ATOM 4372 C C . LYS B 1 236 ? 15.922 24.203 10.031 1 98.12 236 LYS B C 1
ATOM 4374 O O . LYS B 1 236 ? 16.516 25 9.289 1 98.12 236 LYS B O 1
ATOM 4379 N N . GLU B 1 237 ? 15.031 23.406 9.641 1 98 237 GLU B N 1
ATOM 4380 C CA . GLU B 1 237 ? 14.648 23.359 8.234 1 98 237 GLU B CA 1
ATOM 4381 C C . GLU B 1 237 ? 13.938 24.641 7.812 1 98 237 GLU B C 1
ATOM 4383 O O . GLU B 1 237 ? 14.164 25.156 6.711 1 98 237 GLU B O 1
ATOM 4388 N N . LEU B 1 238 ? 13.023 25.125 8.648 1 98.69 238 LEU B N 1
ATOM 4389 C CA . LEU B 1 238 ? 12.328 26.359 8.312 1 98.69 238 LEU B CA 1
ATOM 4390 C C . LEU B 1 238 ? 13.32 27.5 8.117 1 98.69 238 LEU B C 1
ATOM 4392 O O . LEU B 1 238 ? 13.148 28.344 7.227 1 98.69 238 LEU B O 1
ATOM 4396 N N . LYS B 1 239 ? 14.328 27.547 8.938 1 98.5 239 LYS B N 1
ATOM 4397 C CA . LYS B 1 239 ? 15.367 28.562 8.812 1 98.5 239 LYS B CA 1
ATOM 4398 C C . LYS B 1 239 ? 16.172 28.359 7.527 1 98.5 239 LYS B C 1
ATOM 4400 O O . LYS B 1 239 ? 16.344 29.312 6.758 1 98.5 239 LYS B O 1
ATOM 4405 N N . ARG B 1 240 ? 16.594 27.156 7.336 1 98.19 240 ARG B N 1
ATOM 4406 C CA . ARG B 1 240 ? 17.422 26.844 6.176 1 98.19 240 ARG B CA 1
ATOM 4407 C C . ARG B 1 240 ? 16.688 27.141 4.879 1 98.19 240 ARG B C 1
ATOM 4409 O O . ARG B 1 240 ? 17.281 27.641 3.92 1 98.19 240 ARG B O 1
ATOM 4416 N N . LEU B 1 241 ? 15.445 26.922 4.852 1 98.44 241 LEU B N 1
ATOM 4417 C CA . LEU B 1 241 ? 14.648 27.078 3.641 1 98.44 241 LEU B CA 1
ATOM 4418 C C . LEU B 1 241 ? 14.164 28.516 3.486 1 98.44 241 LEU B C 1
ATOM 4420 O O . LEU B 1 241 ? 13.594 28.875 2.455 1 98.44 241 LEU B O 1
ATOM 4424 N N . GLY B 1 242 ? 14.312 29.359 4.48 1 98.56 242 GLY B N 1
ATOM 4425 C CA . GLY B 1 242 ? 13.883 30.734 4.441 1 98.56 242 GLY B CA 1
ATOM 4426 C C . GLY B 1 242 ? 12.406 30.922 4.746 1 98.56 242 GLY B C 1
ATOM 4427 O O . GLY B 1 242 ? 11.852 32 4.559 1 98.56 242 GLY B O 1
ATOM 4428 N N . VAL B 1 243 ? 11.789 29.891 5.188 1 98.81 243 VAL B N 1
ATOM 4429 C CA . VAL B 1 243 ? 10.359 29.906 5.469 1 98.81 243 VAL B CA 1
ATOM 4430 C C . VAL B 1 243 ? 10.078 30.766 6.691 1 98.81 243 VAL B C 1
ATOM 4432 O O . VAL B 1 243 ? 9.047 31.453 6.758 1 98.81 243 VAL B O 1
ATOM 4435 N N . ILE B 1 244 ? 10.961 30.75 7.602 1 98.31 244 ILE B N 1
ATOM 4436 C CA . ILE B 1 244 ? 10.789 31.438 8.883 1 98.31 244 ILE B CA 1
ATOM 4437 C C . ILE B 1 244 ? 10.586 32.938 8.656 1 98.31 244 ILE B C 1
ATOM 4439 O O . ILE B 1 244 ? 9.906 33.594 9.438 1 98.31 244 ILE B O 1
ATOM 4443 N N . ASP B 1 245 ? 11.078 33.5 7.586 1 98.38 245 ASP B N 1
ATOM 4444 C CA . ASP B 1 245 ? 11.023 34.938 7.293 1 98.38 245 ASP B CA 1
ATOM 4445 C C . ASP B 1 245 ? 9.602 35.375 6.918 1 98.38 245 ASP B C 1
ATOM 4447 O O . ASP B 1 245 ? 9.289 36.562 6.91 1 98.38 245 ASP B O 1
ATOM 4451 N N . TYR B 1 246 ? 8.789 34.438 6.609 1 98.69 246 TYR B N 1
ATOM 4452 C CA . TYR B 1 246 ? 7.418 34.75 6.207 1 98.69 246 TYR B CA 1
ATOM 4453 C C . TYR B 1 246 ? 6.492 34.812 7.418 1 98.69 246 TYR B C 1
ATOM 4455 O O . TYR B 1 246 ? 5.355 35.25 7.32 1 98.69 246 TYR B O 1
ATOM 4463 N N . LEU B 1 247 ? 6.965 34.375 8.547 1 98.88 247 LEU B N 1
ATOM 4464 C CA . LEU B 1 247 ? 6.148 34.219 9.75 1 98.88 247 LEU B CA 1
ATOM 4465 C C . LEU B 1 247 ? 6.312 35.438 10.664 1 98.88 247 LEU B C 1
ATOM 4467 O O . LEU B 1 247 ? 7.387 36.031 10.719 1 98.88 247 LEU B O 1
ATOM 4471 N N . ASP B 1 248 ? 5.23 35.812 11.344 1 98.81 248 ASP B N 1
ATOM 4472 C CA . ASP B 1 248 ? 5.316 36.844 12.344 1 98.81 248 ASP B CA 1
ATOM 4473 C C . ASP B 1 248 ? 6.02 36.344 13.609 1 98.81 248 ASP B C 1
ATOM 4475 O O . ASP B 1 248 ? 6.668 37.125 14.312 1 98.81 248 ASP B O 1
ATOM 4479 N N . ASP B 1 249 ? 5.812 35.125 13.906 1 98.5 249 ASP B N 1
ATOM 4480 C CA . ASP B 1 249 ? 6.461 34.438 15.008 1 98.5 249 ASP B CA 1
ATOM 4481 C C . ASP B 1 249 ? 6.504 32.938 14.758 1 98.5 249 ASP B C 1
ATOM 4483 O O . ASP B 1 249 ? 5.805 32.406 13.875 1 98.5 249 ASP B O 1
ATOM 4487 N N . VAL B 1 250 ? 7.414 32.25 15.492 1 98.62 250 VAL B N 1
ATOM 4488 C CA . VAL B 1 250 ? 7.523 30.797 15.344 1 98.62 250 VAL B CA 1
ATOM 4489 C C . VAL B 1 250 ? 7.727 30.141 16.719 1 98.62 250 VAL B C 1
ATOM 4491 O O . VAL B 1 250 ? 8.516 30.641 17.531 1 98.62 250 VAL B O 1
ATOM 4494 N N . ILE B 1 251 ? 6.992 29.125 16.969 1 98.44 251 ILE B N 1
ATOM 4495 C CA . ILE B 1 251 ? 7.129 28.344 18.188 1 98.44 251 ILE B CA 1
ATOM 4496 C C . ILE B 1 251 ? 7.547 26.922 17.844 1 98.44 251 ILE B C 1
ATOM 4498 O O . ILE B 1 251 ? 6.934 26.281 16.984 1 98.44 251 ILE B O 1
ATOM 4502 N N . GLU B 1 252 ? 8.609 26.438 18.422 1 97.81 252 GLU B N 1
ATOM 4503 C CA . GLU B 1 252 ? 8.984 25.047 18.281 1 97.81 252 GLU B CA 1
ATOM 4504 C C . GLU B 1 252 ? 8.312 24.188 19.359 1 97.81 252 GLU B C 1
ATOM 4506 O O . GLU B 1 252 ? 8.07 24.656 20.469 1 97.81 252 GLU B O 1
ATOM 4511 N N . THR B 1 253 ? 8.086 22.938 19.062 1 98.31 253 THR B N 1
ATOM 4512 C CA . THR B 1 253 ? 7.289 22.094 19.938 1 98.31 253 THR B CA 1
ATOM 4513 C C . THR B 1 253 ? 8.156 21.484 21.047 1 98.31 253 THR B C 1
ATOM 4515 O O . THR B 1 253 ? 7.637 20.984 22.047 1 98.31 253 THR B O 1
ATOM 4518 N N . GLY B 1 254 ? 9.445 21.469 20.891 1 98.25 254 GLY B N 1
ATOM 4519 C CA . GLY B 1 254 ? 10.344 20.844 21.844 1 98.25 254 GLY B CA 1
ATOM 4520 C C . GLY B 1 254 ? 10.445 19.344 21.672 1 98.25 254 GLY B C 1
ATOM 4521 O O . GLY B 1 254 ? 11.016 18.656 22.531 1 98.25 254 GLY B O 1
ATOM 4522 N N . SER B 1 255 ? 9.945 18.844 20.594 1 98.12 255 SER B N 1
ATOM 4523 C CA . SER B 1 255 ? 9.852 17.391 20.453 1 98.12 255 SER B CA 1
ATOM 4524 C C . SER B 1 255 ? 9.961 16.969 19 1 98.12 255 SER B C 1
ATOM 4526 O O . SER B 1 255 ? 9.953 17.812 18.094 1 98.12 255 SER B O 1
ATOM 4528 N N . ASP B 1 256 ? 10.242 15.695 18.812 1 98.12 256 ASP B N 1
ATOM 4529 C CA . ASP B 1 256 ? 10.188 15.078 17.5 1 98.12 256 ASP B CA 1
ATOM 4530 C C . ASP B 1 256 ? 8.859 14.344 17.297 1 98.12 256 ASP B C 1
ATOM 4532 O O . ASP B 1 256 ? 8.719 13.562 16.344 1 98.12 256 ASP B O 1
ATOM 4536 N N . ALA B 1 257 ? 7.914 14.617 18.125 1 98.44 257 ALA B N 1
ATOM 4537 C CA . ALA B 1 257 ? 6.648 13.898 18.062 1 98.44 257 ALA B CA 1
ATOM 4538 C C . ALA B 1 257 ? 5.91 14.195 16.766 1 98.44 257 ALA B C 1
ATOM 4540 O O . ALA B 1 257 ? 6.012 15.297 16.219 1 98.44 257 ALA B O 1
ATOM 4541 N N . ALA B 1 258 ? 5.148 13.211 16.312 1 98.06 258 ALA B N 1
ATOM 4542 C CA . ALA B 1 258 ? 4.48 13.258 15.016 1 98.06 258 ALA B CA 1
ATOM 4543 C C . ALA B 1 258 ? 3.436 14.367 14.977 1 98.06 258 ALA B C 1
ATOM 4545 O O . ALA B 1 258 ? 3.018 14.797 13.898 1 98.06 258 ALA B O 1
ATOM 4546 N N . SER B 1 259 ? 2.941 14.773 16.094 1 98.31 259 SER B N 1
ATOM 4547 C CA . SER B 1 259 ? 1.967 15.852 16.25 1 98.31 259 SER B CA 1
ATOM 4548 C C . SER B 1 259 ? 2.086 16.516 17.609 1 98.31 259 SER B C 1
ATOM 4550 O O . SER B 1 259 ? 3.094 16.359 18.297 1 98.31 259 SER B O 1
ATOM 4552 N N . LEU B 1 260 ? 1.078 17.328 17.938 1 98 260 LEU B N 1
ATOM 4553 C CA . LEU B 1 260 ? 1.101 18.047 19.219 1 98 260 LEU B CA 1
ATOM 4554 C C . LEU B 1 260 ? 0.566 17.172 20.344 1 98 260 LEU B C 1
ATOM 4556 O O . LEU B 1 260 ? -0.458 17.484 20.953 1 98 260 LEU B O 1
ATOM 4560 N N . ILE B 1 261 ? 1.302 16.109 20.609 1 97.44 261 ILE B N 1
ATOM 4561 C CA . ILE B 1 261 ? 0.98 15.234 21.734 1 97.44 261 ILE B CA 1
ATOM 4562 C C . ILE B 1 261 ? 1.312 15.93 23.047 1 97.44 261 ILE B C 1
ATOM 4564 O O . ILE B 1 261 ? 2.479 16.203 23.344 1 97.44 261 ILE B O 1
ATOM 4568 N N . VAL B 1 262 ? 0.344 16.172 23.844 1 94.44 262 VAL B N 1
ATOM 4569 C CA . VAL B 1 262 ? 0.411 17.047 25 1 94.44 262 VAL B CA 1
ATOM 4570 C C . VAL B 1 262 ? 1.566 16.625 25.906 1 94.44 262 VAL B C 1
ATOM 4572 O O . VAL B 1 262 ? 2.297 17.453 26.438 1 94.44 262 VAL B O 1
ATOM 4575 N N . ASP B 1 263 ? 1.791 15.344 26.094 1 94.31 263 ASP B N 1
ATOM 4576 C CA . ASP B 1 263 ? 2.82 14.852 27 1 94.31 263 ASP B CA 1
ATOM 4577 C C . ASP B 1 263 ? 4.199 14.898 26.344 1 94.31 263 ASP B C 1
ATOM 4579 O O . ASP B 1 263 ? 5.215 14.648 27 1 94.31 263 ASP B O 1
ATOM 4583 N N . GLU B 1 264 ? 4.242 15.281 25.078 1 96.12 264 GLU B N 1
ATOM 4584 C CA . GLU B 1 264 ? 5.496 15.234 24.328 1 96.12 264 GLU B CA 1
ATOM 4585 C C . GLU B 1 264 ? 6.004 16.641 24.016 1 96.12 264 GLU B C 1
ATOM 4587 O O . GLU B 1 264 ? 7.195 16.844 23.766 1 96.12 264 GLU B O 1
ATOM 4592 N N . VAL B 1 265 ? 5.078 17.625 24.016 1 97.44 265 VAL B N 1
ATOM 4593 C CA . VAL B 1 265 ? 5.453 18.938 23.5 1 97.44 265 VAL B CA 1
ATOM 4594 C C . VAL B 1 265 ? 5.43 19.969 24.609 1 97.44 265 VAL B C 1
ATOM 4596 O O . VAL B 1 265 ? 4.855 19.719 25.688 1 97.44 265 VAL B O 1
ATOM 4599 N N . ASN B 1 266 ? 6.082 21.141 24.344 1 96.31 266 ASN B N 1
ATOM 4600 C CA . ASN B 1 266 ? 6.078 22.203 25.344 1 96.31 266 ASN B CA 1
ATOM 4601 C C . ASN B 1 266 ? 4.695 22.828 25.484 1 96.31 266 ASN B C 1
ATOM 4603 O O . ASN B 1 266 ? 3.936 22.906 24.516 1 96.31 266 ASN B O 1
ATOM 4607 N N . GLU B 1 267 ? 4.434 23.281 26.656 1 96.62 267 GLU B N 1
ATOM 4608 C CA . GLU B 1 267 ? 3.139 23.875 26.984 1 96.62 267 GLU B CA 1
ATOM 4609 C C . GLU B 1 267 ? 2.859 25.094 26.125 1 96.62 267 GLU B C 1
ATOM 4611 O O . GLU B 1 267 ? 1.707 25.375 25.766 1 96.62 267 GLU B O 1
ATOM 4616 N N . GLU B 1 268 ? 3.859 25.766 25.812 1 97.38 268 GLU B N 1
ATOM 4617 C CA . GLU B 1 268 ? 3.709 26.984 25.016 1 97.38 268 GLU B CA 1
ATOM 4618 C C . GLU B 1 268 ? 3.125 26.672 23.641 1 97.38 268 GLU B C 1
ATOM 4620 O O . GLU B 1 268 ? 2.322 27.438 23.109 1 97.38 268 GLU B O 1
ATOM 4625 N N . ALA B 1 269 ? 3.572 25.609 23.047 1 98.12 269 ALA B N 1
ATOM 4626 C CA . ALA B 1 269 ? 3.041 25.234 21.734 1 98.12 269 ALA B CA 1
ATOM 4627 C C . ALA B 1 269 ? 1.54 24.969 21.812 1 98.12 269 ALA B C 1
ATOM 4629 O O . ALA B 1 269 ? 0.782 25.391 20.938 1 98.12 269 ALA B O 1
ATOM 4630 N N . ILE B 1 270 ? 1.141 24.297 22.828 1 98.12 270 ILE B N 1
ATOM 4631 C CA . ILE B 1 270 ? -0.273 24 23.031 1 98.12 270 ILE B CA 1
ATOM 4632 C C . ILE B 1 270 ? -1.044 25.297 23.266 1 98.12 270 ILE B C 1
ATOM 4634 O O . ILE B 1 270 ? -2.129 25.5 22.703 1 98.12 270 ILE B O 1
ATOM 4638 N N . LYS B 1 271 ? -0.509 26.141 24.016 1 98.25 271 LYS B N 1
ATOM 4639 C CA . LYS B 1 271 ? -1.144 27.406 24.344 1 98.25 271 LYS B CA 1
ATOM 4640 C C . LYS B 1 271 ? -1.35 28.25 23.078 1 98.25 271 LYS B C 1
ATOM 4642 O O . LYS B 1 271 ? -2.414 28.844 22.891 1 98.25 271 LYS B O 1
ATOM 4647 N N . VAL B 1 272 ? -0.339 28.328 22.266 1 98.31 272 VAL B N 1
ATOM 4648 C CA . VAL B 1 272 ? -0.401 29.125 21.031 1 98.31 272 VAL B CA 1
ATOM 4649 C C . VAL B 1 272 ? -1.533 28.609 20.141 1 98.31 272 VAL B C 1
ATOM 4651 O O . VAL B 1 272 ? -2.314 29.406 19.609 1 98.31 272 VAL B O 1
ATOM 4654 N N . VAL B 1 273 ? -1.638 27.344 20.062 1 98.56 273 VAL B N 1
ATOM 4655 C CA . VAL B 1 273 ? -2.658 26.719 19.219 1 98.56 273 VAL B CA 1
ATOM 4656 C C . VAL B 1 273 ? -4.043 26.969 19.812 1 98.56 273 VAL B C 1
ATOM 4658 O O . VAL B 1 273 ? -4.969 27.344 19.094 1 98.56 273 VAL B O 1
ATOM 4661 N N . ASN B 1 274 ? -4.18 26.875 21.078 1 98.25 274 ASN B N 1
ATOM 4662 C CA . ASN B 1 274 ? -5.477 27.031 21.719 1 98.25 274 ASN B CA 1
ATOM 4663 C C . ASN B 1 274 ? -5.914 28.5 21.766 1 98.25 274 ASN B C 1
ATOM 4665 O O . ASN B 1 274 ? -7.109 28.797 21.734 1 98.25 274 ASN B O 1
ATOM 4669 N N . ASP B 1 275 ? -5 29.391 21.781 1 98.38 275 ASP B N 1
ATOM 4670 C CA . ASP B 1 275 ? -5.305 30.812 21.938 1 98.38 275 ASP B CA 1
ATOM 4671 C C . ASP B 1 275 ? -5.555 31.469 20.578 1 98.38 275 ASP B C 1
ATOM 4673 O O . ASP B 1 275 ? -6.121 32.562 20.5 1 98.38 275 ASP B O 1
ATOM 4677 N N . ALA B 1 276 ? -5.074 30.875 19.516 1 98.75 276 ALA B N 1
ATOM 4678 C CA . ALA B 1 276 ? -5.242 31.453 18.188 1 98.75 276 ALA B CA 1
ATOM 4679 C C . ALA B 1 276 ? -6.719 31.547 17.812 1 98.75 276 ALA B C 1
ATOM 4681 O O . ALA B 1 276 ? -7.543 30.781 18.328 1 98.75 276 ALA B O 1
ATOM 4682 N N . ASP B 1 277 ? -7.047 32.531 16.969 1 98.69 277 ASP B N 1
ATOM 4683 C CA . ASP B 1 277 ? -8.422 32.688 16.5 1 98.69 277 ASP B CA 1
ATOM 4684 C C . ASP B 1 277 ? -8.781 31.594 15.492 1 98.69 277 ASP B C 1
ATOM 4686 O O . ASP B 1 277 ? -9.961 31.297 15.289 1 98.69 277 ASP B O 1
ATOM 4690 N N . ALA B 1 278 ? -7.836 31.062 14.844 1 98.75 278 ALA B N 1
ATOM 4691 C CA . ALA B 1 278 ? -7.945 29.938 13.922 1 98.75 278 ALA B CA 1
ATOM 4692 C C . ALA B 1 278 ? -6.633 29.156 13.844 1 98.75 278 ALA B C 1
ATOM 4694 O O . ALA B 1 278 ? -5.57 29.688 14.172 1 98.75 278 ALA B O 1
ATOM 4695 N N . VAL B 1 279 ? -6.742 27.938 13.461 1 98.88 279 VAL B N 1
ATOM 4696 C CA . VAL B 1 279 ? -5.57 27.094 13.297 1 98.88 279 VAL B CA 1
ATOM 4697 C C . VAL B 1 279 ? -5.594 26.438 11.914 1 98.88 279 VAL B C 1
ATOM 4699 O O . VAL B 1 279 ? -6.633 25.938 11.469 1 98.88 279 VAL B O 1
ATOM 4702 N N . ILE B 1 280 ? -4.527 26.531 11.227 1 98.94 280 ILE B N 1
ATOM 4703 C CA . ILE B 1 280 ? -4.309 25.75 10.016 1 98.94 280 ILE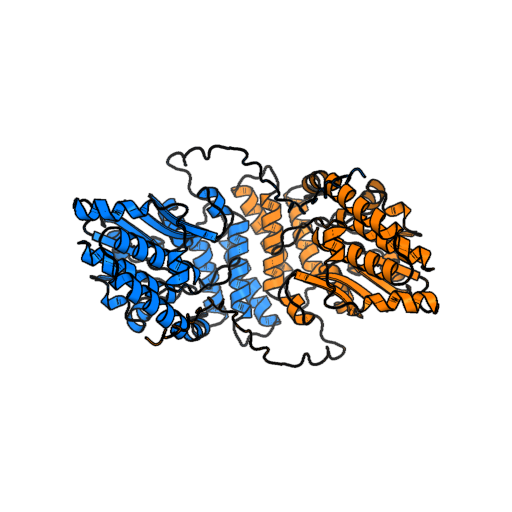 B CA 1
ATOM 4704 C C . ILE B 1 280 ? -3.395 24.578 10.32 1 98.94 280 ILE B C 1
ATOM 4706 O O . ILE B 1 280 ? -2.293 24.75 10.844 1 98.94 280 ILE B O 1
ATOM 4710 N N . VAL B 1 281 ? -3.861 23.453 10.047 1 98.69 281 VAL B N 1
ATOM 4711 C CA . VAL B 1 281 ? -3.135 22.203 10.297 1 98.69 281 VAL B CA 1
ATOM 4712 C C . VAL B 1 281 ? -2.828 21.516 8.969 1 98.69 281 VAL B C 1
ATOM 4714 O O . VAL B 1 281 ? -3.738 21.219 8.195 1 98.69 281 VAL B O 1
ATOM 4717 N N . LYS B 1 282 ? -1.544 21.25 8.734 1 98.69 282 LYS B N 1
ATOM 4718 C CA . LYS B 1 282 ? -1.152 20.578 7.492 1 98.69 282 LYS B CA 1
ATOM 4719 C C . LYS B 1 282 ? -0.982 19.078 7.707 1 98.69 282 LYS B C 1
ATOM 4721 O O . LYS B 1 282 ? -0.382 18.656 8.695 1 98.69 282 LYS B O 1
ATOM 4726 N N . GLY B 1 283 ? -1.607 18.266 6.773 1 97.56 283 GLY B N 1
ATOM 4727 C CA . GLY B 1 283 ? -1.338 16.844 6.75 1 97.56 283 GLY B CA 1
ATOM 4728 C C . GLY B 1 283 ? -2.354 16.031 7.531 1 97.56 283 GLY B C 1
ATOM 4729 O O . GLY B 1 283 ? -3.021 16.547 8.43 1 97.56 283 GLY B O 1
ATOM 4730 N N . ALA B 1 284 ? -2.432 14.789 7.297 1 96.38 284 ALA B N 1
ATOM 4731 C CA . ALA B 1 284 ? -3.438 13.875 7.832 1 96.38 284 ALA B CA 1
ATOM 4732 C C . ALA B 1 284 ? -3.154 13.547 9.297 1 96.38 284 ALA B C 1
ATOM 4734 O O . ALA B 1 284 ? -4.078 13.453 10.109 1 96.38 284 ALA B O 1
ATOM 4735 N N . MET B 1 285 ? -1.892 13.305 9.648 1 96.19 285 MET B N 1
ATOM 4736 C CA . MET B 1 285 ? -1.54 12.961 11.016 1 96.19 285 MET B CA 1
ATOM 4737 C C . MET B 1 285 ? -1.931 14.078 11.977 1 96.19 285 MET B C 1
ATOM 4739 O O . MET B 1 285 ? -2.512 13.82 13.039 1 96.19 285 MET B O 1
ATOM 4743 N N . ASN B 1 286 ? -1.595 15.25 11.602 1 97.75 286 ASN B N 1
ATOM 4744 C CA . ASN B 1 286 ? -2.004 16.391 12.406 1 97.75 286 ASN B CA 1
ATOM 4745 C C . ASN B 1 286 ? -3.521 16.531 12.469 1 97.75 286 ASN B C 1
ATOM 4747 O O . ASN B 1 286 ? -4.09 16.75 13.539 1 97.75 286 ASN B O 1
ATOM 4751 N N . HIS B 1 287 ? -4.156 16.359 11.375 1 97.19 287 HIS B N 1
ATOM 4752 C CA . HIS B 1 287 ? -5.613 16.422 11.336 1 97.19 287 HIS B CA 1
ATOM 4753 C C . HIS B 1 287 ? -6.238 15.477 12.344 1 97.19 287 HIS B C 1
ATOM 4755 O O . HIS B 1 287 ? -7.047 15.891 13.18 1 97.19 287 HIS B O 1
ATOM 4761 N N . LEU B 1 288 ? -5.832 14.25 12.273 1 96.25 288 LEU B N 1
ATOM 4762 C CA . LEU B 1 288 ? -6.414 13.227 13.141 1 96.25 288 LEU B CA 1
ATOM 4763 C C . LEU B 1 288 ? -6.148 13.547 14.609 1 96.25 288 LEU B C 1
ATOM 4765 O O . LEU B 1 288 ? -7.043 13.414 15.445 1 96.25 288 LEU B O 1
ATOM 4769 N N . HIS B 1 289 ? -4.965 13.961 14.891 1 97.25 289 HIS B N 1
ATOM 4770 C CA . HIS B 1 289 ? -4.617 14.25 16.281 1 97.25 289 HIS B CA 1
ATOM 4771 C C . HIS B 1 289 ? -5.414 15.438 16.812 1 97.25 289 HIS B C 1
ATOM 4773 O O . HIS B 1 289 ? -5.922 15.391 17.938 1 97.25 289 HIS B O 1
ATOM 4779 N N . PHE B 1 290 ? -5.527 16.469 16.031 1 97.38 290 PHE B N 1
ATOM 4780 C CA . PHE B 1 290 ? -6.246 17.656 16.453 1 97.38 290 PHE B CA 1
ATOM 4781 C C . PHE B 1 290 ? -7.727 17.359 16.656 1 97.38 290 PHE B C 1
ATOM 4783 O O . PHE B 1 290 ? -8.328 17.828 17.625 1 97.38 290 PHE B O 1
ATOM 4790 N N . VAL B 1 291 ? -8.273 16.609 15.773 1 95.38 291 VAL B N 1
ATOM 4791 C CA . VAL B 1 291 ? -9.688 16.25 15.883 1 95.38 291 VAL B CA 1
ATOM 4792 C C . VAL B 1 291 ? -9.906 15.398 17.141 1 95.38 291 VAL B C 1
ATOM 4794 O O . VAL B 1 291 ? -10.812 15.672 17.922 1 95.38 291 VAL B O 1
ATOM 4797 N N . ASN B 1 292 ? -9.07 14.43 17.344 1 95 292 ASN B N 1
ATOM 4798 C CA . ASN B 1 292 ? -9.227 13.5 18.453 1 95 292 ASN B CA 1
ATOM 4799 C C . ASN B 1 292 ? -9.062 14.195 19.797 1 95 292 ASN B C 1
ATOM 4801 O O . ASN B 1 292 ? -9.664 13.789 20.797 1 95 292 ASN B O 1
ATOM 4805 N N . ASN B 1 293 ? -8.273 15.227 19.812 1 95.44 293 ASN B N 1
ATOM 4806 C CA . ASN B 1 293 ? -7.941 15.859 21.078 1 95.44 293 ASN B CA 1
ATOM 4807 C C . ASN B 1 293 ? -8.555 17.25 21.188 1 95.44 293 ASN B C 1
ATOM 4809 O O . ASN B 1 293 ? -8.305 17.969 22.172 1 95.44 293 ASN B O 1
ATOM 4813 N N . ARG B 1 294 ? -9.281 17.688 20.203 1 95.19 294 ARG B N 1
ATOM 4814 C CA . ARG B 1 294 ? -9.984 18.969 20.172 1 95.19 294 ARG B CA 1
ATOM 4815 C C . ARG B 1 294 ? -9.047 20.125 20.469 1 95.19 294 ARG B C 1
ATOM 4817 O O . ARG B 1 294 ? -9.305 20.922 21.359 1 95.19 294 ARG B O 1
ATOM 4824 N N . LEU B 1 295 ? -7.949 20.109 19.781 1 96.88 295 LEU B N 1
ATOM 4825 C CA . LEU B 1 295 ? -6.957 21.172 19.938 1 96.88 295 LEU B CA 1
ATOM 4826 C C . LEU B 1 295 ? -7.301 22.375 19.062 1 96.88 295 LEU B C 1
ATOM 4828 O O . LEU B 1 295 ? -7.422 22.25 17.844 1 96.88 295 LEU B O 1
ATOM 4832 N N . GLY B 1 296 ? -7.484 23.547 19.734 1 96.94 296 GLY B N 1
ATOM 4833 C CA . GLY B 1 296 ? -7.695 24.797 19 1 96.94 296 GLY B CA 1
ATOM 4834 C C . GLY B 1 296 ? -9.148 25.031 18.641 1 96.94 296 GLY B C 1
ATOM 4835 O O . GLY B 1 296 ? -10.016 24.203 18.922 1 96.94 296 GLY B O 1
ATOM 4836 N N . LYS B 1 297 ? -9.406 26.25 18.172 1 95.94 297 LYS B N 1
ATOM 4837 C CA . LYS B 1 297 ? -10.711 26.641 17.641 1 95.94 297 LYS B CA 1
ATOM 4838 C C . LYS B 1 297 ? -10.609 26.984 16.141 1 95.94 297 LYS B C 1
ATOM 4840 O O . LYS B 1 297 ? -9.57 27.453 15.68 1 95.94 297 LYS B O 1
ATOM 4845 N N . ARG B 1 298 ? -11.688 26.734 15.375 1 97.38 298 ARG B N 1
ATOM 4846 C CA . ARG B 1 298 ? -11.711 26.984 13.93 1 97.38 298 ARG B CA 1
ATOM 4847 C C . ARG B 1 298 ? -10.492 26.375 13.258 1 97.38 298 ARG B C 1
ATOM 4849 O O . ARG B 1 298 ? -9.672 27.078 12.672 1 97.38 298 ARG B O 1
ATOM 4856 N N . VAL B 1 299 ? -10.375 25.047 13.391 1 98.62 299 VAL B N 1
ATOM 4857 C CA . VAL B 1 299 ? -9.227 24.312 12.867 1 98.62 299 VAL B CA 1
ATOM 4858 C C . VAL B 1 299 ? -9.5 23.891 11.43 1 98.62 299 VAL B C 1
ATOM 4860 O O . VAL B 1 299 ? -10.484 23.188 11.164 1 98.62 299 VAL B O 1
ATOM 4863 N N . TYR B 1 300 ? -8.656 24.328 10.5 1 98.81 300 TYR B N 1
ATOM 4864 C CA . TYR B 1 300 ? -8.742 23.969 9.094 1 98.81 300 TYR B CA 1
ATOM 4865 C C . TYR B 1 300 ? -7.586 23.047 8.703 1 98.81 300 TYR B C 1
ATOM 4867 O O . TYR B 1 300 ? -6.418 23.422 8.82 1 98.81 300 TYR B O 1
ATOM 4875 N N . SER B 1 301 ? -7.895 21.875 8.219 1 98.69 301 SER B N 1
ATOM 4876 C CA . SER B 1 301 ? -6.891 20.906 7.777 1 98.69 301 SER B CA 1
ATOM 4877 C C . SER B 1 301 ? -6.691 20.984 6.266 1 98.69 301 SER B C 1
ATOM 4879 O O . SER B 1 301 ? -7.652 20.891 5.504 1 98.69 301 SER B O 1
ATOM 4881 N N . LEU B 1 302 ? -5.469 21.172 5.859 1 98.88 302 LEU B N 1
ATOM 4882 C CA . LEU B 1 302 ? -5.086 21.188 4.453 1 98.88 302 LEU B CA 1
ATOM 4883 C C . LEU B 1 302 ? -4.285 19.938 4.105 1 98.88 302 LEU B C 1
ATOM 4885 O O . LEU B 1 302 ? -3.223 19.688 4.688 1 98.88 302 LEU B O 1
ATOM 4889 N N . MET B 1 303 ? -4.801 19.109 3.139 1 98.25 303 MET B N 1
ATOM 4890 C CA . MET B 1 303 ? -4.07 17.891 2.836 1 98.25 303 MET B CA 1
ATOM 4891 C C . MET B 1 303 ? -4.535 17.281 1.514 1 98.25 303 MET B C 1
ATOM 4893 O O . MET B 1 303 ? -5.594 17.656 0.998 1 98.25 303 MET B O 1
ATOM 4897 N N . ARG B 1 304 ? -3.684 16.469 0.969 1 98.12 304 ARG B N 1
ATOM 4898 C CA . ARG B 1 304 ? -4.086 15.43 0.036 1 98.12 304 ARG B CA 1
ATOM 4899 C C . ARG B 1 304 ? -4.414 14.133 0.773 1 98.12 304 ARG B C 1
ATOM 4901 O O . ARG B 1 304 ? -3.549 13.547 1.429 1 98.12 304 ARG B O 1
ATOM 4908 N N . VAL B 1 305 ? -5.672 13.688 0.699 1 96.88 305 VAL B N 1
ATOM 4909 C CA . VAL B 1 305 ? -6.16 12.578 1.513 1 96.88 305 VAL B CA 1
ATOM 4910 C C . VAL B 1 305 ? -5.375 11.312 1.186 1 96.88 305 VAL B C 1
ATOM 4912 O O . VAL B 1 305 ? -5.438 10.805 0.063 1 96.88 305 VAL B O 1
ATOM 4915 N N . PRO B 1 306 ? -4.688 10.734 2.195 1 94.69 306 PRO B N 1
ATOM 4916 C CA . PRO B 1 306 ? -3.65 9.758 1.862 1 94.69 306 PRO B CA 1
ATOM 4917 C C . PRO B 1 306 ? -4.145 8.32 1.964 1 94.69 306 PRO B C 1
ATOM 4919 O O . PRO B 1 306 ? -3.434 7.387 1.573 1 94.69 306 PRO B O 1
ATOM 4922 N N . CYS B 1 307 ? -5.301 8.055 2.486 1 92.06 307 CYS B N 1
ATOM 4923 C CA . CYS B 1 307 ? -5.723 6.668 2.656 1 92.06 307 CYS B CA 1
ATOM 4924 C C . CYS B 1 307 ? -7.238 6.547 2.562 1 92.06 307 CYS B C 1
ATOM 4926 O O . CYS B 1 307 ? -7.957 7.531 2.732 1 92.06 307 CYS B O 1
ATOM 4928 N N . LYS B 1 308 ? -7.688 5.363 2.312 1 86.25 308 LYS B N 1
ATOM 4929 C CA . LYS B 1 308 ? -9.109 5.098 2.082 1 86.25 308 LYS B CA 1
ATOM 4930 C C . LYS B 1 308 ? -9.93 5.355 3.344 1 86.25 308 LYS B C 1
ATOM 4932 O O . LYS B 1 308 ? -11.078 5.789 3.266 1 86.25 308 LYS B O 1
ATOM 4937 N N . PHE B 1 309 ? -9.367 5.086 4.406 1 87 309 PHE B N 1
ATOM 4938 C CA . PHE B 1 309 ? -10.055 5.289 5.676 1 87 309 PHE B CA 1
ATOM 4939 C C . PHE B 1 309 ? -10.422 6.758 5.859 1 87 309 PHE B C 1
ATOM 4941 O O . PHE B 1 309 ? -11.578 7.086 6.125 1 87 309 PHE B O 1
ATOM 4948 N N . LEU B 1 310 ? -9.438 7.594 5.742 1 92.06 310 LEU B N 1
ATOM 4949 C CA . LEU B 1 310 ? -9.688 9.023 5.895 1 92.06 310 LEU B CA 1
ATOM 4950 C C . LEU B 1 310 ? -10.609 9.539 4.793 1 92.06 310 LEU B C 1
ATOM 4952 O O . LEU B 1 310 ? -11.422 10.438 5.023 1 92.06 310 LEU B O 1
ATOM 4956 N N . ALA B 1 311 ? -10.406 8.984 3.586 1 94.06 311 ALA B N 1
ATOM 4957 C CA . ALA B 1 311 ? -11.289 9.336 2.482 1 94.06 311 ALA B CA 1
ATOM 4958 C C . ALA B 1 311 ? -12.75 9.086 2.854 1 94.06 311 ALA B C 1
ATOM 4960 O O . ALA B 1 311 ? -13.617 9.938 2.625 1 94.06 311 ALA B O 1
ATOM 4961 N N . GLN B 1 312 ? -12.961 7.969 3.48 1 90.25 312 GLN B N 1
ATOM 4962 C CA . GLN B 1 312 ? -14.312 7.625 3.912 1 90.25 312 GLN B CA 1
ATOM 4963 C C . GLN B 1 312 ? -14.797 8.57 5.012 1 90.25 312 GLN B C 1
ATOM 4965 O O . GLN B 1 312 ? -15.93 9.055 4.969 1 90.25 312 GLN B O 1
ATOM 4970 N N . GLU B 1 313 ? -13.977 8.836 5.945 1 90.44 313 GLU B N 1
ATOM 4971 C CA . GLU B 1 313 ? -14.312 9.719 7.059 1 90.44 313 GLU B CA 1
ATOM 4972 C C . GLU B 1 313 ? -14.688 11.117 6.562 1 90.44 313 GLU B C 1
ATOM 4974 O O . GLU B 1 313 ? -15.562 11.766 7.133 1 90.44 313 GLU B O 1
ATOM 4979 N N . LEU B 1 314 ? -14.039 11.516 5.516 1 94.94 314 LEU B N 1
ATOM 4980 C CA . LEU B 1 314 ? -14.227 12.883 5.031 1 94.94 314 LEU B CA 1
ATOM 4981 C C . LEU B 1 314 ? -15.242 12.922 3.896 1 94.94 314 LEU B C 1
ATOM 4983 O O . LEU B 1 314 ? -15.617 14 3.438 1 94.94 314 LEU B O 1
ATOM 4987 N N . GLY B 1 315 ? -15.688 11.797 3.432 1 95.06 315 GLY B N 1
ATOM 4988 C CA . GLY B 1 315 ? -16.656 11.727 2.346 1 95.06 315 GLY B CA 1
ATOM 4989 C C . GLY B 1 315 ? -16.078 12.156 1.009 1 95.06 315 GLY B C 1
ATOM 4990 O O . GLY B 1 315 ? -16.719 12.883 0.254 1 95.06 315 GLY B O 1
ATOM 4991 N N . VAL B 1 316 ? -14.82 11.812 0.715 1 97.38 316 VAL B N 1
ATOM 4992 C CA . VAL B 1 316 ? -14.148 12.156 -0.539 1 97.38 316 VAL B CA 1
ATOM 4993 C C . VAL B 1 316 ? -13.406 10.93 -1.076 1 97.38 316 VAL B C 1
ATOM 4995 O O . VAL B 1 316 ? -13.422 9.867 -0.456 1 97.38 316 VAL B O 1
ATOM 4998 N N . ASN B 1 317 ? -12.805 11.07 -2.254 1 95.12 317 ASN B N 1
ATOM 4999 C CA . ASN B 1 317 ? -12.016 9.984 -2.83 1 95.12 317 ASN B CA 1
ATOM 5000 C C . ASN B 1 317 ? -10.57 10.016 -2.328 1 95.12 317 ASN B C 1
ATOM 5002 O O . ASN B 1 317 ? -10.07 11.07 -1.945 1 95.12 317 ASN B O 1
ATOM 5006 N N . LEU B 1 318 ? -9.992 8.828 -2.307 1 94.06 318 LEU B N 1
ATOM 5007 C CA . LEU B 1 318 ? -8.562 8.75 -2.051 1 94.06 318 LEU B CA 1
ATOM 5008 C C . LEU B 1 318 ? -7.793 9.695 -2.961 1 94.06 318 LEU B C 1
ATOM 5010 O O . LEU B 1 318 ? -8.078 9.789 -4.156 1 94.06 318 LEU B O 1
ATOM 5014 N N . GLY B 1 319 ? -6.883 10.461 -2.383 1 96.06 319 GLY B N 1
ATOM 5015 C CA . GLY B 1 319 ? -6.039 11.352 -3.164 1 96.06 319 GLY B CA 1
ATOM 5016 C C . GLY B 1 319 ? -6.656 12.719 -3.391 1 96.06 319 GLY B C 1
ATOM 5017 O O . GLY B 1 319 ? -6.02 13.609 -3.955 1 96.06 319 GLY B O 1
ATOM 5018 N N . SER B 1 320 ? -7.875 12.898 -2.922 1 97.75 320 SER B N 1
ATOM 5019 C CA . SER B 1 320 ? -8.516 14.203 -3.057 1 97.75 320 SER B CA 1
ATOM 5020 C C . SER B 1 320 ? -7.742 15.273 -2.293 1 97.75 320 SER B C 1
ATOM 5022 O O . SER B 1 320 ? -7.203 15.016 -1.216 1 97.75 320 SER B O 1
ATOM 5024 N N . TYR B 1 321 ? -7.707 16.438 -2.895 1 98.56 321 TYR B N 1
ATOM 5025 C CA . TYR B 1 321 ? -7.199 17.609 -2.188 1 98.56 321 TYR B CA 1
ATOM 5026 C C . TYR B 1 321 ? -8.312 18.297 -1.402 1 98.56 321 TYR B C 1
ATOM 5028 O O . TYR B 1 321 ? -9.398 18.531 -1.931 1 98.56 321 TYR B O 1
ATOM 5036 N N . VAL B 1 322 ? -8.016 18.609 -0.11 1 98.81 322 VAL B N 1
ATOM 5037 C CA . VAL B 1 322 ? -9.086 19.172 0.71 1 98.81 322 VAL B CA 1
ATOM 5038 C C . VAL B 1 322 ? -8.523 20.266 1.62 1 98.81 322 VAL B C 1
ATOM 5040 O O . VAL B 1 322 ? -7.352 20.219 1.994 1 98.81 322 VAL B O 1
ATOM 5043 N N . ALA B 1 323 ? -9.336 21.219 1.938 1 98.81 323 ALA B N 1
ATOM 5044 C CA . ALA B 1 323 ? -9.172 22.219 2.979 1 98.81 323 ALA B CA 1
ATOM 5045 C C . ALA B 1 323 ? -10.383 22.25 3.91 1 98.81 323 ALA B C 1
ATOM 5047 O O . ALA B 1 323 ? -11.211 23.156 3.84 1 98.81 323 ALA B O 1
ATOM 5048 N N . VAL B 1 324 ? -10.367 21.406 4.879 1 98.31 324 VAL B N 1
ATOM 5049 C CA . VAL B 1 324 ? -11.602 21.109 5.605 1 98.31 324 VAL B CA 1
ATOM 5050 C C . VAL B 1 324 ? -11.555 21.734 6.992 1 98.31 324 VAL B C 1
ATOM 5052 O O . VAL B 1 324 ? -10.484 21.844 7.598 1 98.31 324 VAL B O 1
ATOM 5055 N N . ARG B 1 325 ? -12.688 22.172 7.512 1 97 325 ARG B N 1
ATOM 5056 C CA . ARG B 1 325 ? -12.805 22.594 8.906 1 97 325 ARG B CA 1
ATOM 5057 C C . ARG B 1 325 ? -12.93 21.391 9.828 1 97 325 ARG B C 1
ATOM 5059 O O . ARG B 1 325 ? -13.969 20.719 9.852 1 97 325 ARG B O 1
ATOM 5066 N N . ALA B 1 326 ? -11.969 21.156 10.609 1 91.81 326 ALA B N 1
ATOM 5067 C CA . ALA B 1 326 ? -11.859 19.953 11.406 1 91.81 326 ALA B CA 1
ATOM 5068 C C . ALA B 1 326 ? -12.547 20.125 12.758 1 91.81 326 ALA B C 1
ATOM 5070 O O . ALA B 1 326 ? -13.008 19.141 13.359 1 91.81 326 ALA B O 1
ATOM 5071 N N . ILE B 1 327 ? -12.516 21.25 13.289 1 87.69 327 ILE B N 1
ATOM 5072 C CA . ILE B 1 327 ? -13.141 21.594 14.562 1 87.69 327 ILE B CA 1
ATOM 5073 C C . ILE B 1 327 ? -13.93 22.891 14.43 1 87.69 327 ILE B C 1
ATOM 5075 O O . ILE B 1 327 ? -13.43 23.875 13.875 1 87.69 327 ILE B O 1
#

Solvent-accessible surface area (backbone atoms only — not comparable to full-atom values): 34649 Å² total; per-residue (Å²): 139,84,83,77,80,77,79,77,75,74,78,71,81,69,68,74,61,74,65,68,66,69,70,70,63,62,71,61,66,79,58,94,83,74,58,83,70,56,43,33,51,55,56,24,48,50,45,34,35,51,20,52,50,54,70,68,44,82,82,58,52,60,53,55,38,30,49,50,41,39,54,29,52,50,56,42,48,75,54,60,51,82,80,40,49,61,43,58,52,50,28,54,32,50,51,44,46,31,64,73,71,70,41,76,60,83,40,51,66,61,48,62,68,45,45,64,62,48,54,54,21,44,47,47,33,49,59,53,46,71,74,44,56,72,69,62,27,49,52,51,24,48,41,35,32,24,46,23,43,35,45,41,77,71,50,82,77,49,80,55,44,83,58,33,39,71,57,40,70,67,60,64,59,80,38,54,55,48,63,52,50,61,60,34,29,73,68,65,70,31,46,37,33,24,39,35,64,34,37,40,75,26,41,62,30,34,44,52,27,47,47,50,44,40,74,52,62,33,44,40,33,36,36,30,25,53,38,65,35,76,54,36,30,22,52,68,49,31,53,74,71,53,45,53,76,65,40,78,42,75,40,57,24,72,22,39,54,58,44,87,45,74,95,58,33,43,67,63,43,54,48,49,37,50,69,21,49,23,26,41,29,32,37,64,61,35,38,52,51,32,53,57,64,62,58,42,38,54,22,26,28,30,20,40,35,74,38,63,66,60,9,58,75,69,71,51,55,64,62,36,36,30,26,34,64,64,84,140,83,85,78,80,77,79,77,76,74,79,68,80,68,69,71,60,73,66,67,65,69,70,70,65,63,73,59,68,79,58,94,83,76,58,81,69,57,42,32,53,54,56,23,48,51,46,34,36,52,20,52,50,54,70,66,45,83,82,58,52,61,54,56,38,29,50,50,40,39,52,30,52,50,56,42,46,74,57,59,50,82,80,40,48,60,43,57,51,51,28,54,34,49,50,45,48,32,64,75,70,70,40,76,60,83,41,50,66,60,49,62,69,43,44,63,62,48,54,54,22,42,48,46,32,50,58,53,46,71,74,43,57,74,69,62,26,50,51,51,24,48,42,35,32,24,46,23,43,36,44,40,77,72,51,81,77,48,80,56,45,83,57,34,39,71,56,40,71,68,58,64,60,81,38,55,55,48,63,54,50,60,58,34,27,74,70,64,70,32,46,37,32,24,39,36,65,34,38,39,75,26,42,60,30,34,44,54,27,48,47,50,44,40,76,53,64,32,44,41,34,36,37,31,25,53,35,65,36,77,54,36,30,23,52,66,49,31,54,73,72,52,44,53,77,65,40,76,39,76,40,56,24,70,21,38,54,59,43,89,45,73,94,57,34,42,69,63,44,55,47,50,37,50,68,21,52,22,27,40,30,33,37,65,61,35,38,53,49,33,54,58,65,62,59,42,39,54,22,24,28,30,19,40,34,73,39,63,67,58,10,58,76,69,73,51,55,65,61,37,35,27,26,34,63,65,83

Foldseek 3Di:
DDPPPPPPPPPPPPPCPVPPPPPPPPPPPPPDADADWDDPVLLVLLLLLLLVLLVLDPDDDPVLSVVLSVQLNVQLVVQPDRHHASLVSSQRSVVSSCVSSVPFASCVVVCVVCLVVQLVQLVQLVVVLVVDDDLVSLVLLLLLLLLLQLQQPSFDPHDRDRHHNVRSVVADAPAEPVSCVLVCLLVVLFAEEEEEWFALSSLSSNLSNLQVSVVSHHQYEYEAECGARHRTDHPVSCVVSVSCVSHPYYDYFQANGNENDPVGGDPVSQVSQAVGSEYEAEDDSHLSVCLNVVRHDQYWYWYQARDPVVCVVVVHDHRHTHTHRRD/DDDPPPPPPPPPPPPCPVPPVCPPPPPPDPPDADADWDDPVLLVLLLLLLLVLLVLDPDDDPVLSVVLSVQLNVQLVVQPDRHHASLVSSQRSVVSSCVSSVPFASCVVVCVVCLVVQLVQLVQLVVVLVVDDDLVSLVLLLLLLLLLQLQQPRFDFHDRDRHHNVRSVVADAPAEPVSCVLVCLLVVLFAEEEEEWFALSSLSSNLSNLQVSVVSHHQYEYEAECGARHRTDHPVSCVVSVSCVSHPYYDYFQANGNENDPVGGDPVSQVSQAVGSEYEAEDDSHLSVCLNVVRHDQYWYWYQARDPVVCVVVVHDHRHTHTHRRD

pLDDT: mean 88.66, std 21.41, range [22.11, 98.94]

InterPro domains:
  IPR002791 Damage-control phosphatase ARMT1-like, metal-binding domain [PF01937] (41-320)
  IPR014444 Damage-control phosphatase PH1575-like [PIRSF006593] (36-325)
  IPR036075 Damage-control phosphatase ARMT1-like, metal-binding domain superfamily [SSF111321] (37-324)

Organism: Pyrolobus fumarii (strain DSM 11204 / 1A) (NCBI:txid694429)

Sequence (654 aa):
MEYTTQNRSIITSIPLLIVYSPVGHHAEPCEQGDRVKVKPLCAACTLLTRARELEKLSGLNVEDSLASFRSIAESVGVYLGPDIELSLLATVSFRRLKSIVGVDDVYAEIKKELEPAVREAVETINEKLLRLEGTERFHFALKAAVAGNALDLARPYLDPYIHDATSVSRIELRRNEAAELYNLLHAGKVNVIAYVFDSSLEALYDTLFIKVLRENGATVIGVVKSDTFEDDATIKELKRLGVIDYLDDVIETGSDAASLIVDEVNEEAIKVVNDADAVIVKGAMNHLHFVNNRLGKRVYSLMRVPCKFLAQELGVNLGSYVAVRAIMEYTTQNRSIITSIPLLIVYSPVGHHAEPCEQGDRVKVKPLCAACTLLTRARELEKLSGLNVEDSLASFRSIAESVGVYLGPDIELSLLATVSFRRLKSIVGVDDVYAEIKKELEPAVREAVETINEKLLRLEGTERFHFALKAAVAGNALDLARPYLDPYIHDATSVSRIELRRNEAAELYNLLHAGKVNVIAYVFDSSLEALYDTLFIKVLRENGATVIGVVKSDTFEDDATIKELKRLGVIDYLDDVIETGSDAASLIVDEVNEEAIKVVNDADAVIVKGAMNHLHFVNNRLGKRVYSLMRVPCKFLAQELGVNLGSYVAVRAI

Secondary structure (DSSP, 8-state):
-------------------------------TT--PPP-HHHHHHHHHHHHHHHHHSTT--HHHHHHHHHHHHHHHHHH--TT--HHHHHHHHHHHHHHHHT-S-TTHHHHHHHHHHHHHHHHHHHHHHTT--HHHHHHHHHHHHHH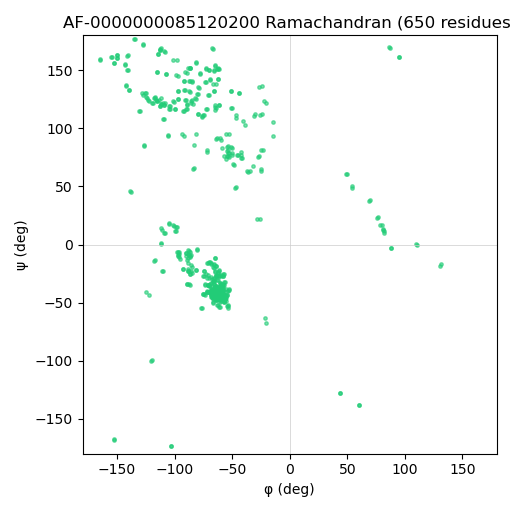HGGG-TT-SSS------HHHHHH--EEEEGGGHHHHHHHTTS--EEEEE--BTTHHHHHHHHHHHHHHTT-EEEEEEBSS--TTB-BHHHHHHHTGGGG-SEEEE-SS--SS--TTTS-HHHHHHHHHSSEEEEESHHHHHHHHHHT-SSSEEEEEE--SHHHHHHHTS-TT-EEEEE--/-------------------------------TT--PPP-HHHHHHHHHHHHHHHHHSTT--HHHHHHHHHHHHHHHHHH--TT--HHHHHHHHHHHHHHHHT-S-TTHHHHHHHHHHHHHHHHHHHHHHTT--HHHHHHHHHHHHHHHGGG-TT-SSS------HHHHHH--EEEEGGGHHHHHHHTTS--EEEEE--BTTHHHHHHHHHHHHHHTT-EEEEEEBSS--TTB-BHHHHHHHTGGGG-SEEEE-SS--SS--TTTS-HHHHHHHHHSSEEEEESHHHHHHHHHHT-SSSEEEEEE--SHHHHHHHTS-TT-EEEEE--

Radius of gyration: 27.62 Å; Cα contacts (8 Å, |Δi|>4): 1161; chains: 2; bounding box: 56×79×78 Å

Nearest PDB structures (foldseek):
  2g8l-assembly1_A  TM=8.892E-01  e=4.257E-18  Pyrococcus horikoshii
  2ffj-assembly2_B  TM=8.709E-01  e=1.036E-16  Archaeoglobus fulgidus DSM 4304
  2ffj-assembly2_A-2  TM=8.867E-01  e=1.730E-16  Archaeoglobus fulgidus DSM 4304
  5kvh-assembly1_B  TM=5.840E-01  e=4.563E-01  Homo sapiens
  1m6i-assembly1_A  TM=4.414E-01  e=1.136E+00  Homo sapiens